Protein AF-R6KGR4-F1 (afdb_monomer_lite)

Radius of gyration: 28.45 Å; chains: 1; bounding box: 68×54×80 Å

Secondary structure (DSSP, 8-state):
--EEEEEEESS------SSSEEEEETTGGGS---SSEESSSSS--GGGHHHHTTHHHHHHHHHH---SEEEEEETTEEEEETTEEPPHHHHHHHHHH-SEEEEPPEE-SSSSHHHHHHTTS-HHHHHHHHHHHHHH-GGGHHHHHHHHH-SEE--SS-EEEEHHHHHHHHHHHHHHHHHHHHHS--TTS-TTGGGHHHHHHHHHHHHHHHHHT--EEEEEEEE-BTTHHHHHHHHHHHHHHHHHHHTHHHHHHHHTT-----PPPHHHHHHHHHHTT----S--PEEEEEE-TT-TTTS-HHHHHHHHHHHHHS-TTTEEEEEE-TTTGGGT----HHHHHHHHTT-S-HHHHHHHHHHHHHHHH-EEEE-TTEEE-STTHHHHHT-SSEE-B-S---TT-SSSTTS--SSEEEE-TT-HHHHHHHHHHHHHHHH----S-TTHHHHHHHHHHHH-HHHHHHHHHPPB--TTTTHHHHHTTSBP-HHHHHHHHTT--EEE---TT--SB-TTSPBBHHHHHHHH-

Structure (mmCIF, N/CA/C/O backbone):
data_AF-R6KGR4-F1
#
_entry.id   AF-R6KGR4-F1
#
loop_
_atom_site.group_PDB
_atom_site.id
_atom_site.type_symbol
_atom_site.label_atom_id
_atom_site.label_alt_id
_atom_site.label_comp_id
_atom_site.label_asym_id
_atom_site.label_entity_id
_atom_site.label_seq_id
_atom_site.pdbx_PDB_ins_code
_atom_site.Cartn_x
_atom_site.Cartn_y
_atom_site.Cartn_z
_atom_site.occupancy
_atom_site.B_iso_or_equiv
_atom_site.auth_seq_id
_atom_site.auth_comp_id
_atom_site.auth_asym_id
_atom_site.auth_atom_id
_atom_site.pdbx_PDB_model_num
ATOM 1 N N . MET A 1 1 ? -8.024 -9.578 -31.660 1.00 83.75 1 MET A N 1
ATOM 2 C CA . MET A 1 1 ? -6.587 -9.282 -31.823 1.00 83.75 1 MET A CA 1
ATOM 3 C C . MET A 1 1 ? -5.778 -10.332 -31.068 1.00 83.75 1 MET A C 1
ATOM 5 O O . MET A 1 1 ? -6.290 -10.922 -30.109 1.00 83.75 1 MET A O 1
ATOM 9 N N . LYS A 1 2 ? -4.563 -10.631 -31.532 1.00 95.81 2 LYS A N 1
ATOM 10 C CA . LYS A 1 2 ? -3.572 -11.445 -30.825 1.00 95.81 2 LYS A CA 1
ATOM 11 C C . LYS A 1 2 ? -2.793 -10.526 -29.881 1.00 95.81 2 LYS A C 1
ATOM 13 O O . LYS A 1 2 ? -1.879 -9.826 -30.313 1.00 95.81 2 LYS A O 1
ATOM 18 N N . THR A 1 3 ? -3.213 -10.529 -28.622 1.00 98.06 3 THR A N 1
ATOM 19 C CA . THR A 1 3 ? -2.689 -9.693 -27.536 1.00 98.06 3 THR A CA 1
ATOM 20 C C . THR A 1 3 ? -2.067 -10.608 -26.500 1.00 98.06 3 THR A C 1
ATOM 22 O O . THR A 1 3 ? -2.763 -11.473 -25.974 1.00 98.06 3 THR A O 1
ATOM 25 N N . GLU A 1 4 ? -0.770 -10.448 -26.254 1.00 97.88 4 GLU A N 1
ATOM 26 C CA . GLU A 1 4 ? 0.008 -11.332 -25.379 1.00 97.88 4 GLU A CA 1
ATOM 27 C C . GLU A 1 4 ? 1.039 -10.530 -24.583 1.00 97.88 4 GLU A C 1
ATOM 29 O O . GLU A 1 4 ? 1.658 -9.601 -25.108 1.00 97.88 4 GLU A O 1
ATOM 34 N N . ILE A 1 5 ? 1.256 -10.924 -23.332 1.00 98.00 5 ILE A N 1
ATOM 35 C CA . ILE A 1 5 ? 2.290 -10.400 -22.443 1.00 98.00 5 ILE A CA 1
ATOM 36 C C . ILE A 1 5 ? 3.352 -11.479 -22.257 1.00 98.00 5 ILE A C 1
ATOM 38 O O . ILE A 1 5 ? 3.073 -12.564 -21.760 1.00 98.00 5 ILE A O 1
ATOM 42 N N . TRP A 1 6 ? 4.591 -11.168 -22.613 1.00 97.94 6 TRP A N 1
ATOM 43 C CA . TRP A 1 6 ? 5.730 -12.053 -22.438 1.00 97.94 6 TRP A CA 1
ATOM 44 C C . TRP A 1 6 ? 6.419 -11.798 -21.101 1.00 97.94 6 TRP A C 1
ATOM 46 O O . TRP A 1 6 ? 6.984 -10.730 -20.861 1.00 97.94 6 TRP A O 1
ATOM 56 N N . VAL A 1 7 ? 6.370 -12.799 -20.228 1.00 96.81 7 VAL A N 1
ATOM 57 C CA . VAL A 1 7 ? 7.025 -12.824 -18.925 1.00 96.81 7 VAL A CA 1
ATOM 58 C C . VAL A 1 7 ? 8.444 -13.355 -19.094 1.00 96.81 7 VAL A C 1
ATOM 60 O O . VAL A 1 7 ? 8.669 -14.534 -19.374 1.00 96.81 7 VAL A O 1
ATOM 63 N N . VAL A 1 8 ? 9.410 -12.460 -18.925 1.00 96.62 8 VAL A N 1
ATOM 64 C CA . VAL A 1 8 ? 10.832 -12.730 -19.113 1.00 96.62 8 VAL A CA 1
ATOM 65 C C . VAL A 1 8 ? 11.437 -13.306 -17.833 1.00 96.62 8 VAL A C 1
ATOM 67 O O . VAL A 1 8 ? 11.353 -12.693 -16.760 1.00 96.62 8 VAL A O 1
ATOM 70 N N . THR A 1 9 ? 12.065 -14.482 -17.934 1.00 94.56 9 THR A N 1
ATOM 71 C CA . THR A 1 9 ? 12.642 -15.184 -16.779 1.00 94.56 9 THR A CA 1
ATOM 72 C C . THR A 1 9 ? 13.980 -15.864 -17.064 1.00 94.56 9 THR A C 1
ATOM 74 O O . THR A 1 9 ? 14.215 -16.367 -18.152 1.00 94.56 9 THR A O 1
ATOM 77 N N . HIS A 1 10 ? 14.849 -15.951 -16.056 1.00 91.50 10 HIS A N 1
ATOM 78 C CA . HIS A 1 10 ? 16.066 -16.782 -16.073 1.00 91.50 10 HIS A CA 1
ATOM 79 C C . HIS A 1 10 ? 15.971 -17.979 -15.110 1.00 91.50 10 HIS A C 1
ATOM 81 O O . HIS A 1 10 ? 16.950 -18.693 -14.902 1.00 91.50 10 HIS A O 1
ATOM 87 N N . LYS A 1 11 ? 14.813 -18.180 -14.467 1.00 90.62 11 LYS A N 1
ATOM 88 C CA . LYS A 1 11 ? 14.556 -19.283 -13.530 1.00 90.62 11 LYS A CA 1
ATOM 89 C C . LYS A 1 11 ? 13.078 -19.677 -13.509 1.00 90.62 11 LYS A C 1
ATOM 91 O O . LYS A 1 11 ? 12.222 -18.946 -14.003 1.00 90.62 11 LYS A O 1
ATOM 96 N N . LYS A 1 12 ? 12.753 -20.832 -12.928 1.00 88.56 12 LYS A N 1
ATOM 97 C CA . LYS A 1 12 ? 11.353 -21.179 -12.649 1.00 88.56 12 LYS A CA 1
ATOM 98 C C . LYS A 1 12 ? 10.726 -20.132 -11.723 1.00 88.56 12 LYS A C 1
ATOM 100 O O . LYS A 1 12 ? 11.386 -19.615 -10.820 1.00 88.56 12 LYS A O 1
ATOM 105 N N . TYR A 1 13 ? 9.464 -19.824 -11.976 1.00 85.81 13 TYR A N 1
ATOM 106 C CA . TYR A 1 13 ? 8.645 -18.931 -11.165 1.00 85.81 13 TYR A CA 1
ATOM 107 C C . TYR A 1 13 ? 7.215 -19.469 -11.147 1.00 85.81 13 TYR A C 1
ATOM 109 O O . TYR A 1 13 ? 6.884 -20.371 -11.920 1.00 85.81 13 TYR A O 1
ATOM 117 N N . LYS A 1 14 ? 6.378 -18.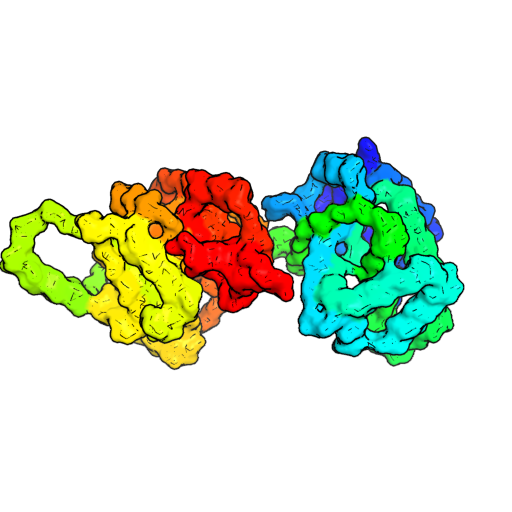941 -10.253 1.00 81.31 14 LYS A N 1
ATOM 118 C CA . LYS A 1 14 ? 4.954 -19.258 -10.271 1.00 81.31 14 LYS A CA 1
ATOM 119 C C . LYS A 1 14 ? 4.297 -18.549 -11.450 1.00 81.31 14 LYS A C 1
ATOM 121 O O . LYS A 1 14 ? 4.127 -17.333 -11.422 1.00 81.31 14 LYS A O 1
ATOM 126 N N . GLU A 1 15 ? 3.970 -19.328 -12.468 1.00 85.12 15 GLU A N 1
ATOM 127 C CA . GLU A 1 15 ? 3.349 -18.840 -13.694 1.00 85.12 15 GLU A CA 1
ATOM 128 C C . GLU A 1 15 ? 1.928 -18.344 -13.430 1.00 85.12 15 GLU A C 1
ATOM 130 O O . GLU A 1 15 ? 1.250 -18.804 -12.507 1.00 85.12 15 GLU A O 1
ATOM 135 N N . ILE A 1 16 ? 1.502 -17.378 -14.240 1.00 85.50 16 ILE A N 1
ATOM 136 C CA . ILE A 1 16 ? 0.113 -16.939 -14.278 1.00 85.50 16 ILE A CA 1
ATOM 137 C C . ILE A 1 16 ? -0.621 -17.913 -15.192 1.00 85.50 16 ILE A C 1
ATOM 139 O O . ILE A 1 16 ? -0.241 -18.081 -16.349 1.00 85.50 16 ILE A O 1
ATOM 143 N N . ASP A 1 17 ? -1.635 -18.576 -14.646 1.00 85.31 17 ASP A N 1
ATOM 144 C CA . ASP A 1 17 ? -2.446 -19.550 -15.373 1.00 85.31 17 ASP A CA 1
ATOM 145 C C . ASP A 1 17 ? -3.539 -18.825 -16.174 1.00 85.31 17 ASP A C 1
ATOM 147 O O . ASP A 1 17 ? -4.700 -18.770 -15.768 1.00 85.31 17 ASP A O 1
ATOM 151 N N . ASP A 1 18 ? -3.138 -18.173 -17.270 1.00 88.56 18 ASP A N 1
ATOM 152 C CA . ASP A 1 18 ? -4.051 -17.534 -18.219 1.00 88.56 18 ASP A CA 1
ATOM 153 C C . ASP A 1 18 ? -3.541 -17.588 -19.676 1.00 88.56 18 ASP A C 1
ATOM 155 O O . ASP A 1 18 ? -2.416 -17.990 -19.984 1.00 88.56 18 ASP A O 1
ATOM 159 N N . ASP A 1 19 ? -4.401 -17.182 -20.613 1.00 90.94 19 ASP A N 1
ATOM 160 C CA . ASP A 1 19 ? -4.059 -17.148 -22.038 1.00 90.94 19 ASP A CA 1
ATOM 161 C C . ASP A 1 19 ? -3.218 -15.929 -22.445 1.00 90.94 19 ASP A C 1
ATOM 163 O O . ASP A 1 19 ? -2.589 -15.951 -23.510 1.00 90.94 19 ASP A O 1
ATOM 167 N N . LEU A 1 20 ? -3.209 -14.874 -21.626 1.00 95.94 20 LEU A N 1
ATOM 168 C CA . LEU A 1 20 ? -2.578 -13.589 -21.921 1.00 95.94 20 LEU A CA 1
ATOM 169 C C . LEU A 1 20 ? -1.065 -13.634 -21.674 1.00 95.94 20 LEU A C 1
ATOM 171 O O . LEU A 1 20 ? -0.303 -13.091 -22.475 1.00 95.94 20 LEU A O 1
ATOM 175 N N . HIS A 1 21 ? -0.628 -14.276 -20.595 1.00 96.00 21 HIS A N 1
ATOM 176 C CA . HIS A 1 21 ? 0.753 -14.337 -20.143 1.00 96.00 21 HIS A CA 1
ATOM 177 C C . HIS A 1 21 ? 1.468 -15.556 -20.736 1.00 96.00 21 HIS A C 1
ATOM 179 O O . HIS A 1 21 ? 1.087 -16.707 -20.535 1.00 96.00 21 HIS A O 1
ATOM 185 N N . LYS A 1 22 ? 2.547 -15.310 -21.481 1.00 96.50 22 LYS A N 1
ATOM 186 C CA . LYS A 1 22 ? 3.429 -16.338 -22.052 1.00 96.50 22 LYS A CA 1
ATOM 187 C C . LYS A 1 22 ? 4.821 -16.209 -21.449 1.00 96.50 22 LYS A C 1
ATOM 189 O O . LYS A 1 22 ? 5.320 -15.103 -21.285 1.00 96.50 22 LYS A O 1
ATOM 194 N N . THR A 1 23 ? 5.475 -17.322 -21.141 1.00 96.88 23 THR A N 1
ATOM 195 C CA . THR A 1 23 ? 6.817 -17.309 -20.540 1.00 96.88 23 THR A CA 1
ATOM 196 C C . THR A 1 23 ? 7.909 -17.423 -21.606 1.00 96.88 23 THR A C 1
ATOM 198 O O . THR A 1 23 ? 7.853 -18.319 -22.452 1.00 96.88 23 THR A O 1
ATOM 201 N N . ILE A 1 24 ? 8.947 -16.584 -21.512 1.00 97.75 24 ILE A N 1
ATOM 202 C CA . ILE A 1 24 ? 10.211 -16.746 -22.249 1.00 97.75 24 ILE A CA 1
ATOM 203 C C . ILE A 1 24 ? 11.391 -16.886 -21.281 1.00 97.75 24 ILE A C 1
ATOM 205 O O . ILE A 1 24 ? 11.582 -16.070 -20.374 1.00 97.75 24 ILE A O 1
ATOM 209 N N . GLN A 1 25 ? 12.194 -17.929 -21.484 1.00 98.00 25 GLN A N 1
ATOM 210 C CA . GLN A 1 25 ? 13.464 -18.131 -20.804 1.00 98.00 25 GLN A CA 1
ATOM 211 C C . GLN A 1 25 ? 14.569 -17.342 -21.512 1.00 98.00 25 GLN A C 1
ATOM 213 O O . GLN A 1 25 ? 14.857 -17.603 -22.679 1.00 98.00 25 GLN A O 1
ATOM 218 N N . VAL A 1 26 ? 15.222 -16.438 -20.781 1.00 97.62 26 VAL A N 1
ATOM 219 C CA . VAL A 1 26 ? 16.390 -15.686 -21.255 1.00 97.62 26 VAL A CA 1
ATOM 220 C C . VAL A 1 26 ? 17.710 -16.323 -20.864 1.00 97.62 26 VAL A C 1
ATOM 222 O O . VAL A 1 26 ? 17.822 -16.967 -19.817 1.00 97.62 26 VAL A O 1
ATOM 225 N N . GLY A 1 27 ? 18.720 -16.128 -21.711 1.00 97.12 27 GLY A N 1
ATOM 226 C CA . GLY A 1 27 ? 20.040 -16.723 -21.536 1.00 97.12 27 GLY A CA 1
ATOM 227 C C . GLY A 1 27 ? 20.017 -18.244 -21.605 1.00 97.12 27 GLY A C 1
ATOM 228 O O . GLY A 1 27 ? 20.880 -18.888 -21.005 1.00 97.12 27 GLY A O 1
ATOM 229 N N . LYS A 1 28 ? 19.028 -18.826 -22.299 1.00 97.25 28 LYS A N 1
ATOM 230 C CA . LYS A 1 28 ? 18.881 -20.281 -22.405 1.00 97.25 28 LYS A CA 1
ATOM 231 C C . LYS A 1 28 ? 20.120 -20.931 -23.022 1.00 97.25 28 LYS A C 1
ATOM 233 O O . LYS A 1 28 ? 20.519 -21.993 -22.559 1.00 97.25 28 LYS A O 1
ATOM 238 N N . SER A 1 29 ? 20.820 -20.247 -23.932 1.00 96.94 29 SER A N 1
ATOM 239 C CA . SER A 1 29 ? 22.063 -20.758 -24.530 1.00 96.94 29 SER A CA 1
ATOM 240 C C . SER A 1 29 ? 23.209 -20.966 -23.527 1.00 96.94 29 SER A C 1
ATOM 242 O O . SER A 1 29 ? 24.210 -21.590 -23.869 1.00 96.94 29 SER A O 1
ATOM 244 N N . LEU A 1 30 ? 23.113 -20.390 -22.322 1.00 95.00 30 LEU A N 1
ATOM 245 C CA . LEU A 1 30 ? 24.113 -20.486 -21.252 1.00 95.00 30 LEU A CA 1
ATOM 246 C C . LEU A 1 30 ? 23.606 -21.260 -20.025 1.00 95.00 30 LEU A C 1
ATOM 248 O O . LEU A 1 30 ? 24.381 -21.512 -19.104 1.00 95.00 30 LEU A O 1
ATOM 252 N N . GLY A 1 31 ? 22.311 -21.580 -19.972 1.00 89.62 31 GLY A N 1
ATOM 253 C CA . GLY A 1 31 ? 21.640 -22.106 -18.787 1.00 89.62 31 GLY A CA 1
ATOM 254 C C . GLY A 1 31 ? 20.958 -23.450 -19.022 1.00 89.62 31 GLY A C 1
ATOM 255 O O . GLY A 1 31 ? 20.900 -23.972 -20.130 1.00 89.62 31 GLY A O 1
ATOM 256 N N . THR A 1 32 ? 20.412 -24.019 -17.949 1.00 91.38 32 THR A N 1
ATOM 257 C CA . THR A 1 32 ? 19.610 -25.246 -18.025 1.00 91.38 32 THR A CA 1
ATOM 258 C C . THR A 1 32 ? 18.249 -24.953 -18.650 1.00 91.38 32 THR A C 1
ATOM 260 O O . THR A 1 32 ? 17.630 -23.941 -18.323 1.00 91.38 32 THR A O 1
ATOM 263 N N . ASP A 1 33 ? 17.750 -25.846 -19.506 1.00 95.75 33 ASP A N 1
ATOM 264 C CA . ASP A 1 33 ? 16.394 -25.742 -20.049 1.00 95.75 33 ASP A CA 1
ATOM 265 C C . ASP A 1 33 ? 15.347 -25.807 -18.926 1.00 95.75 33 ASP A C 1
ATOM 267 O O . ASP A 1 33 ? 15.283 -26.776 -18.166 1.00 95.75 33 ASP A O 1
ATOM 271 N N . LEU A 1 34 ? 14.526 -24.763 -18.819 1.00 94.25 34 LEU A N 1
ATOM 272 C CA . LEU A 1 34 ? 13.447 -24.661 -17.841 1.00 94.25 34 LEU A CA 1
ATOM 273 C C . LEU A 1 34 ? 12.108 -25.167 -18.393 1.00 94.25 34 LEU A C 1
ATOM 275 O O . LEU A 1 34 ? 11.099 -25.059 -17.703 1.00 94.25 34 LEU A O 1
ATOM 279 N N . GLY A 1 35 ? 12.056 -25.695 -19.615 1.00 95.38 35 GLY A N 1
ATOM 280 C CA . GLY A 1 35 ? 10.824 -26.143 -20.270 1.00 95.38 35 GLY A CA 1
ATOM 281 C C . GLY A 1 35 ? 9.959 -25.001 -20.809 1.00 95.38 35 GLY A C 1
ATOM 282 O O . GLY A 1 35 ? 8.769 -25.195 -21.038 1.00 95.38 35 GLY A O 1
ATOM 283 N N . TYR A 1 36 ? 10.539 -23.813 -20.988 1.00 95.94 36 TYR A N 1
ATOM 284 C CA . TYR A 1 36 ? 9.881 -22.647 -21.579 1.00 95.94 36 TYR A CA 1
ATOM 285 C C . TYR A 1 36 ? 10.386 -22.383 -22.996 1.00 95.94 36 TYR A C 1
ATOM 287 O O . TYR A 1 36 ? 11.429 -22.904 -23.412 1.00 95.94 36 TYR A O 1
ATOM 295 N N . VAL A 1 37 ? 9.657 -21.533 -23.727 1.00 96.50 37 VAL A N 1
ATOM 296 C CA . VAL A 1 37 ? 10.161 -20.943 -24.973 1.00 96.50 37 VAL A CA 1
ATOM 297 C C . VAL A 1 37 ? 11.485 -20.251 -24.658 1.00 96.50 37 VAL A C 1
ATOM 299 O O . VAL A 1 37 ? 11.559 -19.464 -23.718 1.00 96.50 37 VAL A O 1
ATOM 302 N N . GLY A 1 38 ? 12.537 -20.594 -25.396 1.00 97.25 38 GLY A N 1
ATOM 303 C CA . GLY A 1 38 ? 13.875 -20.041 -25.208 1.00 97.25 38 GLY A CA 1
ATOM 304 C C . GLY A 1 38 ? 14.149 -18.861 -26.125 1.00 97.25 38 GLY A C 1
ATOM 305 O O . GLY A 1 38 ? 13.657 -18.817 -27.252 1.00 97.25 38 GLY A O 1
ATOM 306 N N . ASP A 1 39 ? 14.985 -17.941 -25.658 1.00 98.25 39 ASP A N 1
ATOM 307 C CA . ASP A 1 39 ? 15.517 -16.834 -26.449 1.00 98.25 39 ASP A CA 1
ATOM 308 C C . ASP A 1 39 ? 16.705 -17.228 -27.350 1.00 98.25 39 ASP A C 1
ATOM 310 O O . ASP A 1 39 ? 17.376 -16.350 -27.878 1.00 98.25 39 ASP A O 1
ATOM 314 N N . ASP A 1 40 ? 16.995 -18.520 -27.523 1.00 98.25 40 ASP A N 1
ATOM 315 C CA . ASP A 1 40 ? 18.202 -19.085 -28.148 1.00 98.25 40 ASP A CA 1
ATOM 316 C C . ASP A 1 40 ? 17.964 -19.716 -29.533 1.00 98.25 40 ASP A C 1
ATOM 318 O O . ASP A 1 40 ? 18.805 -20.451 -30.053 1.00 98.25 40 ASP A O 1
ATOM 322 N N . THR A 1 41 ? 16.825 -19.418 -30.161 1.00 97.75 41 THR A N 1
ATOM 323 C CA . THR A 1 41 ? 16.455 -19.927 -31.494 1.00 97.75 41 THR A CA 1
ATOM 324 C C . THR A 1 41 ? 16.307 -18.799 -32.517 1.00 97.75 41 THR A C 1
ATOM 326 O O . THR A 1 41 ? 16.114 -17.648 -32.143 1.00 97.75 41 THR A O 1
ATOM 329 N N . GLY A 1 42 ? 16.381 -19.100 -33.819 1.00 97.81 42 GLY A N 1
ATOM 330 C CA . GLY A 1 42 ? 16.257 -18.071 -34.862 1.00 97.81 42 GLY A CA 1
ATOM 331 C C . GLY A 1 42 ? 17.335 -16.983 -34.756 1.00 97.81 42 GLY A C 1
ATOM 332 O O . GLY A 1 42 ? 18.472 -17.275 -34.378 1.00 97.81 42 GLY A O 1
ATOM 333 N N . ASP A 1 43 ? 16.986 -15.738 -35.083 1.00 98.31 43 ASP A N 1
ATOM 334 C CA . ASP A 1 43 ? 17.885 -14.587 -34.906 1.00 98.31 43 ASP A CA 1
ATOM 335 C C . ASP A 1 43 ? 17.860 -14.135 -33.439 1.00 98.31 43 ASP A C 1
ATOM 337 O O . ASP A 1 43 ? 16.812 -13.741 -32.918 1.00 98.31 43 ASP A O 1
ATOM 341 N N . ASN A 1 44 ? 18.994 -14.257 -32.745 1.00 98.62 44 ASN A N 1
ATOM 342 C CA . ASN A 1 44 ? 19.040 -14.105 -31.299 1.00 98.62 44 ASN A CA 1
ATOM 343 C C . ASN A 1 44 ? 20.385 -13.630 -30.740 1.00 98.62 44 ASN A C 1
ATOM 345 O O . ASN A 1 44 ? 21.431 -13.717 -31.379 1.00 98.62 44 ASN A O 1
ATOM 349 N N . ILE A 1 45 ? 20.334 -13.177 -29.485 1.00 98.62 45 ILE A N 1
ATOM 350 C CA . ILE A 1 45 ? 21.494 -12.764 -28.688 1.00 98.62 45 ILE A CA 1
ATOM 351 C C . ILE A 1 45 ? 21.494 -13.425 -27.299 1.00 98.62 45 ILE A C 1
ATOM 353 O O . ILE A 1 45 ? 21.974 -12.827 -26.338 1.00 98.62 45 ILE A O 1
ATOM 357 N N . SER A 1 46 ? 20.961 -14.649 -27.168 1.00 98.38 46 SER A N 1
ATOM 358 C CA . SER A 1 46 ? 20.824 -15.352 -25.872 1.00 98.38 46 SER A CA 1
ATOM 359 C C . SER A 1 46 ? 22.143 -15.426 -25.088 1.00 98.38 46 SER A C 1
ATOM 361 O O . SER A 1 46 ? 22.199 -15.142 -23.889 1.00 98.38 46 SER A O 1
ATOM 363 N N . TYR A 1 47 ? 23.252 -15.667 -25.791 1.00 98.00 47 TYR A N 1
ATOM 364 C CA . TYR A 1 47 ? 24.600 -15.732 -25.218 1.00 98.00 47 TYR A CA 1
ATOM 365 C C . TYR A 1 47 ? 25.085 -14.403 -24.610 1.00 98.00 47 TYR A C 1
ATOM 367 O O . TYR A 1 47 ? 26.065 -14.389 -23.866 1.00 98.00 47 TYR A O 1
ATOM 375 N N . LYS A 1 48 ? 24.407 -13.283 -24.894 1.00 97.69 48 LYS A N 1
ATOM 376 C CA . LYS A 1 48 ? 24.692 -11.966 -24.312 1.00 97.69 48 LYS A CA 1
ATOM 377 C C . LYS A 1 48 ? 23.889 -11.668 -23.042 1.00 97.69 48 LYS A C 1
ATOM 379 O O . LYS A 1 48 ? 24.038 -10.580 -22.485 1.00 97.69 48 LYS A O 1
ATOM 384 N N . ASN A 1 49 ? 23.073 -12.601 -22.543 1.00 97.38 49 ASN A N 1
ATOM 385 C CA . ASN A 1 49 ? 22.241 -12.405 -21.348 1.00 97.38 49 ASN A CA 1
ATOM 386 C C . ASN A 1 49 ? 23.004 -11.904 -20.098 1.00 97.38 49 ASN A C 1
ATOM 388 O O . ASN A 1 49 ? 22.447 -11.062 -19.397 1.00 97.38 49 ASN A O 1
ATOM 392 N N . PRO A 1 50 ? 24.271 -12.288 -19.821 1.00 94.88 50 PRO A N 1
ATOM 393 C CA . PRO A 1 50 ? 25.028 -11.711 -18.702 1.00 94.88 50 PRO A CA 1
ATOM 394 C C . PRO A 1 50 ? 25.174 -10.181 -18.762 1.00 94.88 50 PRO A C 1
ATOM 396 O O . PRO A 1 50 ? 25.333 -9.540 -17.726 1.00 94.88 50 PRO A O 1
ATOM 399 N N . PHE A 1 51 ? 25.089 -9.597 -19.962 1.00 95.81 51 PHE A N 1
ATOM 400 C CA . PHE A 1 51 ? 25.239 -8.160 -20.194 1.00 95.81 51 PHE A CA 1
ATOM 401 C C . PHE A 1 51 ? 23.907 -7.467 -20.513 1.00 95.81 51 PHE A C 1
ATOM 403 O O . PHE A 1 51 ? 23.664 -6.343 -20.072 1.00 95.81 51 PHE A O 1
ATOM 410 N N . TYR A 1 52 ? 23.030 -8.155 -21.252 1.00 97.25 52 TYR A N 1
ATOM 411 C CA . TYR A 1 52 ? 21.750 -7.644 -21.758 1.00 97.25 52 TYR A CA 1
ATOM 412 C C . TYR A 1 52 ? 20.544 -8.000 -20.881 1.00 97.25 52 TYR A C 1
ATOM 414 O O . TYR A 1 52 ? 19.503 -7.359 -21.001 1.00 97.25 52 TYR A O 1
ATOM 422 N N . CYS A 1 53 ? 20.682 -8.953 -19.957 1.00 95.00 53 CYS A N 1
ATOM 423 C CA . CYS A 1 53 ? 19.608 -9.414 -19.075 1.00 95.00 53 CYS A CA 1
ATOM 424 C C . CYS A 1 53 ? 18.315 -9.718 -19.863 1.00 95.00 53 CYS A C 1
ATOM 426 O O . CYS A 1 53 ? 18.363 -10.322 -20.933 1.00 95.00 53 CYS A O 1
ATOM 428 N N . GLU A 1 54 ? 17.160 -9.245 -19.384 1.00 96.00 54 GLU A N 1
ATOM 429 C CA . GLU A 1 54 ? 15.849 -9.439 -20.011 1.00 96.00 54 GLU A CA 1
ATOM 430 C C . GLU A 1 54 ? 15.764 -8.956 -21.475 1.00 96.00 54 GLU A C 1
ATOM 432 O O . GLU A 1 54 ? 14.886 -9.402 -22.221 1.00 96.00 54 GLU A O 1
ATOM 437 N N . LEU A 1 55 ? 16.688 -8.096 -21.926 1.00 98.06 55 LEU A N 1
ATOM 438 C CA . LEU A 1 55 ? 16.706 -7.609 -23.304 1.00 98.06 55 LEU A CA 1
ATOM 439 C C . LEU A 1 55 ? 16.983 -8.712 -24.328 1.00 98.06 55 LEU A C 1
ATOM 441 O O . LEU A 1 55 ? 16.588 -8.552 -25.478 1.00 98.06 55 LEU A O 1
ATOM 445 N N . THR A 1 56 ? 17.625 -9.828 -23.973 1.00 98.44 56 THR A N 1
ATOM 446 C CA . THR A 1 56 ? 17.823 -10.916 -24.948 1.00 98.44 56 THR A CA 1
ATOM 447 C C . THR A 1 56 ? 16.493 -11.544 -25.361 1.00 98.44 56 THR A C 1
ATOM 449 O O . THR A 1 56 ? 16.277 -11.816 -26.542 1.00 98.44 56 THR A O 1
ATOM 452 N N . GLY A 1 57 ? 15.552 -11.649 -24.419 1.00 98.06 57 GLY A N 1
ATOM 453 C CA . GLY A 1 57 ? 14.177 -12.060 -24.689 1.00 98.06 57 GLY A CA 1
ATOM 454 C C . GLY A 1 57 ? 13.431 -11.026 -25.527 1.00 98.06 57 GLY A C 1
ATOM 455 O O . GLY A 1 57 ? 12.749 -11.387 -26.483 1.00 98.06 57 GLY A O 1
ATOM 456 N N . MET A 1 58 ? 13.621 -9.732 -25.240 1.00 98.44 58 MET A N 1
ATOM 457 C CA . MET A 1 58 ? 13.046 -8.666 -26.070 1.00 98.44 58 MET A CA 1
ATOM 458 C C . MET A 1 58 ? 13.573 -8.706 -27.512 1.00 98.44 58 MET A C 1
ATOM 460 O O . MET A 1 58 ? 12.802 -8.611 -28.464 1.00 98.44 58 MET A O 1
ATOM 464 N N . TYR A 1 59 ? 14.878 -8.910 -27.694 1.00 98.75 59 TYR A N 1
ATOM 465 C CA . TYR A 1 59 ? 15.481 -9.060 -29.016 1.00 98.75 59 TYR A CA 1
ATOM 466 C C . TYR A 1 59 ? 14.879 -10.246 -29.770 1.00 98.75 59 TYR A C 1
ATOM 468 O O . TYR A 1 59 ? 14.492 -10.124 -30.932 1.00 98.75 59 TYR A O 1
ATOM 476 N N . TRP A 1 60 ? 14.761 -11.391 -29.098 1.00 98.69 60 TRP A N 1
ATOM 477 C CA . TRP A 1 60 ? 14.196 -12.588 -29.700 1.00 98.69 60 TRP A CA 1
ATOM 478 C C . TRP A 1 60 ? 12.745 -12.369 -30.145 1.00 98.69 60 TRP A C 1
ATOM 480 O O . TRP A 1 60 ? 12.382 -12.734 -31.263 1.00 98.69 60 TRP A O 1
ATOM 490 N N . LEU A 1 61 ? 11.924 -11.716 -29.318 1.00 98.56 61 LEU A N 1
ATOM 491 C CA . LEU A 1 61 ? 10.533 -11.391 -29.649 1.00 98.56 61 LEU A CA 1
ATOM 492 C C . LEU A 1 61 ? 10.423 -10.397 -30.810 1.00 98.56 61 LEU A C 1
ATOM 494 O O . LEU A 1 61 ? 9.534 -10.531 -31.654 1.00 98.56 61 LEU A O 1
ATOM 498 N N . TRP A 1 62 ? 11.342 -9.434 -30.894 1.00 98.62 62 TRP A N 1
ATOM 499 C CA . TRP A 1 62 ? 11.434 -8.516 -32.029 1.00 98.62 62 TRP A CA 1
ATOM 500 C C . TRP A 1 62 ? 11.673 -9.271 -33.340 1.00 98.62 62 TRP A C 1
ATOM 502 O O . TRP A 1 62 ? 10.957 -9.050 -34.319 1.00 98.62 62 TRP A O 1
ATOM 512 N N . LYS A 1 63 ? 12.640 -10.192 -33.357 1.00 98.62 63 LYS A N 1
ATOM 513 C CA . LYS A 1 63 ? 13.068 -10.881 -34.581 1.00 98.62 63 LYS A CA 1
ATOM 514 C C . LYS A 1 63 ? 12.189 -12.055 -34.992 1.00 98.62 63 LYS A C 1
ATOM 516 O O . LYS A 1 63 ? 11.997 -12.283 -36.185 1.00 98.62 63 LYS A O 1
ATOM 521 N N . ASN A 1 64 ? 11.664 -12.800 -34.024 1.00 98.19 64 ASN A N 1
ATOM 522 C CA . ASN A 1 64 ? 11.108 -14.131 -34.273 1.00 98.19 64 ASN A CA 1
ATOM 523 C C . ASN A 1 64 ? 9.599 -14.219 -34.017 1.00 98.19 64 ASN A C 1
ATOM 525 O O . ASN A 1 64 ? 8.981 -15.215 -34.395 1.00 98.19 64 ASN A O 1
ATOM 529 N N . TYR A 1 65 ? 8.981 -13.200 -33.406 1.00 97.56 65 TYR A N 1
ATOM 530 C CA . TYR A 1 65 ? 7.604 -13.297 -32.927 1.00 97.56 65 TYR A CA 1
ATOM 531 C C . TYR A 1 65 ? 6.628 -12.316 -33.593 1.00 97.56 65 TYR A C 1
ATOM 533 O O . TYR A 1 65 ? 6.962 -11.170 -33.898 1.00 97.56 65 TYR A O 1
ATOM 541 N N . LYS A 1 66 ? 5.383 -12.768 -33.813 1.00 96.69 66 LYS A N 1
ATOM 542 C CA . LYS A 1 66 ? 4.298 -11.989 -34.437 1.00 96.69 66 LYS A CA 1
ATOM 543 C C . LYS A 1 66 ? 3.020 -12.016 -33.590 1.00 96.69 66 LYS A C 1
ATOM 545 O O . LYS A 1 66 ? 2.508 -13.089 -33.252 1.00 96.69 66 LYS A O 1
ATOM 550 N N . CYS A 1 67 ? 2.486 -10.828 -33.324 1.00 97.38 67 CYS A N 1
ATOM 551 C CA . CYS A 1 67 ? 1.209 -10.556 -32.660 1.00 97.38 67 CYS A CA 1
ATOM 552 C C . CYS A 1 67 ? 0.720 -9.140 -33.034 1.00 97.38 67 CYS A C 1
ATOM 554 O O . CYS A 1 67 ? 1.428 -8.418 -33.738 1.00 97.38 67 CYS A O 1
ATOM 556 N N . ASP A 1 68 ? -0.476 -8.754 -32.584 1.00 98.38 68 ASP A N 1
ATOM 557 C CA . ASP A 1 68 ? -1.028 -7.407 -32.799 1.00 98.38 68 ASP A CA 1
ATOM 558 C C . ASP A 1 68 ? -0.579 -6.444 -31.688 1.00 98.38 68 ASP A C 1
ATOM 560 O O . ASP A 1 68 ? -0.132 -5.325 -31.955 1.00 98.38 68 ASP A O 1
ATOM 564 N N . ILE A 1 69 ? -0.677 -6.902 -30.436 1.00 98.62 69 ILE A N 1
ATOM 565 C CA . ILE A 1 69 ? -0.236 -6.199 -29.228 1.00 98.62 69 ILE A CA 1
ATOM 566 C C . ILE A 1 69 ? 0.743 -7.104 -28.483 1.00 98.62 69 ILE A C 1
ATOM 568 O O . ILE A 1 69 ? 0.481 -8.295 -28.290 1.00 98.62 69 ILE A O 1
ATOM 572 N N . ILE A 1 70 ? 1.863 -6.524 -28.064 1.00 98.56 70 ILE A N 1
ATOM 573 C CA . ILE A 1 70 ? 2.909 -7.197 -27.302 1.00 98.56 70 ILE A CA 1
ATOM 574 C C . ILE A 1 70 ? 3.135 -6.479 -25.977 1.00 98.56 70 ILE A C 1
ATOM 576 O O . ILE A 1 70 ? 3.278 -5.256 -25.934 1.00 98.56 70 ILE A O 1
ATOM 580 N N . GLY A 1 71 ? 3.166 -7.254 -24.900 1.00 98.06 71 GLY A N 1
ATOM 581 C CA . GLY A 1 71 ? 3.586 -6.826 -23.575 1.00 98.06 71 GLY A CA 1
ATOM 582 C C . GLY A 1 71 ? 4.891 -7.484 -23.157 1.00 98.06 71 GLY A C 1
ATOM 583 O O . GLY A 1 71 ? 5.149 -8.623 -23.534 1.00 98.06 71 GLY A O 1
ATOM 584 N N . ILE A 1 72 ? 5.689 -6.785 -22.356 1.00 97.81 72 ILE A N 1
ATOM 585 C CA . ILE A 1 72 ? 6.892 -7.302 -21.701 1.00 97.81 72 ILE A CA 1
ATOM 586 C C . ILE A 1 72 ? 6.743 -7.105 -20.193 1.00 97.81 72 ILE A C 1
ATOM 588 O O . ILE A 1 72 ? 6.597 -5.976 -19.718 1.00 97.81 72 ILE A O 1
ATOM 592 N N . CYS A 1 73 ? 6.822 -8.207 -19.453 1.00 94.69 73 CYS A N 1
ATOM 593 C CA . CYS A 1 73 ? 6.861 -8.259 -17.994 1.00 94.69 73 CYS A CA 1
ATOM 594 C C . CYS A 1 73 ? 8.096 -9.034 -17.537 1.00 94.69 73 CYS A C 1
ATOM 596 O O . CYS A 1 73 ? 8.668 -9.821 -18.287 1.00 94.69 73 CYS A O 1
ATOM 598 N N . HIS A 1 74 ? 8.510 -8.844 -16.289 1.00 92.25 74 HIS A N 1
ATOM 599 C CA . HIS A 1 74 ? 9.580 -9.650 -15.697 1.00 92.25 74 HIS A CA 1
ATOM 600 C C . HIS A 1 74 ? 8.932 -10.681 -14.764 1.00 92.25 74 HIS A C 1
ATOM 602 O O . HIS A 1 74 ? 7.886 -10.410 -14.187 1.00 92.25 74 HIS A O 1
ATOM 608 N N . TYR A 1 75 ? 9.572 -11.826 -14.524 1.00 87.38 75 TYR A N 1
ATOM 609 C CA . TYR A 1 75 ? 9.018 -12.937 -13.717 1.00 87.38 75 TYR A CA 1
ATOM 610 C C . TYR A 1 75 ? 8.572 -12.607 -12.274 1.00 87.38 75 TYR A C 1
ATOM 612 O O . TYR A 1 75 ? 7.976 -13.441 -11.599 1.00 87.38 75 TYR A O 1
ATOM 620 N N . ARG A 1 76 ? 8.883 -11.406 -11.772 1.00 85.88 76 ARG A N 1
ATOM 621 C CA . ARG A 1 76 ? 8.459 -10.891 -10.459 1.00 85.88 76 ARG A CA 1
ATOM 622 C C . ARG A 1 76 ? 7.734 -9.553 -10.548 1.00 85.88 76 ARG A C 1
ATOM 624 O O . ARG A 1 76 ? 7.619 -8.879 -9.534 1.00 85.88 76 ARG A O 1
ATOM 631 N N . ARG A 1 77 ? 7.341 -9.098 -11.735 1.00 88.69 77 ARG A N 1
ATOM 632 C CA . ARG A 1 77 ? 6.806 -7.750 -11.943 1.00 88.69 77 ARG A CA 1
ATOM 633 C C . ARG A 1 77 ? 5.687 -7.768 -12.965 1.00 88.69 77 ARG A C 1
ATOM 635 O O . ARG A 1 77 ? 5.935 -8.065 -14.130 1.00 88.69 77 ARG A O 1
ATOM 642 N N . PHE A 1 78 ? 4.484 -7.423 -12.517 1.00 91.19 78 PHE A N 1
ATOM 643 C CA . PHE A 1 78 ? 3.263 -7.544 -13.311 1.00 91.19 78 PHE A CA 1
ATOM 644 C C . PHE A 1 78 ? 2.413 -6.287 -13.194 1.00 91.19 78 PHE A C 1
ATOM 646 O O . PHE A 1 78 ? 2.381 -5.658 -12.136 1.00 91.19 78 PHE A O 1
ATOM 653 N N . PHE A 1 79 ? 1.749 -5.925 -14.288 1.00 91.50 79 PHE A N 1
ATOM 654 C CA . PHE A 1 79 ? 0.857 -4.774 -14.358 1.00 91.50 79 PHE A CA 1
ATOM 655 C C . PHE A 1 79 ? -0.483 -5.063 -13.679 1.00 91.50 79 PHE A C 1
ATOM 657 O O . PHE A 1 79 ? -1.043 -6.143 -13.864 1.00 91.50 79 PHE A O 1
ATOM 664 N N . LEU A 1 80 ? -1.005 -4.076 -12.948 1.00 84.50 80 LEU A N 1
ATOM 665 C CA . LEU A 1 80 ? -2.262 -4.178 -12.210 1.00 84.50 80 LEU A CA 1
ATOM 666 C C . LEU A 1 80 ? -3.244 -3.065 -12.565 1.00 84.50 80 LEU A C 1
ATOM 668 O O . LEU A 1 80 ? -2.837 -1.905 -12.580 1.00 84.50 80 LEU A O 1
ATOM 672 N N . GLU A 1 81 ? -4.527 -3.383 -12.723 1.00 81.94 81 GLU A N 1
ATOM 673 C CA . GLU A 1 81 ? -5.659 -2.448 -12.708 1.00 81.94 81 GLU A CA 1
ATOM 674 C C . GLU A 1 81 ? -6.417 -2.599 -11.384 1.00 81.94 81 GLU A C 1
ATOM 676 O O . GLU A 1 81 ? -6.887 -3.683 -11.074 1.00 81.94 81 GLU A O 1
ATOM 681 N N . ASN A 1 82 ? -6.546 -1.518 -10.603 1.00 60.59 82 ASN A N 1
ATOM 682 C CA . ASN A 1 82 ? -7.305 -1.512 -9.341 1.00 60.59 82 ASN A CA 1
ATOM 683 C C . ASN A 1 82 ? -7.014 -2.715 -8.428 1.00 60.59 82 ASN A C 1
ATOM 685 O O . ASN A 1 82 ? -7.937 -3.218 -7.812 1.00 60.59 82 ASN A O 1
ATOM 689 N N . THR A 1 83 ? -5.737 -3.117 -8.359 1.00 61.88 83 THR A N 1
ATOM 690 C CA . THR A 1 83 ? -5.171 -4.265 -7.616 1.00 61.88 83 THR A CA 1
ATOM 691 C C . THR A 1 83 ? -5.228 -5.637 -8.289 1.00 61.88 83 THR A C 1
ATOM 693 O O . THR A 1 83 ? -4.443 -6.501 -7.911 1.00 61.88 83 THR A O 1
ATOM 696 N N . GLU A 1 84 ? -5.992 -5.817 -9.360 1.00 72.44 84 GLU A N 1
ATOM 697 C CA . GLU A 1 84 ? -6.051 -7.070 -10.122 1.00 72.44 84 GLU A CA 1
ATOM 698 C C . GLU A 1 84 ? -5.072 -7.086 -11.299 1.00 72.44 84 GLU A C 1
ATOM 700 O O . GLU A 1 84 ? -4.692 -6.035 -11.819 1.00 72.44 84 GLU A O 1
ATOM 705 N N . LEU A 1 85 ? -4.659 -8.278 -11.750 1.00 85.62 85 LEU A N 1
ATOM 706 C CA . LEU A 1 85 ? -3.879 -8.409 -12.987 1.00 85.62 85 LEU A CA 1
ATOM 707 C C . LEU A 1 85 ? -4.662 -7.809 -14.157 1.00 85.62 85 LEU A C 1
ATOM 709 O O . LEU A 1 85 ? -5.854 -8.066 -14.324 1.00 85.62 85 LEU A O 1
ATOM 713 N N . ILE A 1 86 ? -3.981 -7.020 -14.988 1.00 90.00 86 ILE A N 1
ATOM 714 C CA . ILE A 1 86 ? -4.628 -6.433 -16.162 1.00 90.00 86 ILE A CA 1
ATOM 715 C C . ILE A 1 86 ? -5.156 -7.523 -17.099 1.00 90.00 86 ILE A C 1
ATOM 717 O O . ILE A 1 86 ? -4.493 -8.524 -17.373 1.00 90.00 86 ILE A O 1
ATOM 721 N N . THR A 1 87 ? -6.348 -7.295 -17.636 1.00 94.06 87 THR A N 1
ATOM 722 C CA . THR A 1 87 ? -6.980 -8.222 -18.574 1.00 94.06 87 THR A CA 1
ATOM 723 C C . THR A 1 87 ? -6.671 -7.845 -20.020 1.00 94.06 87 THR A C 1
ATOM 725 O O . THR A 1 87 ? -6.278 -6.718 -20.339 1.00 94.06 87 THR A O 1
ATOM 728 N N . LYS A 1 88 ? -6.903 -8.790 -20.934 1.00 96.38 88 LYS A N 1
ATOM 729 C CA . LYS A 1 88 ? -6.821 -8.535 -22.375 1.00 96.38 88 LYS A CA 1
ATOM 730 C C . LYS A 1 88 ? -7.746 -7.391 -22.803 1.00 96.38 88 LYS A C 1
ATOM 732 O O . LYS A 1 88 ? -7.312 -6.501 -23.532 1.00 96.38 88 LYS A O 1
ATOM 737 N N . ASP A 1 89 ? -8.987 -7.396 -22.320 1.00 95.94 89 ASP A N 1
ATOM 738 C CA . ASP A 1 89 ? -9.987 -6.383 -22.665 1.00 95.94 89 ASP A CA 1
ATOM 739 C C . ASP A 1 89 ? -9.583 -4.996 -22.158 1.00 95.94 89 ASP A C 1
ATOM 741 O O . ASP A 1 89 ? -9.745 -4.008 -22.877 1.00 95.94 89 ASP A O 1
ATOM 745 N N . TYR A 1 90 ? -8.992 -4.914 -20.961 1.00 95.19 90 TYR A N 1
ATOM 746 C CA . TYR A 1 90 ? -8.428 -3.669 -20.441 1.00 95.19 90 TYR A CA 1
ATOM 747 C C . TYR A 1 90 ? -7.360 -3.103 -21.384 1.00 95.19 90 TYR A C 1
ATOM 749 O O . TYR A 1 90 ? -7.453 -1.953 -21.814 1.00 95.19 90 TYR A O 1
ATOM 757 N N . ILE A 1 91 ? -6.376 -3.924 -21.764 1.00 97.81 91 ILE A N 1
ATOM 758 C CA . ILE A 1 91 ? -5.276 -3.519 -22.653 1.00 97.81 91 ILE A CA 1
ATOM 759 C C . ILE A 1 91 ? -5.815 -3.033 -23.999 1.00 97.81 91 ILE A C 1
ATOM 761 O O . ILE A 1 91 ? -5.442 -1.956 -24.468 1.00 97.81 91 ILE A O 1
ATOM 765 N N . GLU A 1 92 ? -6.693 -3.818 -24.626 1.00 97.75 92 GLU A N 1
ATOM 766 C CA . GLU A 1 92 ? -7.246 -3.500 -25.944 1.00 97.75 92 GLU A CA 1
ATOM 767 C C . GLU A 1 92 ? -8.118 -2.240 -25.916 1.00 97.75 92 GLU A C 1
ATOM 769 O O . GLU A 1 92 ? -8.118 -1.483 -26.888 1.00 97.75 92 GLU A O 1
ATOM 774 N N . ASN A 1 93 ? -8.823 -1.975 -24.812 1.00 97.06 93 ASN A N 1
ATOM 775 C CA . ASN A 1 93 ? -9.591 -0.745 -24.635 1.00 97.06 93 ASN A CA 1
ATOM 776 C C . ASN A 1 93 ? -8.689 0.470 -24.408 1.00 97.06 93 ASN A C 1
ATOM 778 O O . ASN A 1 93 ? -8.859 1.473 -25.095 1.00 97.06 93 ASN A O 1
ATOM 782 N N . ILE A 1 94 ? -7.704 0.376 -23.513 1.00 95.88 94 ILE A N 1
ATOM 783 C CA . ILE A 1 94 ? -6.761 1.468 -23.237 1.00 95.88 94 ILE A CA 1
ATOM 784 C C . ILE A 1 94 ? -5.987 1.860 -24.499 1.00 95.88 94 ILE A C 1
ATOM 786 O O . ILE A 1 94 ? -5.852 3.044 -24.804 1.00 95.88 94 ILE A O 1
ATOM 790 N N . LEU A 1 95 ? -5.521 0.887 -25.283 1.00 97.31 95 LEU A N 1
ATOM 791 C CA . LEU A 1 95 ? -4.741 1.159 -26.493 1.00 97.31 95 LEU A CA 1
ATOM 792 C C . LEU A 1 95 ? -5.565 1.746 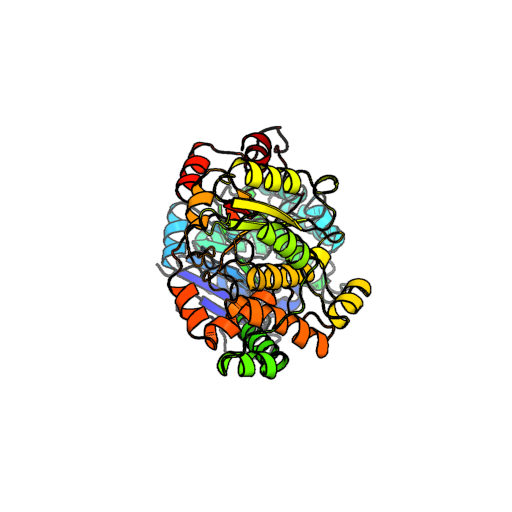-27.657 1.00 97.31 95 LEU A C 1
ATOM 794 O O . LEU A 1 95 ? -5.009 2.007 -28.727 1.00 97.31 95 LEU A O 1
ATOM 798 N N . LYS A 1 96 ? -6.876 1.974 -27.495 1.00 96.69 96 LYS A N 1
ATOM 799 C CA . LYS A 1 96 ? -7.666 2.791 -28.437 1.00 96.69 96 LYS A CA 1
ATOM 800 C C . LYS A 1 96 ? -7.300 4.271 -28.333 1.00 96.69 96 LYS A C 1
ATOM 802 O O . LYS A 1 96 ? -7.212 4.938 -29.361 1.00 96.69 96 LYS A O 1
ATOM 807 N N . ASP A 1 97 ? -7.050 4.746 -27.115 1.00 96.88 97 ASP A N 1
ATOM 808 C CA . ASP A 1 97 ? -6.787 6.159 -26.820 1.00 96.88 97 ASP A CA 1
ATOM 809 C C . ASP A 1 97 ? -5.304 6.455 -26.550 1.00 96.88 97 ASP A C 1
ATOM 811 O O . ASP A 1 97 ? -4.867 7.607 -26.660 1.00 96.88 97 ASP A O 1
ATOM 815 N N . TYR A 1 98 ? -4.533 5.414 -26.226 1.00 97.94 98 TYR A N 1
ATOM 816 C CA . TYR A 1 98 ? -3.112 5.469 -25.894 1.00 97.94 98 TYR A CA 1
ATOM 817 C C . TYR A 1 98 ? -2.270 4.601 -26.838 1.00 97.94 98 TYR A C 1
ATOM 819 O O . TYR A 1 98 ? -2.746 3.622 -27.407 1.00 97.94 98 TYR A O 1
ATOM 827 N N . ASP A 1 99 ? -0.990 4.937 -26.969 1.00 97.75 99 ASP A N 1
ATOM 828 C CA . ASP A 1 99 ? -0.040 4.220 -27.824 1.00 97.75 99 ASP A CA 1
ATOM 829 C C . ASP A 1 99 ? 0.746 3.152 -27.048 1.00 97.75 99 ASP A C 1
ATOM 831 O O . ASP A 1 99 ? 1.065 2.085 -27.582 1.00 97.75 99 ASP A O 1
ATOM 835 N N . ILE A 1 100 ? 1.088 3.441 -25.786 1.00 97.94 100 ILE A N 1
ATOM 836 C CA . ILE A 1 100 ? 1.960 2.605 -24.949 1.00 97.94 100 ILE A CA 1
ATOM 837 C C . ILE A 1 100 ? 1.464 2.625 -23.499 1.00 97.94 100 ILE A C 1
ATOM 839 O O . ILE A 1 100 ? 1.163 3.687 -22.951 1.00 97.94 100 ILE A O 1
ATOM 843 N N . ILE A 1 101 ? 1.431 1.455 -22.863 1.00 98.00 101 ILE A N 1
ATOM 844 C CA . ILE A 1 101 ? 1.253 1.288 -21.417 1.00 98.00 101 ILE A CA 1
ATOM 845 C C . ILE A 1 101 ? 2.624 0.984 -20.798 1.00 98.00 101 ILE A C 1
ATOM 847 O O . ILE A 1 101 ? 3.316 0.086 -21.276 1.00 98.00 101 ILE A O 1
ATOM 851 N N . ILE A 1 102 ? 3.022 1.704 -19.749 1.00 95.94 102 ILE A N 1
ATOM 852 C CA . ILE A 1 102 ? 4.298 1.504 -19.031 1.00 95.94 102 ILE A CA 1
ATOM 853 C C . ILE A 1 102 ? 4.092 1.571 -17.510 1.00 95.94 102 ILE A C 1
ATOM 855 O O . ILE A 1 102 ? 3.050 2.059 -17.066 1.00 95.94 102 ILE A O 1
ATOM 859 N N . PRO A 1 103 ? 5.059 1.124 -16.685 1.00 92.62 103 PRO A N 1
ATOM 860 C CA . PRO A 1 103 ? 4.961 1.255 -15.234 1.00 92.62 103 PRO A CA 1
ATOM 861 C C . PRO A 1 103 ? 4.850 2.716 -14.789 1.00 92.62 103 PRO A C 1
ATOM 863 O O . PRO A 1 103 ? 5.413 3.602 -15.432 1.00 92.62 103 PRO A O 1
ATOM 866 N N . ASN A 1 104 ? 4.178 2.965 -13.663 1.00 84.94 104 ASN A N 1
ATOM 867 C CA . ASN A 1 104 ? 4.091 4.298 -13.055 1.00 84.94 104 ASN A CA 1
ATOM 868 C C . ASN A 1 104 ? 5.468 4.957 -12.879 1.00 84.94 104 ASN A C 1
ATOM 870 O O . ASN A 1 104 ? 6.452 4.297 -12.522 1.00 84.94 104 ASN A O 1
ATOM 874 N N . ASN A 1 105 ? 5.523 6.275 -13.075 1.00 84.62 105 ASN A N 1
ATOM 875 C CA . ASN A 1 105 ? 6.724 7.046 -12.774 1.00 84.62 105 ASN A CA 1
ATOM 876 C C . ASN A 1 105 ? 7.024 7.013 -11.269 1.00 84.62 105 ASN A C 1
ATOM 878 O O . ASN A 1 105 ? 6.133 7.103 -10.423 1.00 84.62 105 ASN A O 1
ATOM 882 N N . GLN A 1 106 ? 8.308 6.947 -10.938 1.00 78.75 106 GLN A N 1
ATOM 883 C CA . GLN A 1 106 ? 8.817 7.024 -9.573 1.00 78.75 106 GLN A CA 1
ATOM 884 C C . GLN A 1 106 ? 9.767 8.205 -9.433 1.00 78.75 106 GLN A C 1
ATOM 886 O O . GLN A 1 106 ? 10.502 8.527 -10.366 1.00 78.75 106 GLN A O 1
ATOM 891 N N . LEU A 1 107 ? 9.769 8.841 -8.261 1.00 80.50 107 LEU A N 1
ATOM 892 C CA . LEU A 1 107 ? 10.755 9.863 -7.924 1.00 80.50 107 LEU A CA 1
ATOM 893 C C . LEU A 1 107 ? 12.076 9.204 -7.533 1.00 80.50 107 LEU A C 1
ATOM 895 O O . LEU A 1 107 ? 12.107 8.317 -6.679 1.00 80.50 107 LEU A O 1
ATOM 899 N N . VAL A 1 108 ? 13.172 9.671 -8.125 1.00 80.38 108 VAL A N 1
ATOM 900 C CA . VAL A 1 108 ? 14.507 9.299 -7.657 1.00 80.38 108 VAL A CA 1
ATOM 901 C C . VAL A 1 108 ? 14.846 10.086 -6.380 1.00 80.38 108 VAL A C 1
ATOM 903 O O . VAL A 1 108 ? 14.475 11.259 -6.275 1.00 80.38 108 VAL A O 1
ATOM 906 N N . PRO A 1 109 ? 15.556 9.486 -5.405 1.00 75.00 109 PRO A N 1
ATOM 907 C CA . PRO A 1 109 ? 15.978 10.198 -4.193 1.00 75.00 109 PRO A CA 1
ATOM 908 C C . PRO A 1 109 ? 16.952 11.354 -4.466 1.00 75.00 109 PRO A C 1
ATOM 910 O O . PRO A 1 109 ? 17.029 12.293 -3.680 1.00 75.00 109 PRO A O 1
ATOM 913 N N . GLN A 1 110 ? 17.702 11.270 -5.566 1.00 89.31 110 GLN A N 1
ATOM 914 C CA . GLN A 1 110 ? 18.677 12.267 -6.009 1.00 89.31 110 GLN A CA 1
ATOM 915 C C . GLN A 1 110 ? 18.009 13.479 -6.697 1.00 89.31 110 GLN A C 1
ATOM 917 O O . GLN A 1 110 ? 16.782 13.542 -6.854 1.00 89.31 110 GLN A O 1
ATOM 922 N N . ASN A 1 111 ? 18.813 14.459 -7.125 1.00 89.06 111 ASN A N 1
ATOM 923 C CA . ASN A 1 111 ? 18.299 15.641 -7.822 1.00 89.06 111 ASN A CA 1
ATOM 924 C C . ASN A 1 111 ? 18.044 15.394 -9.312 1.00 89.06 111 ASN A C 1
ATOM 926 O O . ASN A 1 111 ? 17.368 16.204 -9.940 1.00 89.06 111 ASN A O 1
ATOM 930 N N . SER A 1 112 ? 18.540 14.285 -9.870 1.00 94.62 112 SER A N 1
ATOM 931 C CA . SER A 1 112 ? 18.299 13.894 -11.261 1.00 94.62 112 SER A CA 1
ATOM 932 C C . SER A 1 112 ? 18.452 12.383 -11.492 1.00 94.62 112 SER A C 1
ATOM 934 O O . SER A 1 112 ? 19.067 11.674 -10.686 1.00 94.62 112 SER A O 1
ATOM 936 N N . VAL A 1 113 ? 17.918 11.873 -12.608 1.00 94.19 113 VAL A N 1
ATOM 937 C CA . VAL A 1 113 ? 18.136 10.490 -13.070 1.00 94.19 113 VAL A CA 1
ATOM 938 C C . VAL A 1 113 ? 19.621 10.245 -13.334 1.00 94.19 113 VAL A C 1
ATOM 940 O O . VAL A 1 113 ? 20.114 9.164 -13.008 1.00 94.19 113 VAL A O 1
ATOM 943 N N . LYS A 1 114 ? 20.349 11.248 -13.842 1.00 97.44 114 LYS A N 1
ATOM 944 C CA . LYS A 1 114 ? 21.809 11.194 -14.003 1.00 97.44 114 LYS A CA 1
ATOM 945 C C . LYS A 1 114 ? 22.519 10.891 -12.689 1.00 97.44 114 LYS A C 1
ATOM 947 O O . LYS A 1 114 ? 23.272 9.926 -12.594 1.00 97.44 114 LYS A O 1
ATOM 952 N N . GLU A 1 115 ? 22.242 11.692 -11.661 1.00 95.88 115 GLU A N 1
ATOM 953 C CA . GLU A 1 115 ? 22.825 11.504 -10.331 1.00 95.88 115 GLU A CA 1
ATOM 954 C C . GLU A 1 115 ? 22.450 10.137 -9.759 1.00 95.88 115 GLU A C 1
ATOM 956 O O . GLU A 1 115 ? 23.305 9.427 -9.233 1.00 95.88 115 GLU A O 1
ATOM 961 N N . GLN A 1 116 ? 21.188 9.722 -9.919 1.00 94.75 116 GLN A N 1
ATOM 962 C CA . GLN A 1 116 ? 20.741 8.399 -9.494 1.00 94.75 116 GLN A CA 1
ATOM 963 C C . GLN A 1 116 ? 21.544 7.284 -10.178 1.00 94.75 116 GLN A C 1
ATOM 965 O O . GLN A 1 116 ? 21.904 6.311 -9.504 1.00 94.75 116 GLN A O 1
ATOM 970 N N . TYR A 1 117 ? 21.813 7.405 -11.483 1.00 95.19 117 TYR A N 1
ATOM 971 C CA . TYR A 1 117 ? 22.630 6.447 -12.224 1.00 95.19 117 TYR A CA 1
ATOM 972 C C . TYR A 1 117 ? 24.063 6.434 -11.684 1.00 95.19 117 TYR A C 1
ATOM 974 O O . TYR A 1 117 ? 24.557 5.365 -11.346 1.00 95.19 117 TYR A O 1
ATOM 982 N N . TYR A 1 118 ? 24.690 7.598 -11.487 1.00 95.75 118 TYR A N 1
ATOM 983 C CA . TYR A 1 118 ? 26.086 7.711 -11.024 1.00 95.75 118 TYR A CA 1
ATOM 984 C C . TYR A 1 118 ? 26.291 7.169 -9.612 1.00 95.75 118 TYR A C 1
ATOM 986 O O . TYR A 1 118 ? 27.342 6.612 -9.307 1.00 95.75 118 TYR A O 1
ATOM 994 N N . CYS A 1 119 ? 25.274 7.261 -8.753 1.00 91.81 119 CYS A N 1
ATOM 995 C CA . CYS A 1 119 ? 25.321 6.655 -7.425 1.00 91.81 119 CYS A CA 1
ATOM 996 C C . CYS A 1 119 ? 25.325 5.117 -7.446 1.00 91.81 119 CYS A C 1
ATOM 998 O O . CYS A 1 119 ? 25.647 4.512 -6.425 1.00 91.81 119 CYS A O 1
ATOM 1000 N N . LYS A 1 120 ? 24.908 4.472 -8.544 1.00 89.62 120 LYS A N 1
ATOM 1001 C CA . LYS A 1 120 ? 24.707 3.010 -8.602 1.00 89.62 120 LYS A CA 1
ATOM 1002 C C . LYS A 1 120 ? 25.464 2.307 -9.731 1.00 89.62 120 LYS A C 1
ATOM 1004 O O . LYS A 1 120 ? 25.615 1.086 -9.681 1.00 89.62 120 LYS A O 1
ATOM 1009 N N . HIS A 1 121 ? 25.907 3.042 -10.744 1.00 94.38 121 HIS A N 1
ATOM 1010 C CA . HIS A 1 121 ? 26.430 2.526 -12.005 1.00 94.38 121 HIS A CA 1
ATOM 1011 C C . HIS A 1 121 ? 27.576 3.407 -12.520 1.00 94.38 121 HIS A C 1
ATOM 1013 O O . HIS A 1 121 ? 27.722 4.556 -12.102 1.00 94.38 121 HIS A O 1
ATOM 1019 N N . SER A 1 122 ? 28.391 2.878 -13.435 1.00 95.19 122 SER A N 1
ATOM 1020 C CA . SER A 1 122 ? 29.536 3.621 -13.976 1.00 95.19 122 SER A CA 1
ATOM 1021 C C . SER A 1 122 ? 29.105 4.841 -14.796 1.00 95.19 122 SER A C 1
ATOM 1023 O O . SER A 1 122 ? 28.402 4.714 -15.798 1.00 95.19 122 SER A O 1
ATOM 1025 N N . ALA A 1 123 ? 29.585 6.022 -14.401 1.00 96.44 123 ALA A N 1
ATOM 1026 C CA . ALA A 1 123 ? 29.340 7.274 -15.115 1.00 96.44 123 ALA A CA 1
ATOM 1027 C C . ALA A 1 123 ? 29.911 7.271 -16.543 1.00 96.44 123 ALA A C 1
ATOM 1029 O O . ALA A 1 123 ? 29.331 7.876 -17.438 1.00 96.44 123 ALA A O 1
ATOM 1030 N N . GLU A 1 124 ? 31.010 6.552 -16.779 1.00 96.44 124 GLU A N 1
ATOM 1031 C CA . GLU A 1 124 ? 31.610 6.428 -18.111 1.00 96.44 124 GLU A CA 1
ATOM 1032 C C . GLU A 1 124 ? 30.640 5.773 -19.104 1.00 96.44 124 GLU A C 1
ATOM 1034 O O . GLU A 1 124 ? 30.445 6.281 -20.206 1.00 96.44 124 GLU A O 1
ATOM 1039 N N . ASP A 1 125 ? 29.956 4.702 -18.687 1.00 97.25 125 ASP A N 1
ATOM 1040 C CA . ASP A 1 125 ? 28.997 3.993 -19.543 1.00 97.25 125 ASP A CA 1
ATOM 1041 C C . ASP A 1 125 ? 27.817 4.895 -19.938 1.00 97.25 125 ASP A C 1
ATOM 1043 O O . ASP A 1 125 ? 27.295 4.805 -21.051 1.00 97.25 125 ASP A O 1
ATOM 1047 N N . TRP A 1 126 ? 27.400 5.778 -19.026 1.00 98.06 126 TRP A N 1
ATOM 1048 C CA . TRP A 1 126 ? 26.355 6.766 -19.286 1.00 98.06 126 TRP A CA 1
ATOM 1049 C C . TRP A 1 126 ? 26.786 7.785 -20.336 1.00 98.06 126 TRP A C 1
ATOM 1051 O O . TRP A 1 126 ? 26.050 8.020 -21.292 1.00 98.06 126 TRP A O 1
ATOM 1061 N N . GLU A 1 127 ? 27.968 8.381 -20.170 1.00 98.25 127 GLU A N 1
ATOM 1062 C CA . GLU A 1 127 ? 28.466 9.405 -21.092 1.00 98.25 127 GLU A CA 1
ATOM 1063 C C . GLU A 1 127 ? 28.728 8.806 -22.485 1.00 98.25 127 GLU A C 1
ATOM 1065 O O . GLU A 1 127 ? 28.391 9.427 -23.493 1.00 98.25 127 GLU A O 1
ATOM 1070 N N . VAL A 1 128 ? 29.206 7.557 -22.569 1.00 98.69 128 VAL A N 1
ATOM 1071 C CA . VAL A 1 128 ? 29.307 6.834 -23.849 1.00 98.69 128 VAL A CA 1
ATOM 1072 C C . VAL A 1 128 ? 27.927 6.603 -24.467 1.00 98.69 128 VAL A C 1
ATOM 1074 O O . VAL A 1 128 ? 27.749 6.844 -25.661 1.00 98.69 128 VAL A O 1
ATOM 1077 N N . CYS A 1 129 ? 26.934 6.178 -23.681 1.00 98.62 129 CYS A N 1
ATOM 1078 C CA . CYS A 1 129 ? 25.562 6.004 -24.163 1.00 98.62 129 CYS A CA 1
ATOM 1079 C C . CYS A 1 129 ? 24.978 7.312 -24.711 1.00 98.62 129 CYS A C 1
ATOM 1081 O O . CYS A 1 129 ? 24.460 7.339 -25.829 1.00 98.62 129 CYS A O 1
ATOM 1083 N N . LYS A 1 130 ? 25.133 8.411 -23.968 1.00 98.56 130 LYS A N 1
ATOM 1084 C CA . LYS A 1 130 ? 24.724 9.753 -24.393 1.00 98.56 130 LYS A CA 1
ATOM 1085 C C . LYS A 1 130 ? 25.382 10.147 -25.712 1.00 98.56 130 LYS A C 1
ATOM 1087 O O . LYS A 1 130 ? 24.692 10.576 -26.634 1.00 98.56 130 LYS A O 1
ATOM 1092 N N . GLN A 1 131 ? 26.694 9.955 -25.822 1.00 98.62 131 GLN A N 1
ATOM 1093 C CA . GLN A 1 131 ? 27.446 10.271 -27.033 1.00 98.62 131 GLN A CA 1
ATOM 1094 C C . GLN A 1 131 ? 26.943 9.467 -28.241 1.00 98.62 13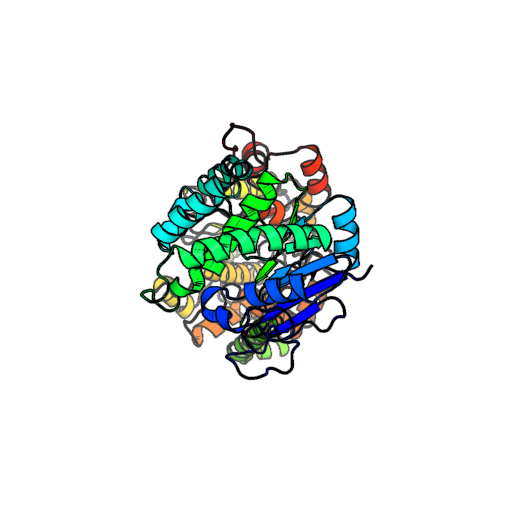1 GLN A C 1
ATOM 1096 O O . GLN A 1 131 ? 26.737 10.033 -29.312 1.00 98.62 131 GLN A O 1
ATOM 1101 N N . VAL A 1 132 ? 26.681 8.167 -28.069 1.00 98.81 132 VAL A N 1
ATOM 1102 C CA . VAL A 1 132 ? 26.122 7.310 -29.128 1.00 98.81 132 VAL A CA 1
ATOM 1103 C C . VAL A 1 132 ? 24.741 7.797 -29.575 1.0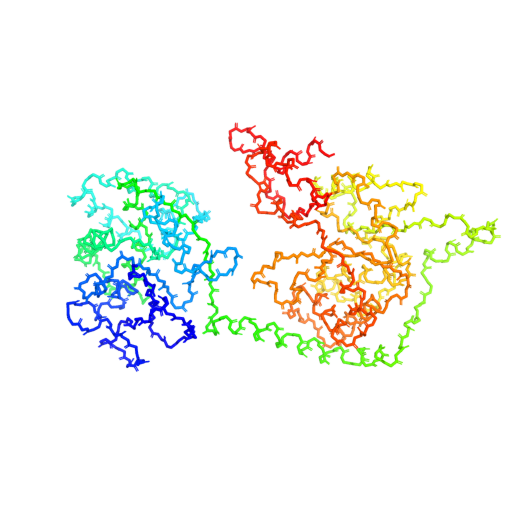0 98.81 132 VAL A C 1
ATOM 1105 O O . VAL A 1 132 ? 24.476 7.828 -30.778 1.00 98.81 132 VAL A O 1
ATOM 1108 N N . VAL A 1 133 ? 23.872 8.197 -28.640 1.00 98.69 133 VAL A N 1
ATOM 1109 C CA . VAL A 1 133 ? 22.549 8.754 -28.970 1.00 98.69 133 VAL A CA 1
ATOM 1110 C C . VAL A 1 133 ? 22.694 10.036 -29.787 1.00 98.69 133 VAL A C 1
ATOM 1112 O O . VAL A 1 133 ? 22.077 10.140 -30.840 1.00 98.69 133 VAL A O 1
ATOM 1115 N N . ILE A 1 134 ? 23.544 10.972 -29.356 1.00 98.25 134 ILE A N 1
ATOM 1116 C CA . ILE A 1 134 ? 23.761 12.253 -30.050 1.00 98.25 134 ILE A CA 1
ATOM 1117 C C . ILE A 1 134 ? 24.310 12.040 -31.469 1.00 98.25 134 ILE A C 1
ATOM 1119 O O . ILE A 1 134 ? 23.888 12.717 -32.403 1.00 98.25 134 ILE A O 1
ATOM 1123 N N . GLU A 1 135 ? 25.243 11.104 -31.647 1.00 98.50 135 GLU A N 1
ATOM 1124 C CA . GLU A 1 135 ? 25.866 10.839 -32.948 1.00 98.50 135 GLU A CA 1
ATOM 1125 C C . GLU A 1 135 ? 24.926 10.149 -33.938 1.00 98.50 135 GLU A C 1
ATOM 1127 O O . GLU A 1 135 ? 24.900 10.508 -35.115 1.00 98.50 135 GLU A O 1
ATOM 1132 N N . LYS A 1 136 ? 24.192 9.125 -33.486 1.00 98.44 136 LYS A N 1
ATOM 1133 C CA . LYS A 1 136 ? 23.379 8.278 -34.374 1.00 98.44 136 LYS A CA 1
ATOM 1134 C C . LYS A 1 136 ? 21.955 8.793 -34.551 1.00 98.44 136 LYS A C 1
ATOM 1136 O O . LYS A 1 136 ? 21.358 8.552 -35.595 1.00 98.44 136 LYS A O 1
ATOM 1141 N N . TYR A 1 137 ? 21.440 9.483 -33.539 1.00 98.31 137 TYR A N 1
ATOM 1142 C CA . TYR A 1 137 ? 20.058 9.940 -33.437 1.00 98.31 137 TYR A CA 1
ATOM 1143 C C . TYR A 1 137 ? 20.014 11.365 -32.860 1.00 98.31 137 TYR A C 1
ATOM 1145 O O . TYR A 1 137 ? 19.463 11.576 -31.775 1.00 98.31 137 TYR A O 1
ATOM 1153 N N . PRO A 1 138 ? 20.612 12.364 -33.540 1.00 98.19 138 PRO A N 1
ATOM 1154 C CA . PRO A 1 138 ? 20.712 13.733 -33.028 1.00 98.19 138 PRO A CA 1
ATOM 1155 C C . PRO A 1 138 ? 19.351 14.346 -32.663 1.00 98.19 138 PRO A C 1
ATOM 1157 O O . PRO A 1 138 ? 19.269 15.155 -31.738 1.00 98.19 138 PRO A O 1
ATOM 1160 N N . GLU A 1 139 ? 18.268 13.924 -33.314 1.00 97.81 139 GLU A N 1
ATOM 1161 C CA . GLU A 1 139 ? 16.892 14.323 -33.011 1.00 97.81 139 GLU A CA 1
ATOM 1162 C C . GLU A 1 139 ? 16.370 13.828 -31.645 1.00 97.81 139 GLU A C 1
ATOM 1164 O O . GLU A 1 139 ? 15.365 14.338 -31.155 1.00 97.81 139 GLU A O 1
ATOM 1169 N N . TYR A 1 140 ? 17.068 12.893 -30.988 1.00 98.38 140 TYR A N 1
ATOM 1170 C CA . TYR A 1 140 ? 16.762 12.395 -29.638 1.00 98.38 140 TYR A CA 1
ATOM 1171 C C . TYR A 1 140 ? 17.537 13.138 -28.540 1.00 98.38 140 TYR A C 1
ATOM 1173 O O . TYR A 1 140 ? 17.305 12.882 -27.358 1.00 98.38 140 TYR A O 1
ATOM 1181 N N . THR A 1 141 ? 18.433 14.064 -28.900 1.00 97.94 141 THR A N 1
ATOM 1182 C CA . THR A 1 141 ? 19.301 14.776 -27.944 1.00 97.94 141 THR A CA 1
ATOM 1183 C C . THR A 1 141 ? 18.494 15.497 -26.865 1.00 97.94 141 THR A C 1
ATOM 1185 O O . THR A 1 141 ? 18.729 15.279 -25.680 1.00 97.94 141 THR A O 1
ATOM 1188 N N . GLU A 1 142 ? 17.483 16.279 -27.256 1.00 97.75 142 GLU A N 1
ATOM 1189 C CA . GLU A 1 142 ? 16.640 17.026 -26.309 1.00 97.75 142 GLU A CA 1
ATOM 1190 C C . GLU A 1 142 ? 15.879 16.085 -25.359 1.00 97.75 142 GLU A C 1
ATOM 1192 O O . GLU A 1 142 ? 15.805 16.321 -24.153 1.00 97.75 142 GLU A O 1
ATOM 1197 N N . ALA A 1 143 ? 15.363 14.967 -25.878 1.00 97.75 143 ALA A N 1
ATOM 1198 C CA . ALA A 1 143 ? 14.680 13.958 -25.073 1.00 97.75 143 ALA A CA 1
ATOM 1199 C C . ALA A 1 143 ? 15.628 13.272 -24.077 1.00 97.75 143 ALA A C 1
ATOM 1201 O O . ALA A 1 143 ? 15.237 12.996 -22.937 1.00 97.75 143 ALA A O 1
ATOM 1202 N N . PHE A 1 144 ? 16.874 13.011 -24.485 1.00 98.31 144 PHE A N 1
ATOM 1203 C CA . PHE A 1 144 ? 17.899 12.451 -23.610 1.00 98.31 144 PHE A CA 1
ATOM 1204 C C . PHE A 1 144 ? 18.262 13.431 -22.497 1.00 98.31 144 PHE A C 1
ATOM 1206 O O . PHE A 1 144 ? 18.265 13.047 -21.331 1.00 98.31 144 PHE A O 1
ATOM 1213 N N . GLU A 1 145 ? 18.509 14.698 -22.829 1.00 97.81 145 GLU A N 1
ATOM 1214 C CA . GLU A 1 145 ? 18.824 15.747 -21.854 1.00 97.81 145 GLU A CA 1
ATOM 1215 C C . GLU A 1 145 ? 17.675 15.985 -20.874 1.00 97.81 145 GLU A C 1
ATOM 1217 O O . GLU A 1 145 ? 17.906 16.141 -19.672 1.00 97.81 145 GLU A O 1
ATOM 1222 N N . TRP A 1 146 ? 16.430 15.956 -21.352 1.00 96.69 146 TRP A N 1
ATOM 1223 C CA . TRP A 1 146 ? 15.263 16.051 -20.482 1.00 96.69 146 TRP A CA 1
ATOM 1224 C C . TRP A 1 146 ? 15.206 14.877 -19.503 1.00 96.69 146 TRP A C 1
ATOM 1226 O O . TRP A 1 146 ? 15.023 15.077 -18.302 1.00 96.69 146 TRP A O 1
ATOM 1236 N N . MET A 1 147 ? 15.383 13.647 -19.997 1.00 95.94 147 MET A N 1
ATOM 1237 C CA . MET A 1 147 ? 15.385 12.440 -19.166 1.00 95.94 147 MET A CA 1
ATOM 1238 C C . MET A 1 147 ? 16.528 12.475 -18.146 1.00 95.94 147 MET A C 1
ATOM 1240 O O . MET A 1 147 ? 16.285 12.228 -16.966 1.00 95.94 147 MET A O 1
ATOM 1244 N N . GLU A 1 148 ? 17.733 12.850 -18.580 1.00 97.00 148 GLU A N 1
ATOM 1245 C CA . GLU A 1 148 ? 18.943 12.955 -17.759 1.00 97.00 148 GLU A CA 1
ATOM 1246 C C . GLU A 1 148 ? 18.729 13.881 -16.553 1.00 97.00 148 GLU A C 1
ATOM 1248 O O . GLU A 1 148 ? 19.069 13.513 -15.426 1.00 97.00 148 GLU A O 1
ATOM 1253 N N . ASN A 1 149 ? 18.118 15.047 -16.783 1.00 96.81 149 ASN A N 1
ATOM 1254 C CA . ASN A 1 149 ? 17.882 16.074 -15.765 1.00 96.81 149 ASN A CA 1
ATOM 1255 C C . ASN A 1 149 ? 16.564 15.895 -14.990 1.00 96.81 149 ASN A C 1
ATOM 1257 O O . ASN A 1 149 ? 16.293 16.635 -14.043 1.00 96.81 149 ASN A O 1
ATOM 1261 N N . SER A 1 150 ? 15.727 14.926 -15.367 1.00 92.38 150 SER A N 1
ATOM 1262 C CA . SER A 1 150 ? 14.456 14.665 -14.694 1.00 92.38 150 SER A CA 1
ATOM 1263 C C . SER A 1 150 ? 14.668 14.083 -13.298 1.00 92.38 150 SER A C 1
ATOM 1265 O O . SER A 1 150 ? 15.647 13.391 -13.044 1.00 92.38 150 SER A O 1
ATOM 1267 N N . ARG A 1 151 ? 13.706 14.287 -12.392 1.00 90.56 151 ARG A N 1
ATOM 1268 C CA . ARG A 1 151 ? 13.639 13.577 -11.099 1.00 90.56 151 ARG A CA 1
ATOM 1269 C C . ARG A 1 151 ? 12.733 12.353 -11.132 1.00 90.56 151 ARG A C 1
ATOM 1271 O O . ARG A 1 151 ? 12.577 11.695 -10.106 1.00 90.56 151 ARG A O 1
ATOM 1278 N N . THR A 1 152 ? 12.115 12.054 -12.272 1.00 86.75 152 THR A N 1
ATOM 1279 C CA . THR A 1 152 ? 11.214 10.909 -12.411 1.00 86.75 152 THR A CA 1
ATOM 1280 C C . THR A 1 152 ? 11.779 9.866 -13.361 1.00 86.75 152 THR A C 1
ATOM 1282 O O . THR A 1 152 ? 12.403 10.197 -14.370 1.00 86.75 152 THR A O 1
ATOM 1285 N N . ILE A 1 153 ? 11.512 8.596 -13.081 1.00 86.25 153 ILE A N 1
ATOM 1286 C CA . ILE A 1 153 ? 11.896 7.464 -13.925 1.00 86.25 153 ILE A CA 1
ATOM 1287 C C . ILE A 1 153 ? 10.796 6.399 -13.923 1.00 86.25 153 ILE A C 1
ATOM 1289 O O . ILE A 1 153 ? 10.196 6.113 -12.888 1.00 86.25 153 ILE A O 1
ATOM 1293 N N . ASN A 1 154 ? 10.556 5.791 -15.082 1.00 87.69 154 ASN A N 1
ATOM 1294 C CA . ASN A 1 154 ? 9.750 4.584 -15.207 1.00 87.69 154 ASN A CA 1
ATOM 1295 C C . ASN A 1 154 ? 10.726 3.403 -15.132 1.00 87.69 154 ASN A C 1
ATOM 1297 O O . ASN A 1 154 ? 11.468 3.150 -16.076 1.00 87.69 154 ASN A O 1
ATOM 1301 N N . ILE A 1 155 ? 10.816 2.761 -13.965 1.00 73.62 155 ILE A N 1
ATOM 1302 C CA . ILE A 1 155 ? 11.765 1.659 -13.741 1.00 73.62 155 ILE A CA 1
ATOM 1303 C C . ILE A 1 155 ? 11.223 0.385 -14.393 1.00 73.62 155 ILE A C 1
ATOM 1305 O O . ILE A 1 155 ? 10.012 0.165 -14.409 1.00 73.62 155 ILE A O 1
ATOM 1309 N N . CYS A 1 156 ? 12.142 -0.495 -14.796 1.00 79.19 156 CYS A N 1
ATOM 1310 C CA . CYS A 1 156 ? 11.917 -1.742 -15.525 1.00 79.19 156 CYS A CA 1
ATOM 1311 C C . CYS A 1 156 ? 11.663 -1.492 -17.016 1.00 79.19 156 CYS A C 1
ATOM 1313 O O . CYS A 1 156 ? 10.870 -0.636 -17.393 1.00 79.19 156 CYS A O 1
ATOM 1315 N N . ASN A 1 157 ? 12.299 -2.298 -17.869 1.00 86.12 157 ASN A N 1
ATOM 1316 C CA . ASN A 1 157 ? 12.112 -2.297 -19.327 1.00 86.12 157 ASN A CA 1
ATOM 1317 C C . ASN A 1 157 ? 10.775 -2.937 -19.742 1.00 86.12 157 ASN A C 1
ATOM 1319 O O . ASN A 1 157 ? 10.705 -3.721 -20.686 1.00 86.12 157 ASN A O 1
ATOM 1323 N N . MET A 1 158 ? 9.717 -2.645 -18.989 1.00 95.44 158 MET A N 1
ATOM 1324 C CA . MET A 1 158 ? 8.385 -3.207 -19.155 1.00 95.44 158 MET A CA 1
ATOM 1325 C C . MET A 1 158 ? 7.509 -2.238 -19.930 1.00 95.44 158 MET A C 1
ATOM 1327 O O . MET A 1 158 ? 7.501 -1.038 -19.657 1.00 95.44 158 MET A O 1
ATOM 1331 N N . LEU A 1 159 ? 6.742 -2.767 -20.875 1.00 97.44 159 LEU A N 1
ATOM 1332 C CA . LEU A 1 159 ? 5.820 -1.982 -21.686 1.00 97.44 159 LEU A CA 1
ATOM 1333 C C . LEU A 1 159 ? 4.770 -2.884 -22.339 1.00 97.44 159 LEU A C 1
ATOM 1335 O O . LEU A 1 159 ? 5.019 -4.072 -22.529 1.00 97.44 159 LEU A O 1
ATOM 1339 N N . ILE A 1 160 ? 3.626 -2.321 -22.721 1.00 98.56 160 ILE A N 1
ATOM 1340 C CA . ILE A 1 160 ? 2.612 -2.976 -23.556 1.00 98.56 160 ILE A CA 1
ATOM 1341 C C . ILE A 1 160 ? 2.224 -2.020 -24.676 1.00 98.56 160 ILE A C 1
ATOM 1343 O O . ILE A 1 160 ? 1.852 -0.875 -24.421 1.00 98.56 160 ILE A O 1
ATOM 1347 N N . THR A 1 161 ? 2.336 -2.463 -25.924 1.00 98.69 161 THR A N 1
ATOM 1348 C CA . THR A 1 161 ? 2.074 -1.614 -27.092 1.00 98.69 161 THR A CA 1
ATOM 1349 C C . THR A 1 161 ? 1.733 -2.438 -28.333 1.00 98.69 161 THR A C 1
ATOM 1351 O O . THR A 1 161 ? 1.815 -3.668 -28.336 1.00 98.69 161 THR A O 1
ATOM 1354 N N . ARG A 1 162 ? 1.356 -1.762 -29.419 1.00 98.56 162 ARG A N 1
ATOM 1355 C CA . ARG A 1 162 ? 1.181 -2.378 -30.737 1.00 98.56 162 ARG A CA 1
ATOM 1356 C C . ARG A 1 162 ? 2.522 -2.887 -31.262 1.00 98.56 162 ARG A C 1
ATOM 1358 O O . ARG A 1 162 ? 3.549 -2.224 -31.115 1.00 98.56 162 ARG A O 1
ATOM 1365 N N . LYS A 1 163 ? 2.520 -4.040 -31.932 1.00 98.19 163 LYS A N 1
ATOM 1366 C CA . LYS A 1 163 ? 3.758 -4.702 -32.381 1.00 98.19 163 LYS A CA 1
ATOM 1367 C C . LYS A 1 163 ? 4.644 -3.819 -33.269 1.00 98.19 163 LYS A C 1
ATOM 1369 O O . LYS A 1 163 ? 5.859 -3.878 -33.152 1.00 98.19 163 LYS A O 1
ATOM 1374 N N . ASN A 1 164 ? 4.064 -2.951 -34.096 1.00 98.19 164 ASN A N 1
ATOM 1375 C CA . ASN A 1 164 ? 4.832 -2.010 -34.917 1.00 98.19 164 ASN A CA 1
ATOM 1376 C C . ASN A 1 164 ? 5.608 -0.967 -34.089 1.00 98.19 164 ASN A C 1
ATOM 1378 O O . ASN A 1 164 ? 6.724 -0.617 -34.457 1.00 98.19 164 ASN A O 1
ATOM 1382 N N . ILE A 1 165 ? 5.045 -0.481 -32.978 1.00 98.50 165 ILE A N 1
ATOM 1383 C CA . ILE A 1 165 ? 5.732 0.448 -32.067 1.00 98.50 165 ILE A CA 1
ATOM 1384 C C . ILE A 1 165 ? 6.859 -0.285 -31.339 1.00 98.50 165 ILE A C 1
ATOM 1386 O O . ILE A 1 165 ? 7.966 0.241 -31.237 1.00 98.50 165 ILE A O 1
ATOM 1390 N N . TYR A 1 166 ? 6.598 -1.515 -30.889 1.00 98.62 166 TYR A N 1
ATOM 1391 C CA . TYR A 1 166 ? 7.616 -2.376 -30.288 1.00 98.62 166 TYR A CA 1
ATOM 1392 C C . TYR A 1 166 ? 8.796 -2.626 -31.235 1.00 98.62 166 TYR A C 1
ATOM 1394 O O . TYR A 1 166 ? 9.945 -2.480 -30.833 1.00 98.62 166 TYR A O 1
ATOM 1402 N N . ASP A 1 167 ? 8.522 -2.939 -32.502 1.00 98.75 167 ASP A N 1
ATOM 1403 C CA . ASP A 1 167 ? 9.561 -3.232 -33.493 1.00 98.75 167 ASP A CA 1
ATOM 1404 C C . ASP A 1 167 ? 10.425 -2.011 -33.808 1.00 98.75 167 ASP A C 1
ATOM 1406 O O . ASP A 1 167 ? 11.649 -2.133 -33.873 1.00 98.75 167 ASP A O 1
ATOM 1410 N N . SER A 1 168 ? 9.811 -0.829 -33.925 1.00 98.69 168 SER A N 1
ATOM 1411 C CA . SER A 1 168 ? 10.538 0.438 -34.064 1.00 98.69 168 SER A CA 1
ATOM 1412 C C . SER A 1 168 ? 11.395 0.742 -32.834 1.00 98.69 168 SER A C 1
ATOM 1414 O O . SER A 1 168 ? 12.558 1.122 -32.976 1.00 98.69 168 SER A O 1
ATOM 1416 N N . TYR A 1 169 ? 10.853 0.523 -31.630 1.00 98.62 169 TYR A N 1
ATOM 1417 C CA . TYR A 1 169 ? 11.596 0.705 -30.385 1.00 98.62 169 TYR A CA 1
ATOM 1418 C C . TYR A 1 169 ? 12.796 -0.239 -30.301 1.00 98.62 169 TYR A C 1
ATOM 1420 O O . TYR A 1 169 ? 13.903 0.213 -30.020 1.00 98.62 169 TYR A O 1
ATOM 1428 N N . CYS A 1 170 ? 12.617 -1.534 -30.577 1.00 98.75 170 CYS A N 1
ATOM 1429 C CA . CYS A 1 170 ? 13.712 -2.500 -30.555 1.00 98.75 170 CYS A CA 1
ATOM 1430 C C . CYS A 1 170 ? 14.773 -2.179 -31.609 1.00 98.75 170 CYS A C 1
ATOM 1432 O O . CYS A 1 170 ? 15.963 -2.253 -31.306 1.00 98.75 170 CYS A O 1
ATOM 1434 N N . GLN A 1 171 ? 14.372 -1.769 -32.814 1.00 98.81 171 GLN A N 1
ATOM 1435 C CA . GLN A 1 171 ? 15.325 -1.367 -33.843 1.00 98.81 171 GLN A CA 1
ATOM 1436 C C . GLN A 1 171 ? 16.214 -0.207 -33.383 1.00 98.81 171 GLN A C 1
ATOM 1438 O O . GLN A 1 171 ? 17.434 -0.302 -33.507 1.00 98.81 171 GLN A O 1
ATOM 1443 N N . TRP A 1 172 ? 15.622 0.838 -32.805 1.00 98.81 172 TRP A N 1
ATOM 1444 C CA . TRP A 1 172 ? 16.357 1.978 -32.253 1.00 98.81 172 TRP A CA 1
ATOM 1445 C C . TRP A 1 172 ? 17.218 1.587 -31.041 1.00 98.81 172 TRP A C 1
ATOM 1447 O O . TRP A 1 172 ? 18.417 1.867 -31.001 1.00 98.81 172 TRP A O 1
ATOM 1457 N N . LEU A 1 173 ? 16.628 0.877 -30.074 1.00 98.75 173 LEU A N 1
ATOM 1458 C CA . LEU A 1 173 ? 17.284 0.493 -28.825 1.00 98.75 173 LEU A CA 1
ATOM 1459 C C . LEU A 1 173 ? 18.523 -0.366 -29.086 1.00 98.75 173 LEU A C 1
ATOM 1461 O O . LEU A 1 173 ? 19.598 -0.070 -28.567 1.00 98.75 173 LEU A O 1
ATOM 1465 N N . PHE A 1 174 ? 18.395 -1.434 -29.876 1.00 98.81 174 PHE A N 1
ATOM 1466 C CA . PHE A 1 174 ? 19.511 -2.350 -30.110 1.00 98.81 174 PHE A CA 1
ATOM 1467 C C . PHE A 1 174 ? 20.592 -1.740 -31.001 1.00 98.81 174 PHE A C 1
ATOM 1469 O O . PHE A 1 174 ? 21.766 -2.041 -30.799 1.00 98.81 174 PHE A O 1
ATOM 1476 N N . ASP A 1 175 ? 20.241 -0.843 -31.923 1.00 98.81 175 ASP A N 1
ATOM 1477 C CA . ASP A 1 175 ? 21.235 -0.118 -32.717 1.00 98.81 175 ASP A CA 1
ATOM 1478 C C . ASP A 1 175 ? 22.111 0.823 -31.863 1.00 98.81 175 ASP A C 1
ATOM 1480 O O . ASP A 1 175 ? 23.307 0.979 -32.137 1.00 98.81 175 ASP A O 1
ATOM 1484 N N . ILE A 1 176 ? 21.552 1.401 -30.793 1.00 98.88 176 ILE A N 1
ATOM 1485 C CA . ILE A 1 176 ? 22.311 2.150 -29.778 1.00 98.88 176 ILE A CA 1
ATOM 1486 C C . ILE A 1 176 ? 23.123 1.197 -28.905 1.00 98.88 176 ILE A C 1
ATOM 1488 O O . ILE A 1 176 ? 24.339 1.347 -28.803 1.00 98.88 176 ILE A O 1
ATOM 1492 N N . LEU A 1 177 ? 22.483 0.204 -28.283 1.00 98.62 177 LEU A N 1
ATOM 1493 C CA . LEU A 1 177 ? 23.152 -0.653 -27.300 1.00 98.62 177 LEU A CA 1
ATOM 1494 C C . LEU A 1 177 ? 24.300 -1.463 -27.913 1.00 98.62 177 LEU A C 1
ATOM 1496 O O . LEU A 1 177 ? 25.324 -1.631 -27.259 1.00 98.62 177 LEU A O 1
ATOM 1500 N N . PHE A 1 178 ? 24.175 -1.939 -29.156 1.00 98.69 178 PHE A N 1
ATOM 1501 C CA . PHE A 1 178 ? 25.283 -2.612 -29.847 1.00 98.69 178 PHE A CA 1
ATOM 1502 C C . PHE A 1 178 ? 26.436 -1.671 -30.180 1.00 98.69 178 PHE A C 1
ATOM 1504 O O . PHE A 1 178 ? 27.571 -2.124 -30.303 1.00 98.69 178 PHE A O 1
ATOM 1511 N N . GLU A 1 179 ? 26.178 -0.377 -30.351 1.00 98.75 179 GLU A N 1
ATOM 1512 C CA . GLU A 1 179 ? 27.250 0.596 -30.531 1.00 98.75 179 GLU A CA 1
ATOM 1513 C C . GLU A 1 179 ? 27.919 0.942 -29.197 1.00 98.75 179 GLU A C 1
ATOM 1515 O O . GLU A 1 179 ? 29.146 0.979 -29.129 1.00 98.75 179 GLU A O 1
ATOM 1520 N N . VAL A 1 180 ? 27.142 1.098 -28.120 1.00 98.56 180 VAL A N 1
ATOM 1521 C CA . VAL A 1 180 ? 27.678 1.272 -26.761 1.00 98.56 180 VAL A CA 1
ATOM 1522 C C . VAL A 1 180 ? 28.557 0.084 -26.370 1.00 98.56 180 VAL A C 1
ATOM 1524 O O . VAL A 1 180 ? 29.663 0.292 -25.884 1.00 98.56 180 VAL A O 1
ATOM 1527 N N . GLU A 1 181 ? 28.122 -1.149 -26.650 1.00 97.94 181 GLU A N 1
ATOM 1528 C CA . GLU A 1 181 ? 28.869 -2.385 -26.355 1.00 97.94 181 GLU A CA 1
ATOM 1529 C C . GLU A 1 181 ? 30.288 -2.378 -26.932 1.00 97.94 181 GLU A C 1
ATOM 1531 O O . GLU A 1 181 ? 31.208 -2.886 -26.300 1.00 97.94 181 GLU A O 1
ATOM 1536 N N . LYS A 1 182 ? 30.484 -1.776 -28.112 1.00 98.06 182 LYS A N 1
ATOM 1537 C CA . LYS A 1 182 ? 31.803 -1.674 -28.756 1.00 98.06 182 LYS A CA 1
ATOM 1538 C C . LYS A 1 182 ? 32.707 -0.624 -28.111 1.00 98.06 182 LYS A C 1
ATOM 1540 O O . LYS A 1 182 ? 33.918 -0.676 -28.309 1.00 98.06 182 LYS A O 1
ATOM 1545 N N . ARG A 1 183 ? 32.123 0.365 -27.429 1.00 98.31 183 ARG A N 1
ATOM 1546 C CA . ARG A 1 183 ? 32.815 1.564 -26.932 1.00 98.31 183 ARG A CA 1
ATOM 1547 C C . ARG A 1 183 ? 33.122 1.516 -25.437 1.00 98.31 183 ARG A C 1
ATOM 1549 O O . ARG A 1 183 ? 33.930 2.316 -24.982 1.00 98.31 183 ARG A O 1
ATOM 1556 N N . ILE A 1 184 ? 32.507 0.600 -24.690 1.00 96.44 184 ILE A N 1
ATOM 1557 C CA . ILE A 1 184 ? 32.748 0.428 -23.251 1.00 96.44 184 ILE A CA 1
ATOM 1558 C C . ILE A 1 184 ? 33.528 -0.856 -22.958 1.00 96.44 184 ILE A C 1
ATOM 1560 O O . ILE A 1 184 ? 33.410 -1.857 -23.665 1.00 96.44 184 ILE A O 1
ATOM 1564 N N . ASN A 1 185 ? 34.283 -0.862 -21.860 1.00 93.25 185 ASN A N 1
ATOM 1565 C CA . ASN A 1 185 ? 34.971 -2.059 -21.386 1.00 93.25 185 ASN A CA 1
ATOM 1566 C C . ASN A 1 185 ? 34.124 -2.812 -20.347 1.00 93.25 185 ASN A C 1
ATOM 1568 O O . ASN A 1 185 ? 34.108 -2.462 -19.170 1.00 93.25 185 ASN A O 1
ATOM 1572 N N . ILE A 1 186 ? 33.417 -3.857 -20.783 1.00 92.75 186 ILE A N 1
ATOM 1573 C CA . ILE A 1 186 ? 32.551 -4.673 -19.912 1.00 92.75 186 ILE A CA 1
ATOM 1574 C C . ILE A 1 186 ? 33.343 -5.734 -19.128 1.00 92.75 186 ILE A C 1
ATOM 1576 O O . ILE A 1 186 ? 32.922 -6.132 -18.044 1.00 92.75 186 ILE A O 1
ATOM 1580 N N . GLN A 1 187 ? 34.475 -6.209 -19.657 1.00 88.38 187 GLN A N 1
ATOM 1581 C CA . GLN A 1 187 ? 35.174 -7.384 -19.114 1.00 88.38 187 GLN A CA 1
ATOM 1582 C C . GLN A 1 187 ? 35.786 -7.126 -17.735 1.00 88.38 187 GLN A C 1
ATOM 1584 O O . GLN A 1 187 ? 35.766 -8.015 -16.886 1.00 88.38 187 GLN A O 1
ATOM 1589 N N . ASP A 1 188 ? 36.236 -5.895 -17.495 1.00 90.56 188 ASP A N 1
ATOM 1590 C CA . ASP A 1 188 ? 36.883 -5.499 -16.239 1.00 90.56 188 ASP A CA 1
ATOM 1591 C C . ASP A 1 188 ? 35.880 -5.120 -15.133 1.00 90.56 188 ASP A C 1
ATOM 1593 O O . ASP A 1 188 ? 36.272 -4.767 -14.020 1.00 90.56 188 ASP A O 1
ATOM 1597 N N . LYS A 1 189 ? 34.573 -5.178 -15.421 1.00 92.12 189 LYS A N 1
ATOM 1598 C CA . LYS A 1 189 ? 33.507 -4.853 -14.467 1.00 92.12 189 LYS A CA 1
ATOM 1599 C C . LYS A 1 189 ? 33.156 -6.058 -13.589 1.00 92.12 189 LYS A C 1
ATOM 1601 O O . LYS A 1 189 ? 33.270 -7.210 -14.006 1.00 92.12 189 LYS A O 1
ATOM 1606 N N . ASP A 1 190 ? 32.659 -5.794 -12.382 1.00 92.25 190 ASP A N 1
ATOM 1607 C CA . ASP A 1 190 ? 32.049 -6.835 -11.550 1.00 92.25 190 ASP A CA 1
ATOM 1608 C C . ASP A 1 190 ? 30.743 -7.376 -12.172 1.00 92.25 190 ASP A C 1
ATOM 1610 O O . ASP A 1 190 ? 30.163 -6.779 -13.084 1.00 92.25 190 ASP A O 1
ATOM 1614 N N . ASP A 1 191 ? 30.259 -8.517 -11.676 1.00 88.62 191 ASP A N 1
ATOM 1615 C CA . ASP A 1 191 ? 29.080 -9.193 -12.235 1.00 88.62 191 ASP A CA 1
ATOM 1616 C C . ASP A 1 191 ? 27.792 -8.363 -12.161 1.00 88.62 191 ASP A C 1
ATOM 1618 O O . ASP A 1 191 ? 26.883 -8.552 -12.973 1.00 88.62 191 ASP A O 1
ATOM 1622 N N . TYR A 1 192 ? 27.704 -7.415 -11.228 1.00 90.00 192 TYR A N 1
ATOM 1623 C CA . TYR A 1 192 ? 26.577 -6.497 -11.164 1.00 90.00 192 TYR A CA 1
ATOM 1624 C C . TYR A 1 192 ? 26.684 -5.427 -12.257 1.00 90.00 192 TYR A C 1
ATOM 1626 O O . TYR A 1 192 ? 25.722 -5.219 -12.997 1.00 90.00 192 TYR A O 1
ATOM 1634 N N . GLN A 1 193 ? 27.846 -4.793 -12.413 1.00 94.38 193 GLN A N 1
ATOM 1635 C CA . GLN A 1 193 ? 28.098 -3.742 -13.406 1.00 94.38 193 GLN A CA 1
ATOM 1636 C C . GLN A 1 193 ? 28.171 -4.273 -14.847 1.00 94.38 193 GLN A C 1
ATOM 1638 O O . GLN A 1 193 ? 27.885 -3.527 -15.783 1.00 94.38 193 GLN A O 1
ATOM 1643 N N . LYS A 1 194 ? 28.456 -5.565 -15.056 1.00 94.75 194 LYS A N 1
ATOM 1644 C CA . LYS A 1 194 ? 28.367 -6.219 -16.378 1.00 94.75 194 LYS A CA 1
ATOM 1645 C C . LYS A 1 194 ? 26.985 -6.096 -17.023 1.00 94.75 194 LYS A C 1
ATOM 1647 O O . LYS A 1 194 ? 26.890 -6.084 -18.245 1.00 94.75 194 LYS A O 1
ATOM 1652 N N . ARG A 1 195 ? 25.929 -5.914 -16.225 1.00 94.81 195 ARG A N 1
ATOM 1653 C CA . ARG A 1 195 ? 24.523 -5.773 -16.654 1.00 94.81 195 ARG A CA 1
ATOM 1654 C C . ARG A 1 195 ? 24.177 -4.388 -17.224 1.00 94.81 195 ARG A C 1
ATOM 1656 O O . ARG A 1 195 ? 23.003 -4.023 -17.310 1.00 94.81 195 ARG A O 1
ATOM 1663 N N . VAL A 1 196 ? 25.193 -3.613 -17.599 1.00 96.50 196 VAL A N 1
ATOM 1664 C CA . VAL A 1 196 ? 25.119 -2.223 -18.069 1.00 96.50 196 VAL A CA 1
ATOM 1665 C C . VAL A 1 196 ? 24.038 -1.977 -19.122 1.00 96.50 196 VAL A C 1
ATOM 1667 O O . VAL A 1 196 ? 23.315 -0.988 -19.026 1.00 96.50 196 VAL A O 1
ATOM 1670 N N . MET A 1 197 ? 23.838 -2.889 -20.077 1.00 97.69 197 MET A N 1
ATOM 1671 C CA . MET A 1 197 ? 22.831 -2.704 -21.131 1.00 97.69 197 MET A CA 1
ATOM 1672 C C . MET A 1 197 ? 21.406 -2.746 -20.575 1.00 97.69 197 MET A C 1
ATOM 1674 O O . MET A 1 197 ? 20.546 -1.971 -20.999 1.00 97.69 197 MET A O 1
ATOM 1678 N N . GLY A 1 198 ? 21.165 -3.596 -19.573 1.00 94.69 198 GLY A N 1
ATOM 1679 C CA . GLY A 1 198 ? 19.912 -3.617 -18.822 1.00 94.69 198 GLY A CA 1
ATOM 1680 C C . GLY A 1 198 ? 19.668 -2.304 -18.073 1.00 94.69 198 GLY A C 1
ATOM 1681 O O . GLY A 1 198 ? 18.560 -1.779 -18.097 1.00 94.69 198 GLY A O 1
ATOM 1682 N N . PHE A 1 199 ? 20.704 -1.714 -17.470 1.00 95.12 199 PHE A N 1
ATOM 1683 C CA . PHE A 1 199 ? 20.564 -0.440 -16.756 1.00 95.12 199 PHE A CA 1
ATOM 1684 C C . PHE A 1 199 ? 20.334 0.745 -17.701 1.00 95.12 199 PHE A C 1
ATOM 1686 O O . PHE A 1 199 ? 19.493 1.601 -17.417 1.00 95.12 199 PHE A O 1
ATOM 1693 N N . LEU A 1 200 ? 21.053 0.799 -18.825 1.00 97.25 200 LEU A N 1
ATOM 1694 C CA . LEU A 1 200 ? 20.913 1.861 -19.824 1.00 97.25 200 LEU A CA 1
ATOM 1695 C C . LEU A 1 200 ? 19.541 1.827 -20.507 1.00 97.25 200 LEU A C 1
ATOM 1697 O O . LEU A 1 200 ? 18.902 2.869 -20.653 1.00 97.25 200 LEU A O 1
ATOM 1701 N N . SER A 1 201 ? 19.058 0.639 -20.877 1.00 96.44 201 SER A N 1
ATOM 1702 C CA . SER A 1 201 ? 17.755 0.474 -21.542 1.00 96.44 201 SER A CA 1
ATOM 1703 C C . SER A 1 201 ? 16.579 1.028 -20.736 1.00 96.44 201 SER A C 1
ATOM 1705 O O . SER A 1 201 ? 15.701 1.648 -21.337 1.00 96.44 201 SER A O 1
ATOM 1707 N N . GLU A 1 202 ? 16.609 0.928 -19.400 1.00 92.94 202 GLU A N 1
ATOM 1708 C CA . GLU A 1 202 ? 15.539 1.469 -18.537 1.00 92.94 202 GLU A CA 1
ATOM 1709 C C . GLU A 1 202 ? 15.376 2.978 -18.725 1.00 92.94 202 GLU A C 1
ATOM 1711 O O . GLU A 1 202 ? 14.270 3.514 -18.683 1.00 92.94 202 GLU A O 1
ATOM 1716 N N . ARG A 1 203 ? 16.486 3.678 -18.978 1.00 95.56 203 ARG A N 1
ATOM 1717 C CA . ARG A 1 203 ? 16.488 5.122 -19.217 1.00 95.56 203 ARG A CA 1
ATOM 1718 C C . ARG A 1 203 ? 16.169 5.430 -20.675 1.00 95.56 203 ARG A C 1
ATOM 1720 O O . ARG A 1 203 ? 15.382 6.334 -20.951 1.00 95.56 203 ARG A O 1
ATOM 1727 N N . LEU A 1 204 ? 16.710 4.641 -21.603 1.00 97.44 204 LEU A N 1
ATOM 1728 C CA . LEU A 1 204 ? 16.468 4.798 -23.038 1.00 97.44 204 LEU A CA 1
ATOM 1729 C C . LEU A 1 204 ? 14.997 4.587 -23.426 1.00 97.44 204 LEU A C 1
ATOM 1731 O O . LEU A 1 204 ? 14.535 5.246 -24.354 1.00 97.44 204 LEU A O 1
ATOM 1735 N N . LEU A 1 205 ? 14.228 3.755 -22.710 1.00 96.12 205 LEU A N 1
ATOM 1736 C CA . LEU A 1 205 ? 12.776 3.651 -22.920 1.00 96.12 205 LEU A CA 1
ATOM 1737 C C . LEU A 1 205 ? 12.084 5.014 -22.764 1.00 96.12 205 LEU A C 1
ATOM 1739 O O . LEU A 1 205 ? 11.254 5.397 -23.588 1.00 96.12 205 LEU A O 1
ATOM 1743 N N . LYS A 1 206 ? 12.462 5.786 -21.741 1.00 94.12 206 LYS A N 1
ATOM 1744 C CA . LYS A 1 206 ? 11.899 7.119 -21.504 1.00 94.12 206 LYS A CA 1
ATOM 1745 C C . LYS A 1 206 ? 12.324 8.118 -22.579 1.00 94.12 206 LYS A C 1
ATOM 1747 O O . LYS A 1 206 ? 11.495 8.898 -23.038 1.00 94.12 206 LYS A O 1
ATOM 1752 N N . VAL A 1 207 ? 13.581 8.055 -23.022 1.00 97.06 207 VAL A N 1
ATOM 1753 C CA . VAL A 1 207 ? 14.089 8.875 -24.138 1.00 97.06 207 VAL A CA 1
ATOM 1754 C C . VAL A 1 207 ? 13.293 8.607 -25.416 1.00 97.06 207 VAL A C 1
ATOM 1756 O O . VAL A 1 207 ? 12.816 9.548 -26.047 1.00 97.06 207 VAL A O 1
ATOM 1759 N N . TRP A 1 208 ? 13.077 7.332 -25.753 1.00 97.31 208 TRP A N 1
ATOM 1760 C CA . TRP A 1 208 ? 12.285 6.921 -26.912 1.00 97.31 208 TRP A CA 1
ATOM 1761 C C . TRP A 1 208 ? 10.868 7.501 -26.886 1.00 97.31 208 TRP A C 1
ATOM 1763 O O . TRP A 1 208 ? 10.401 8.071 -27.874 1.00 97.31 208 TRP A O 1
ATOM 1773 N N . ILE A 1 209 ? 10.197 7.391 -25.739 1.00 94.94 209 ILE A N 1
ATOM 1774 C CA . ILE A 1 209 ? 8.832 7.885 -25.543 1.00 94.94 209 ILE A CA 1
ATOM 1775 C C . ILE A 1 209 ? 8.752 9.406 -25.713 1.00 94.94 209 ILE A C 1
ATOM 1777 O O . ILE A 1 209 ? 7.859 9.898 -26.405 1.00 94.94 209 ILE A O 1
ATOM 1781 N N . LEU A 1 210 ? 9.685 10.145 -25.104 1.00 93.62 210 LEU A N 1
ATOM 1782 C CA . LEU A 1 210 ? 9.719 11.608 -25.159 1.00 93.62 210 LEU A CA 1
ATOM 1783 C C . LEU A 1 210 ? 9.971 12.119 -26.581 1.00 93.62 210 LEU A C 1
ATOM 1785 O O . LEU A 1 210 ? 9.267 13.020 -27.037 1.00 93.62 210 LEU A O 1
ATOM 1789 N N . ALA A 1 211 ? 10.927 11.520 -27.295 1.00 97.00 211 ALA A N 1
ATOM 1790 C CA . ALA A 1 211 ? 11.277 11.928 -28.654 1.00 97.00 211 ALA A CA 1
ATOM 1791 C C . ALA A 1 211 ? 10.137 11.677 -29.657 1.00 97.00 211 ALA A C 1
ATOM 1793 O O . ALA A 1 211 ? 9.863 12.517 -30.514 1.00 97.00 211 ALA A O 1
ATOM 1794 N N . ASN A 1 212 ? 9.427 10.551 -29.521 1.00 96.12 212 ASN A N 1
ATOM 1795 C CA . ASN A 1 212 ? 8.363 10.154 -30.451 1.00 96.12 212 ASN A CA 1
ATOM 1796 C C . ASN A 1 212 ? 6.967 10.681 -30.075 1.00 96.12 212 ASN A C 1
ATOM 1798 O O . ASN A 1 212 ? 6.026 10.512 -30.849 1.00 96.12 212 ASN A O 1
ATOM 1802 N N . LYS A 1 213 ? 6.822 11.348 -28.920 1.00 91.38 213 LYS A N 1
ATOM 1803 C CA . LYS A 1 213 ? 5.579 12.008 -28.471 1.00 91.38 213 LYS A CA 1
ATOM 1804 C C . LYS A 1 213 ? 4.363 11.072 -28.392 1.00 91.38 213 LYS A C 1
ATOM 1806 O O . LYS A 1 213 ? 3.238 11.485 -28.675 1.00 91.38 213 LYS A O 1
ATOM 1811 N N . TYR A 1 214 ? 4.585 9.821 -27.995 1.00 93.25 214 TYR A N 1
ATOM 1812 C CA . TYR A 1 214 ? 3.515 8.842 -27.802 1.00 93.25 214 TYR A CA 1
ATOM 1813 C C . TYR A 1 214 ? 2.563 9.241 -26.666 1.00 93.25 214 TYR A C 1
ATOM 1815 O O . TYR A 1 214 ? 2.984 9.786 -25.642 1.00 93.25 214 TYR A O 1
ATOM 1823 N N . LYS A 1 215 ? 1.275 8.913 -26.805 1.00 93.94 215 LYS A N 1
ATOM 1824 C CA . LYS A 1 215 ? 0.305 8.977 -25.707 1.00 93.94 215 LYS A CA 1
ATOM 1825 C C . LYS A 1 215 ? 0.532 7.799 -24.769 1.00 93.94 215 LYS A C 1
ATOM 1827 O O . LYS A 1 215 ? 0.289 6.648 -25.129 1.00 93.94 215 LYS A O 1
ATOM 1832 N N . VAL A 1 216 ? 0.973 8.091 -23.552 1.00 95.19 216 VAL A N 1
ATOM 1833 C CA . VAL A 1 216 ? 1.354 7.069 -22.572 1.00 95.19 216 VAL A CA 1
ATOM 1834 C C . VAL A 1 216 ? 0.290 6.897 -21.498 1.00 95.19 216 VAL A C 1
ATOM 1836 O O . VAL A 1 216 ? -0.170 7.874 -20.905 1.00 95.19 216 VAL A O 1
ATOM 1839 N N . LYS A 1 217 ? -0.050 5.640 -21.211 1.00 94.81 217 LYS A N 1
ATOM 1840 C CA . LYS A 1 217 ? -0.773 5.240 -20.007 1.00 94.81 217 LYS A CA 1
ATOM 1841 C C . LYS A 1 217 ? 0.227 4.711 -18.982 1.00 94.81 217 LYS A C 1
ATOM 1843 O O . LYS A 1 217 ? 0.841 3.667 -19.182 1.00 94.81 217 LYS A O 1
ATOM 1848 N N . GLU A 1 218 ? 0.369 5.418 -17.869 1.00 92.69 218 GLU A N 1
ATOM 1849 C CA . GLU A 1 218 ? 1.054 4.872 -16.698 1.00 92.69 218 GLU A CA 1
ATOM 1850 C C . GLU A 1 218 ? 0.144 3.872 -15.976 1.00 92.69 218 GLU A C 1
ATOM 1852 O O . GLU A 1 218 ? -1.051 4.131 -15.778 1.00 92.69 218 GLU A O 1
ATOM 1857 N N . GLN A 1 219 ? 0.712 2.719 -15.627 1.00 91.75 219 GLN A N 1
ATOM 1858 C CA . GLN A 1 219 ? 0.021 1.614 -14.983 1.00 91.75 219 GLN A CA 1
ATOM 1859 C C . GLN A 1 219 ? 0.760 1.145 -13.732 1.00 91.75 219 GLN A C 1
ATOM 1861 O O . GLN A 1 219 ? 1.985 0.990 -13.716 1.00 91.75 219 GLN A O 1
ATOM 1866 N N . SER A 1 220 ? -0.009 0.865 -12.682 1.00 85.06 220 SER A N 1
ATOM 1867 C CA . SER A 1 220 ? 0.510 0.264 -11.458 1.00 85.06 220 SER A CA 1
ATOM 1868 C C . SER A 1 220 ? 1.120 -1.108 -11.720 1.00 85.06 220 SER A C 1
ATOM 1870 O O . SER A 1 220 ? 0.711 -1.834 -12.623 1.00 85.06 220 SER A O 1
ATOM 1872 N N . MET A 1 221 ? 2.113 -1.459 -10.907 1.00 85.81 221 MET A N 1
ATOM 1873 C CA . MET A 1 221 ? 2.837 -2.718 -10.996 1.00 85.81 221 MET A CA 1
ATOM 1874 C C . MET A 1 221 ? 3.062 -3.274 -9.592 1.00 85.81 221 MET A C 1
ATOM 1876 O O . MET A 1 221 ? 3.369 -2.515 -8.673 1.00 85.81 221 MET A O 1
ATOM 1880 N N . VAL A 1 222 ? 2.974 -4.592 -9.444 1.00 79.38 222 VAL A N 1
ATOM 1881 C CA . VAL A 1 222 ? 3.357 -5.305 -8.218 1.00 79.38 222 VAL A CA 1
ATOM 1882 C C . VAL A 1 222 ? 4.722 -5.958 -8.378 1.00 79.38 222 VAL A C 1
ATOM 1884 O O . VAL A 1 222 ? 5.035 -6.486 -9.445 1.00 79.38 222 VAL A O 1
ATOM 1887 N N . ILE A 1 223 ? 5.536 -5.939 -7.318 1.00 76.44 223 ILE A N 1
ATOM 1888 C CA . ILE A 1 223 ? 6.742 -6.766 -7.218 1.00 76.44 223 ILE A CA 1
ATOM 1889 C C . ILE A 1 223 ? 6.386 -8.010 -6.409 1.00 76.44 223 ILE A C 1
ATOM 1891 O O . ILE A 1 223 ? 6.109 -7.920 -5.218 1.00 76.44 223 ILE A O 1
ATOM 1895 N N . MET A 1 224 ? 6.417 -9.173 -7.045 1.00 65.81 224 MET A N 1
ATOM 1896 C CA . MET A 1 224 ? 6.176 -10.448 -6.381 1.00 65.81 224 MET A CA 1
ATOM 1897 C C . MET A 1 224 ? 7.464 -10.968 -5.725 1.00 65.81 224 MET A C 1
ATOM 1899 O O . MET A 1 224 ? 8.564 -10.806 -6.266 1.00 65.81 224 MET A O 1
ATOM 1903 N N . GLY A 1 225 ? 7.344 -11.605 -4.556 1.00 55.16 225 GLY A N 1
ATOM 1904 C CA . GLY A 1 225 ? 8.443 -12.338 -3.916 1.00 55.16 225 GLY A CA 1
ATOM 1905 C C . GLY A 1 225 ? 8.942 -13.507 -4.780 1.00 55.16 225 GLY A C 1
ATOM 1906 O O . GLY A 1 225 ? 8.414 -13.767 -5.860 1.00 55.16 225 GLY A O 1
ATOM 1907 N N . ALA A 1 226 ? 9.968 -14.237 -4.324 1.00 47.31 226 ALA A N 1
ATOM 1908 C CA . ALA A 1 226 ? 10.449 -15.437 -5.030 1.00 47.31 226 ALA A CA 1
ATOM 1909 C C . ALA A 1 226 ? 9.337 -16.486 -5.266 1.00 47.31 226 ALA A C 1
ATOM 1911 O O . ALA A 1 226 ? 9.409 -17.231 -6.240 1.00 47.31 226 ALA A O 1
ATOM 1912 N N . ASP A 1 227 ? 8.295 -16.441 -4.435 1.00 43.25 227 ASP A N 1
ATOM 1913 C CA . ASP A 1 227 ? 7.190 -17.395 -4.353 1.00 43.25 227 ASP A CA 1
ATOM 1914 C C . ASP A 1 227 ? 5.876 -16.866 -4.985 1.00 43.25 227 ASP A C 1
ATOM 1916 O O . ASP A 1 227 ? 4.805 -17.459 -4.831 1.00 43.25 227 ASP A O 1
ATOM 1920 N N . GLY A 1 228 ? 5.930 -15.744 -5.718 1.00 52.53 228 GLY A N 1
ATOM 1921 C CA . GLY A 1 228 ? 4.774 -15.200 -6.443 1.00 52.53 228 GLY A CA 1
ATOM 1922 C C . GLY A 1 228 ? 3.656 -14.648 -5.541 1.00 52.53 228 GLY A C 1
ATOM 1923 O O . GLY A 1 228 ? 3.888 -14.277 -4.391 1.00 52.53 228 GLY A O 1
ATOM 1924 N N . ILE A 1 229 ? 2.428 -14.624 -6.080 1.00 46.38 229 ILE A N 1
ATOM 1925 C CA . ILE A 1 229 ? 1.185 -14.295 -5.353 1.00 46.38 229 ILE A CA 1
ATOM 1926 C C . ILE A 1 229 ? 0.931 -15.275 -4.203 1.00 46.38 229 ILE A C 1
ATOM 1928 O O . ILE A 1 229 ? 0.537 -14.853 -3.120 1.00 46.38 229 ILE A O 1
ATOM 1932 N N . SER A 1 230 ? 1.200 -16.577 -4.396 1.00 47.81 230 SER A N 1
ATOM 1933 C CA . SER A 1 230 ? 0.990 -17.538 -3.305 1.00 47.81 230 SER A CA 1
ATOM 1934 C C . SER A 1 230 ? 1.933 -17.321 -2.153 1.00 47.81 230 SER A C 1
ATOM 1936 O O . SER A 1 230 ? 1.455 -17.419 -1.049 1.00 47.81 230 SER A O 1
ATOM 1938 N N . GLY A 1 231 ? 3.211 -16.995 -2.342 1.00 50.47 231 GLY A N 1
ATOM 1939 C CA . GLY A 1 231 ? 4.089 -16.791 -1.185 1.00 50.47 231 GLY A CA 1
ATOM 1940 C C . GLY A 1 231 ? 3.691 -15.608 -0.310 1.00 50.47 231 GLY A C 1
ATOM 1941 O O . GLY A 1 231 ? 3.887 -15.632 0.901 1.00 50.47 231 GLY A O 1
ATOM 1942 N N . TYR A 1 232 ? 3.099 -14.577 -0.913 1.00 54.41 232 TYR A N 1
ATOM 1943 C CA . TYR A 1 232 ? 2.550 -13.451 -0.165 1.00 54.41 232 TYR A CA 1
ATOM 1944 C C . TYR A 1 232 ? 1.292 -13.867 0.624 1.00 54.41 232 TYR A C 1
ATOM 1946 O O . TYR A 1 232 ? 1.215 -13.619 1.828 1.00 54.41 232 TYR A O 1
ATOM 1954 N N . VAL A 1 233 ? 0.374 -14.604 -0.015 1.00 58.94 233 VAL A N 1
ATOM 1955 C CA . VAL A 1 233 ? -0.833 -15.180 0.616 1.00 58.94 233 VAL A CA 1
ATOM 1956 C C . VAL A 1 233 ? -0.492 -16.222 1.695 1.00 58.94 233 VAL A C 1
ATOM 1958 O O . VAL A 1 233 ? -0.984 -16.141 2.817 1.00 58.94 233 VAL A O 1
ATOM 1961 N N . GLU A 1 234 ? 0.402 -17.160 1.393 1.00 66.69 234 GLU A N 1
ATOM 1962 C CA . GLU A 1 234 ? 0.954 -18.170 2.300 1.00 66.69 234 GLU A CA 1
ATOM 1963 C C . GLU A 1 234 ? 1.683 -17.504 3.465 1.00 66.69 234 GLU A C 1
ATOM 1965 O O . GLU A 1 234 ? 1.553 -17.951 4.599 1.00 66.69 234 GLU A O 1
ATOM 1970 N N . GLY A 1 235 ? 2.402 -16.406 3.224 1.00 78.19 235 GLY A N 1
ATOM 1971 C CA . GLY A 1 235 ? 3.043 -15.617 4.270 1.00 78.19 235 GLY A CA 1
ATOM 1972 C C . GLY A 1 235 ? 2.036 -15.069 5.282 1.00 78.19 235 GLY A C 1
ATOM 1973 O O . GLY A 1 235 ? 2.229 -15.243 6.487 1.00 78.19 235 GLY A O 1
ATOM 1974 N N . ALA A 1 236 ? 0.944 -14.458 4.813 1.00 82.44 236 ALA A N 1
ATOM 1975 C CA . ALA A 1 236 ? -0.133 -13.994 5.688 1.00 82.44 236 ALA A CA 1
ATOM 1976 C C . ALA A 1 236 ? -0.808 -15.164 6.426 1.00 82.44 236 ALA A C 1
ATOM 1978 O O . ALA A 1 236 ? -1.023 -15.098 7.636 1.00 82.44 236 ALA A O 1
ATOM 1979 N N . GLU A 1 237 ? -1.074 -16.282 5.747 1.00 85.06 237 GLU A N 1
ATOM 1980 C CA . GLU A 1 237 ? -1.681 -17.457 6.382 1.00 85.06 237 GLU A CA 1
ATOM 1981 C C . GLU A 1 237 ? -0.762 -18.097 7.441 1.00 85.06 237 GLU A C 1
ATOM 1983 O O . GLU A 1 237 ? -1.223 -18.488 8.516 1.00 85.06 237 GLU A O 1
ATOM 1988 N N . LEU A 1 238 ? 0.545 -18.176 7.184 1.00 87.31 238 LEU A N 1
ATOM 1989 C CA . LEU A 1 238 ? 1.540 -18.672 8.137 1.00 87.31 238 LEU A CA 1
ATOM 1990 C C . LEU A 1 238 ? 1.644 -17.760 9.359 1.00 87.31 238 LEU A C 1
ATOM 1992 O O . LEU A 1 238 ? 1.659 -18.262 10.486 1.00 87.31 238 LEU A O 1
ATOM 1996 N N . LYS A 1 239 ? 1.658 -16.436 9.159 1.00 92.00 239 LYS A N 1
ATOM 1997 C CA . LYS A 1 239 ? 1.600 -15.459 10.256 1.00 92.00 239 LYS A CA 1
ATOM 1998 C C . LYS A 1 239 ? 0.330 -15.646 11.078 1.00 92.00 239 LYS A C 1
ATOM 2000 O O . LYS A 1 239 ? 0.421 -15.766 12.296 1.00 92.00 239 LYS A O 1
ATOM 2005 N N . ARG A 1 240 ? -0.833 -15.780 10.435 1.00 93.38 240 ARG A N 1
ATOM 2006 C CA . ARG A 1 240 ? -2.117 -16.038 11.106 1.00 93.38 240 ARG A CA 1
ATOM 2007 C C . ARG A 1 240 ? -2.086 -17.319 11.939 1.00 93.38 240 ARG A C 1
ATOM 2009 O O . ARG A 1 240 ? -2.459 -17.292 13.109 1.00 93.38 240 ARG A O 1
ATOM 2016 N N . LYS A 1 241 ? -1.587 -18.428 11.379 1.00 93.50 241 LYS A N 1
ATOM 2017 C CA . LYS A 1 241 ? -1.398 -19.699 12.107 1.00 93.50 241 LYS A CA 1
ATOM 2018 C C . LYS A 1 241 ? -0.464 -19.536 13.304 1.00 93.50 241 LYS A C 1
ATOM 2020 O O . LYS A 1 241 ? -0.716 -20.118 14.357 1.00 93.50 241 LYS A O 1
ATOM 2025 N N . LEU A 1 242 ? 0.601 -18.749 13.157 1.00 94.31 242 LEU A N 1
ATOM 2026 C CA . LEU A 1 242 ? 1.547 -18.474 14.231 1.00 94.31 242 LEU A CA 1
ATOM 2027 C C . LEU A 1 242 ? 0.917 -17.626 15.343 1.00 94.31 242 LEU A C 1
ATOM 2029 O O . LEU A 1 242 ? 1.002 -18.029 16.500 1.00 94.31 242 LEU A O 1
ATOM 2033 N N . PHE A 1 243 ? 0.230 -16.528 15.012 1.00 96.25 243 PHE A N 1
ATOM 2034 C CA . PHE A 1 243 ? -0.524 -15.726 15.982 1.00 96.25 243 PHE A CA 1
ATOM 2035 C C . PHE A 1 243 ? -1.546 -16.587 16.729 1.00 96.25 243 PHE A C 1
ATOM 2037 O O . PHE A 1 243 ? -1.510 -16.620 17.955 1.00 96.25 243 PHE A O 1
ATOM 2044 N N . LYS A 1 244 ? -2.355 -17.380 16.010 1.00 95.69 244 LYS A N 1
ATOM 2045 C CA . LYS A 1 244 ? -3.342 -18.296 16.608 1.00 95.69 244 LYS A CA 1
ATOM 2046 C C . LYS A 1 244 ? -2.699 -19.306 17.554 1.00 95.69 244 LYS A C 1
ATOM 2048 O O . LYS A 1 244 ? -3.250 -19.604 18.604 1.00 95.69 244 LYS A O 1
ATOM 2053 N N . LYS A 1 245 ? -1.516 -19.823 17.214 1.00 95.94 245 LYS A N 1
ATOM 2054 C CA . LYS A 1 245 ? -0.778 -20.746 18.084 1.00 95.94 245 LYS A CA 1
ATOM 2055 C C . LYS A 1 245 ? -0.253 -20.061 19.348 1.00 95.94 245 LYS A C 1
ATOM 2057 O O . LYS A 1 245 ? -0.313 -20.660 20.417 1.00 95.94 245 LYS A O 1
ATOM 2062 N N . LEU A 1 246 ? 0.265 -18.838 19.229 1.00 95.00 246 LEU A N 1
ATOM 2063 C CA . LEU A 1 246 ? 0.779 -18.060 20.363 1.00 95.00 246 LEU A CA 1
ATOM 2064 C C . LEU A 1 246 ? -0.336 -17.618 21.319 1.00 95.00 246 LEU A C 1
ATOM 2066 O O . LEU A 1 246 ? -0.081 -17.449 22.507 1.00 95.00 246 LEU A O 1
ATOM 2070 N N . THR A 1 247 ? -1.563 -17.462 20.821 1.00 96.06 247 THR A N 1
ATOM 2071 C CA . THR A 1 247 ? -2.718 -17.009 21.608 1.00 96.06 247 THR A CA 1
ATOM 2072 C C . THR A 1 247 ? -3.764 -18.099 21.839 1.00 96.06 247 THR A C 1
ATOM 2074 O O . THR A 1 247 ? -4.851 -17.805 22.326 1.00 96.06 247 THR A O 1
ATOM 2077 N N . ALA A 1 248 ? -3.444 -19.367 21.553 1.00 96.50 248 ALA A N 1
ATOM 2078 C CA . ALA A 1 248 ? -4.401 -20.477 21.585 1.00 96.50 248 ALA A CA 1
ATOM 2079 C C . ALA A 1 248 ? -5.140 -20.598 22.928 1.00 96.50 248 ALA A C 1
ATOM 2081 O O . ALA A 1 248 ? -6.358 -20.725 22.948 1.00 96.50 248 ALA A O 1
ATOM 2082 N N . SER A 1 249 ? -4.426 -20.467 24.052 1.00 96.50 249 SER A N 1
ATOM 2083 C CA . SER A 1 249 ? -5.032 -20.522 25.390 1.00 96.50 249 SER A CA 1
ATOM 2084 C C . SER A 1 249 ? -6.031 -19.390 25.645 1.00 96.50 249 SER A C 1
ATOM 2086 O O . SER A 1 249 ? -7.036 -19.598 26.325 1.00 96.50 249 SER A O 1
ATOM 2088 N N . VAL A 1 250 ? -5.773 -18.201 25.092 1.00 97.38 250 VAL A N 1
ATOM 2089 C CA . VAL A 1 250 ? -6.703 -17.071 25.139 1.00 97.38 250 VAL A CA 1
ATOM 2090 C C . VAL A 1 250 ? -7.921 -17.415 24.295 1.00 97.38 250 VAL A C 1
ATOM 2092 O O . VAL A 1 250 ? -9.019 -17.463 24.838 1.00 97.38 250 VAL A O 1
ATOM 2095 N N . VAL A 1 251 ? -7.736 -17.744 23.016 1.00 96.88 251 VAL A N 1
ATOM 2096 C CA . VAL A 1 251 ? -8.827 -18.050 22.074 1.00 96.88 251 VAL A CA 1
ATOM 2097 C C . VAL A 1 251 ? -9.745 -19.152 22.615 1.00 96.88 251 VAL A C 1
ATOM 2099 O O . VAL A 1 251 ? -10.953 -18.938 22.727 1.00 96.88 251 VAL A O 1
ATOM 2102 N N . ASP A 1 252 ? -9.180 -20.278 23.059 1.00 97.50 252 ASP A N 1
ATOM 2103 C CA . ASP A 1 252 ? -9.934 -21.401 23.628 1.00 97.50 252 ASP A CA 1
ATOM 2104 C C . ASP A 1 252 ? -10.777 -20.969 24.833 1.00 97.50 252 ASP A C 1
ATOM 2106 O O . ASP A 1 252 ? -11.903 -21.430 25.016 1.00 97.50 252 ASP A O 1
ATOM 2110 N N . SER A 1 253 ? -10.269 -20.058 25.664 1.00 97.75 253 SER A N 1
ATOM 2111 C CA . SER A 1 253 ? -11.025 -19.572 26.816 1.00 97.75 253 SER A CA 1
ATOM 2112 C C . SER A 1 253 ? -12.256 -18.748 26.412 1.00 97.75 253 SER A C 1
ATOM 2114 O O . SER A 1 253 ? -13.308 -18.918 27.026 1.00 97.75 253 SER A O 1
ATOM 2116 N N . TYR A 1 254 ? -12.186 -17.932 25.352 1.00 97.50 254 TYR A N 1
ATOM 2117 C CA . TYR A 1 254 ? -13.349 -17.178 24.846 1.00 97.50 254 TYR A CA 1
ATOM 2118 C C . TYR A 1 254 ? -14.348 -18.064 24.113 1.00 97.50 254 TYR A C 1
ATOM 2120 O O . TYR A 1 254 ? -15.548 -17.879 24.299 1.00 97.50 254 TYR A O 1
ATOM 2128 N N . ILE A 1 255 ? -13.880 -19.070 23.365 1.00 96.44 255 ILE A N 1
ATOM 2129 C CA . ILE A 1 255 ? -14.760 -20.102 22.788 1.00 96.44 255 ILE A CA 1
ATOM 2130 C C . ILE A 1 255 ? -15.578 -20.777 23.902 1.00 96.44 255 ILE A C 1
ATOM 2132 O O . ILE A 1 255 ? -16.760 -21.065 23.729 1.00 96.44 255 ILE A O 1
ATOM 2136 N N . ASN A 1 256 ? -14.972 -20.969 25.076 1.00 95.94 256 ASN A N 1
ATOM 2137 C CA . ASN A 1 256 ? -15.625 -21.523 26.263 1.00 95.94 256 ASN A CA 1
ATOM 2138 C C . ASN A 1 256 ? -16.355 -20.473 27.130 1.00 95.94 256 ASN A C 1
ATOM 2140 O O . ASN A 1 256 ? -16.684 -20.749 28.285 1.00 95.94 256 ASN A O 1
ATOM 2144 N N . GLY A 1 257 ? -16.626 -19.278 26.595 1.00 92.69 257 GLY A N 1
ATOM 2145 C CA . GLY A 1 257 ? -17.450 -18.259 27.248 1.00 92.69 257 GLY A CA 1
ATOM 2146 C C . GLY A 1 257 ? -16.739 -17.441 28.327 1.00 92.69 257 GLY A C 1
ATOM 2147 O O . GLY A 1 257 ? -17.400 -16.923 29.229 1.00 92.69 257 GLY A O 1
ATOM 2148 N N . LYS A 1 258 ? -15.405 -17.317 28.280 1.00 94.56 258 LYS A N 1
ATOM 2149 C CA . LYS A 1 258 ? -14.668 -16.437 29.199 1.00 94.56 258 LYS A CA 1
ATOM 2150 C C . LYS A 1 258 ? -15.139 -14.987 29.070 1.00 94.56 258 LYS A C 1
ATOM 2152 O O . LYS A 1 258 ? -15.268 -14.441 27.980 1.00 94.56 258 LYS A O 1
ATOM 2157 N N . THR A 1 259 ? -15.274 -14.337 30.220 1.00 90.50 259 THR A N 1
ATOM 2158 C CA . THR A 1 259 ? -15.425 -12.885 30.338 1.00 90.50 259 THR A CA 1
ATOM 2159 C C . THR A 1 259 ? -14.332 -12.365 31.273 1.00 90.50 259 THR A C 1
ATOM 2161 O O . THR A 1 259 ? -14.397 -12.650 32.475 1.00 90.50 259 THR A O 1
ATOM 2164 N N . PRO A 1 260 ? -13.304 -11.658 30.764 1.00 88.94 260 PRO A N 1
ATOM 2165 C CA . PRO A 1 260 ? -12.254 -11.081 31.597 1.00 88.94 260 PRO A CA 1
ATOM 2166 C C . PRO A 1 260 ? -12.809 -10.269 32.758 1.00 88.94 260 PRO A C 1
ATOM 2168 O O . PRO A 1 260 ? -13.620 -9.360 32.567 1.00 88.94 260 PRO A O 1
ATOM 2171 N N . GLN A 1 261 ? -12.329 -10.589 33.955 1.00 88.94 261 GLN A N 1
ATOM 2172 C CA . GLN A 1 261 ? -12.523 -9.771 35.142 1.00 88.94 261 GLN A CA 1
ATOM 2173 C C . GLN A 1 261 ? -11.283 -8.906 35.301 1.00 88.94 261 GLN A C 1
ATOM 2175 O O . GLN A 1 261 ? -10.181 -9.430 35.457 1.00 88.94 261 GLN A O 1
ATOM 2180 N N . LEU A 1 262 ? -11.467 -7.595 35.214 1.00 91.50 262 LEU A N 1
ATOM 2181 C CA . LEU A 1 262 ? -10.383 -6.632 35.307 1.00 91.50 262 LEU A CA 1
ATOM 2182 C C . LEU A 1 262 ? -10.507 -5.835 36.604 1.00 91.50 262 LEU A C 1
ATOM 2184 O O . LEU A 1 262 ? -11.614 -5.482 37.014 1.00 91.50 262 LEU A O 1
ATOM 2188 N N . ASP A 1 263 ? -9.373 -5.519 37.228 1.00 92.69 263 ASP A N 1
ATOM 2189 C CA . ASP A 1 263 ? -9.362 -4.637 38.396 1.00 92.69 263 ASP A CA 1
ATOM 2190 C C . ASP A 1 263 ? -9.921 -3.254 38.038 1.00 92.69 263 ASP A C 1
ATOM 2192 O O . ASP A 1 263 ? -9.778 -2.779 36.904 1.00 92.69 263 ASP A O 1
ATOM 2196 N N . LYS A 1 264 ? -10.552 -2.596 39.016 1.00 92.50 264 LYS A N 1
ATOM 2197 C CA . LYS A 1 264 ? -11.129 -1.260 38.822 1.00 92.50 264 LYS A CA 1
ATOM 2198 C C . LYS A 1 264 ? -10.041 -0.231 38.538 1.00 92.50 264 LYS A C 1
ATOM 2200 O O . LYS A 1 264 ? -9.052 -0.163 39.267 1.00 92.50 264 LYS A O 1
ATOM 2205 N N . THR A 1 265 ? -10.268 0.607 37.538 1.00 94.50 265 THR A N 1
ATOM 2206 C CA . THR A 1 265 ? -9.377 1.726 37.207 1.00 94.50 265 THR A CA 1
ATOM 2207 C C . THR A 1 265 ? -9.668 2.958 38.064 1.00 94.50 265 THR A C 1
ATOM 2209 O O . THR A 1 265 ? -10.697 3.051 38.742 1.00 94.50 265 THR A O 1
ATOM 2212 N N . ILE A 1 266 ? -8.774 3.949 38.021 1.00 93.56 266 ILE A N 1
ATOM 2213 C CA . ILE A 1 266 ? -8.982 5.237 38.698 1.00 93.56 266 ILE A CA 1
ATOM 2214 C C . ILE A 1 266 ? -10.249 5.921 38.166 1.00 93.56 266 ILE A C 1
ATOM 2216 O O . ILE A 1 266 ? -11.029 6.459 38.954 1.00 93.56 266 ILE A O 1
ATOM 2220 N N . TYR A 1 267 ? -10.479 5.875 36.853 1.00 92.25 267 TYR A N 1
ATOM 2221 C CA . TYR A 1 267 ? -11.675 6.427 36.222 1.00 92.25 267 TYR A CA 1
ATOM 2222 C C . TYR A 1 267 ? -12.958 5.760 36.745 1.00 92.25 267 TYR A C 1
ATOM 2224 O O . TYR A 1 267 ? -13.879 6.451 37.181 1.00 92.25 267 TYR A O 1
ATOM 2232 N N . GLU A 1 268 ? -12.998 4.426 36.819 1.00 90.38 268 GLU A N 1
ATOM 2233 C CA . GLU A 1 268 ? -14.157 3.699 37.361 1.00 90.38 268 GLU A CA 1
ATOM 2234 C C . GLU A 1 268 ? -14.417 4.020 38.833 1.00 90.38 268 GLU A C 1
ATOM 2236 O O . GLU A 1 268 ? -15.570 4.109 39.267 1.00 90.38 268 GLU A O 1
ATOM 2241 N N . LEU A 1 269 ? -13.357 4.181 39.625 1.00 89.75 269 LEU A N 1
ATOM 2242 C CA . LEU A 1 269 ? -13.477 4.559 41.030 1.00 89.75 269 LEU A CA 1
ATOM 2243 C C . LEU A 1 269 ? -14.066 5.969 41.172 1.00 89.75 269 LEU A C 1
ATOM 2245 O O . LEU A 1 269 ? -14.990 6.136 41.967 1.00 89.75 269 LEU A O 1
ATOM 2249 N N . LYS A 1 270 ? -13.611 6.934 40.359 1.00 86.56 270 LYS A N 1
ATOM 2250 C CA . LYS A 1 270 ? -14.137 8.311 40.318 1.00 86.56 270 LYS A CA 1
ATOM 2251 C C . LYS A 1 270 ? -15.622 8.340 39.919 1.00 86.56 270 LYS A C 1
ATOM 2253 O O . LYS A 1 270 ? -16.438 8.899 40.652 1.00 86.56 270 LYS A O 1
ATOM 2258 N N . CYS A 1 271 ? -16.005 7.659 38.838 1.00 78.50 271 CYS A N 1
ATOM 2259 C CA . CYS A 1 271 ? -17.400 7.633 38.380 1.00 78.50 271 CYS A CA 1
ATOM 2260 C C . CYS A 1 271 ? -18.356 6.964 39.385 1.00 78.50 271 CYS A C 1
ATOM 2262 O O . CYS A 1 271 ? -19.503 7.387 39.529 1.00 78.50 271 CYS A O 1
ATOM 2264 N N . ASN A 1 272 ? -17.905 5.931 40.107 1.00 65.44 272 ASN A N 1
ATOM 2265 C CA . ASN A 1 272 ? -18.724 5.265 41.126 1.00 65.44 272 ASN A CA 1
ATOM 2266 C C . ASN A 1 272 ? -18.987 6.152 42.356 1.00 65.44 272 ASN A C 1
ATOM 2268 O O . ASN A 1 272 ? -20.052 6.042 42.966 1.00 65.44 272 ASN A O 1
ATOM 2272 N N . THR A 1 273 ? -18.057 7.040 42.721 1.00 58.88 273 THR A N 1
ATOM 2273 C CA . THR A 1 273 ? -18.301 8.057 43.760 1.00 58.88 273 THR A CA 1
ATOM 2274 C C . THR A 1 273 ? -19.353 9.083 43.339 1.00 58.88 273 THR A C 1
ATOM 2276 O O . THR A 1 273 ? -20.187 9.448 44.167 1.00 58.88 273 THR A O 1
ATOM 2279 N N . ASP A 1 274 ? -19.386 9.474 42.063 1.00 52.94 274 ASP A N 1
ATOM 2280 C CA . ASP A 1 274 ? -20.354 10.450 41.539 1.00 52.94 274 ASP A CA 1
ATOM 2281 C C . ASP A 1 274 ? -21.766 9.853 41.357 1.00 52.94 274 ASP A C 1
ATOM 2283 O O . ASP A 1 274 ? -22.775 10.533 41.566 1.00 52.94 274 ASP A O 1
ATOM 2287 N N . LEU A 1 275 ? -21.869 8.554 41.051 1.00 47.41 275 LEU A N 1
ATOM 2288 C CA . LEU A 1 275 ? -23.148 7.834 40.929 1.00 47.41 275 LEU A CA 1
ATOM 2289 C C . LEU A 1 275 ? -23.900 7.679 42.261 1.00 47.41 275 LEU A C 1
ATOM 2291 O O . LEU A 1 275 ? -25.127 7.602 42.256 1.00 47.41 275 LEU A O 1
ATOM 2295 N N . ASN A 1 276 ? -23.209 7.717 43.406 1.00 43.81 276 ASN A N 1
ATOM 2296 C CA . ASN A 1 276 ? -23.871 7.776 44.717 1.00 43.81 276 ASN A CA 1
ATOM 2297 C C . ASN A 1 276 ? -24.599 9.116 44.968 1.00 43.81 276 ASN A C 1
ATOM 2299 O O . ASN A 1 276 ? -25.313 9.233 45.964 1.00 43.81 276 ASN A O 1
ATOM 2303 N N . ILE A 1 277 ? -24.455 10.108 44.077 1.00 47.62 277 ILE A N 1
ATOM 2304 C CA . ILE A 1 277 ? -25.110 11.421 44.169 1.00 47.62 277 ILE A CA 1
ATOM 2305 C C . ILE A 1 277 ? -26.240 11.585 43.130 1.00 47.62 277 ILE A C 1
ATOM 2307 O O . ILE A 1 277 ? -27.182 12.324 43.403 1.00 47.62 277 ILE A O 1
ATOM 2311 N N . ASN A 1 278 ? -26.242 10.862 41.998 1.00 41.41 278 ASN A N 1
ATOM 2312 C CA . ASN A 1 278 ? -27.238 11.044 40.926 1.00 41.41 278 ASN A CA 1
ATOM 2313 C C . ASN A 1 278 ? -27.759 9.714 40.337 1.00 41.41 278 ASN A C 1
ATOM 2315 O O . ASN A 1 278 ? -27.206 9.160 39.388 1.00 41.41 278 ASN A O 1
ATOM 2319 N N . ASN A 1 279 ? -28.884 9.227 40.875 1.00 38.66 279 ASN A N 1
ATOM 2320 C CA . ASN A 1 279 ? -29.643 8.082 40.356 1.00 38.66 279 ASN A CA 1
ATOM 2321 C C . ASN A 1 279 ? -30.578 8.483 39.199 1.00 38.66 279 ASN A C 1
ATOM 2323 O O . ASN A 1 279 ? -31.788 8.624 39.386 1.00 38.66 279 ASN A O 1
ATOM 2327 N N . SER A 1 280 ? -30.055 8.589 37.980 1.00 42.62 280 SER A N 1
ATOM 2328 C CA . SER A 1 280 ? -30.897 8.546 36.776 1.00 42.62 280 SER A CA 1
ATOM 2329 C C . SER A 1 280 ? -30.187 7.798 35.652 1.00 42.62 280 SER A C 1
ATOM 2331 O O . SER A 1 280 ? -29.104 8.183 35.225 1.00 42.62 280 SER A O 1
ATOM 2333 N N . LYS A 1 281 ? -30.814 6.713 35.179 1.00 44.19 281 LYS A N 1
ATOM 2334 C CA . LYS A 1 281 ? -30.373 5.863 34.055 1.00 44.19 281 LYS A CA 1
ATOM 2335 C C . LYS A 1 281 ? -30.611 6.502 32.676 1.00 44.19 281 LYS A C 1
ATOM 2337 O O . LYS A 1 281 ? -30.317 5.879 31.662 1.00 44.19 281 LYS A O 1
ATOM 2342 N N . GLU A 1 282 ? -31.152 7.713 32.630 1.00 45.94 282 GLU A N 1
ATOM 2343 C CA . GLU A 1 282 ? -31.499 8.425 31.403 1.00 45.94 282 GLU A CA 1
ATOM 2344 C C . GLU A 1 282 ? -30.392 9.450 31.109 1.00 45.94 282 GLU A C 1
ATOM 2346 O O . GLU A 1 282 ? -30.144 10.330 31.928 1.00 45.94 282 GLU A O 1
ATOM 2351 N N . ASN A 1 283 ? -29.723 9.307 29.955 1.00 57.06 283 ASN A N 1
ATOM 2352 C CA . ASN A 1 283 ? -28.609 10.126 29.427 1.00 57.06 283 ASN A CA 1
ATOM 2353 C C . ASN A 1 283 ? -27.170 9.717 29.803 1.00 57.06 283 ASN A C 1
ATOM 2355 O O . ASN A 1 283 ? -26.347 10.573 30.131 1.00 57.06 283 ASN A O 1
ATOM 2359 N N . LYS A 1 284 ? -26.802 8.431 29.683 1.00 80.25 284 LYS A N 1
ATOM 2360 C CA . LYS A 1 284 ? -25.371 8.073 29.638 1.00 80.25 284 LYS A CA 1
ATOM 2361 C C . LYS A 1 284 ? -24.812 8.394 28.247 1.00 80.25 284 LYS A C 1
ATOM 2363 O O . LYS A 1 284 ? -25.216 7.769 27.271 1.00 80.25 284 LYS A O 1
ATOM 2368 N N . LYS A 1 285 ? -23.900 9.366 28.168 1.00 91.56 285 LYS A N 1
ATOM 2369 C CA . LYS A 1 285 ? -23.215 9.727 26.920 1.00 91.56 285 LYS A CA 1
ATOM 2370 C C . LYS A 1 285 ? -22.361 8.568 26.401 1.00 91.56 285 LYS A C 1
ATOM 2372 O O . LYS A 1 285 ? -21.768 7.826 27.187 1.00 91.56 285 LYS A O 1
ATOM 2377 N N . VAL A 1 286 ? -22.275 8.442 25.080 1.00 95.56 286 VAL A N 1
ATOM 2378 C CA . VAL A 1 286 ? -21.337 7.544 24.402 1.00 95.56 286 VAL A CA 1
ATOM 2379 C C . VAL A 1 286 ? -19.927 8.094 24.579 1.00 95.56 286 VAL A C 1
ATOM 2381 O O . VAL A 1 286 ? -19.651 9.244 24.248 1.00 95.56 286 VAL A O 1
ATOM 2384 N N . LEU A 1 287 ? -19.024 7.271 25.099 1.00 97.56 287 LEU A N 1
ATOM 2385 C CA . LEU A 1 287 ? -17.629 7.663 25.249 1.00 97.56 287 LEU A CA 1
ATOM 2386 C C . LEU A 1 287 ? -16.930 7.552 23.896 1.00 97.56 287 LEU A C 1
ATOM 2388 O O . LEU A 1 287 ? -17.067 6.546 23.197 1.00 97.56 287 LEU A O 1
ATOM 2392 N N . VAL A 1 288 ? -16.214 8.601 23.517 1.00 98.38 288 VAL A N 1
ATOM 2393 C CA . VAL A 1 288 ? -15.417 8.656 22.297 1.00 98.38 288 VAL A CA 1
ATOM 2394 C C . VAL A 1 288 ? -13.957 8.755 22.698 1.00 98.38 288 VAL A C 1
ATOM 2396 O O . VAL A 1 288 ? -13.587 9.608 23.497 1.00 98.38 288 VAL A O 1
ATOM 2399 N N . TRP A 1 289 ? -13.127 7.879 22.155 1.00 98.56 289 TRP A N 1
ATOM 2400 C CA . TRP A 1 289 ? -11.735 7.708 22.547 1.00 98.56 289 TRP A CA 1
ATOM 2401 C C . TRP A 1 289 ? -10.819 8.074 21.386 1.00 98.56 289 TRP A C 1
ATOM 2403 O O . TRP A 1 289 ? -11.032 7.617 20.265 1.00 98.56 289 TRP A O 1
ATOM 2413 N N . THR A 1 290 ? -9.775 8.853 21.660 1.00 97.81 290 THR A N 1
ATOM 2414 C CA . THR A 1 290 ? -8.681 9.104 20.712 1.00 97.81 290 THR A CA 1
ATOM 2415 C C . THR A 1 290 ? -7.340 9.015 21.430 1.00 97.81 290 THR A C 1
ATOM 2417 O O . THR A 1 290 ? -7.212 9.472 22.566 1.00 97.81 290 THR A O 1
ATOM 2420 N N . TRP A 1 291 ? -6.323 8.464 20.766 1.00 96.75 291 TRP A N 1
ATOM 2421 C CA . TRP A 1 291 ? -4.964 8.352 21.308 1.00 96.75 291 TRP A CA 1
ATOM 2422 C C . TRP A 1 291 ? -4.028 9.420 20.753 1.00 96.75 291 TRP A C 1
ATOM 2424 O O . TRP A 1 291 ? -3.840 9.530 19.543 1.00 96.75 291 TRP A O 1
ATOM 2434 N N . CYS A 1 292 ? -3.401 10.179 21.644 1.00 96.12 292 CYS A N 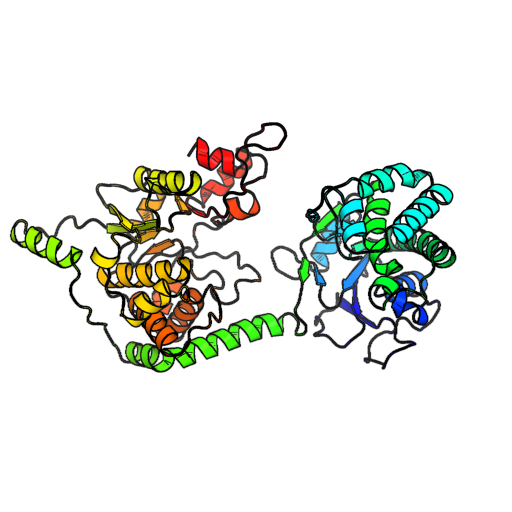1
ATOM 2435 C CA . CYS A 1 292 ? -2.401 11.187 21.327 1.00 96.12 292 CYS A CA 1
ATOM 2436 C C . CYS A 1 292 ? -1.256 11.069 22.340 1.00 96.12 292 CYS A C 1
ATOM 2438 O O . CYS A 1 292 ? -1.273 11.748 23.365 1.00 96.12 292 CYS A O 1
ATOM 2440 N N . CYS A 1 293 ? -0.283 10.192 22.071 1.00 93.19 293 CYS A N 1
ATOM 2441 C CA . CYS A 1 293 ? 0.783 9.805 23.009 1.00 93.19 293 CYS A CA 1
ATOM 2442 C C . CYS A 1 293 ? 1.443 10.995 23.721 1.00 93.19 293 CYS A C 1
ATOM 2444 O O . CYS A 1 293 ? 1.449 11.053 24.949 1.00 93.19 293 CYS A O 1
ATOM 2446 N N . GLU A 1 294 ? 1.902 11.977 22.943 1.00 90.88 294 GLU A N 1
ATOM 2447 C CA . GLU A 1 294 ? 2.596 13.193 23.399 1.00 90.88 294 GLU A CA 1
ATOM 2448 C C . GLU A 1 294 ? 1.669 14.312 23.915 1.00 90.88 294 GLU A C 1
ATOM 2450 O O . GLU A 1 294 ? 2.135 15.368 24.355 1.00 90.88 294 GLU A O 1
ATOM 2455 N N . GLY A 1 295 ? 0.353 14.092 23.859 1.00 93.19 295 GLY A N 1
ATOM 2456 C CA . GLY A 1 295 ? -0.678 15.075 24.180 1.00 93.19 295 GLY A CA 1
ATOM 2457 C C . GLY A 1 295 ? -0.953 16.088 23.062 1.00 93.19 295 GLY A C 1
ATOM 2458 O O . GLY A 1 295 ? -0.103 16.405 22.230 1.00 93.19 295 GLY A O 1
ATOM 2459 N N . GLU A 1 296 ? -2.170 16.641 23.061 1.00 92.12 296 GLU A N 1
ATOM 2460 C CA . GLU A 1 296 ? -2.672 17.511 21.984 1.00 92.12 296 GLU A CA 1
ATOM 2461 C C . GLU A 1 296 ? -1.785 18.742 21.746 1.00 92.12 296 GLU A C 1
ATOM 2463 O O . GLU A 1 296 ? -1.594 19.149 20.606 1.00 92.12 296 GLU A O 1
ATOM 2468 N N . ASN A 1 297 ? -1.185 19.317 22.793 1.00 91.69 297 ASN A N 1
ATOM 2469 C CA . ASN A 1 297 ? -0.338 20.509 22.668 1.00 91.69 297 ASN A CA 1
ATOM 2470 C C . ASN A 1 297 ? 0.973 20.246 21.914 1.00 91.69 297 ASN A C 1
ATOM 2472 O O . ASN A 1 297 ? 1.454 21.137 21.206 1.00 91.69 297 ASN A O 1
ATOM 2476 N N . ASN A 1 298 ? 1.526 19.038 22.023 1.00 92.81 298 ASN A N 1
ATOM 2477 C CA . ASN A 1 298 ? 2.788 18.664 21.382 1.00 92.81 298 ASN A CA 1
ATOM 2478 C C . ASN A 1 298 ? 2.578 18.007 20.014 1.00 92.81 298 ASN A C 1
ATOM 2480 O O . ASN A 1 298 ? 3.506 17.973 19.214 1.00 92.81 298 ASN A O 1
ATOM 2484 N N . ALA A 1 299 ? 1.347 17.586 19.718 1.00 90.56 299 ALA A N 1
ATOM 2485 C CA . ALA A 1 299 ? 1.007 16.910 18.479 1.00 90.56 299 ALA A CA 1
ATOM 2486 C C . ALA A 1 299 ? 1.272 17.740 17.212 1.00 90.56 299 ALA A C 1
ATOM 2488 O O . ALA A 1 299 ? 1.281 18.984 17.224 1.00 90.56 299 ALA A O 1
ATOM 2489 N N . SER A 1 300 ? 1.440 17.041 16.087 1.00 89.31 300 SER A N 1
ATOM 2490 C CA . SER A 1 300 ? 1.605 17.673 14.777 1.00 89.31 300 SER A CA 1
ATOM 2491 C C . SER A 1 300 ? 0.387 18.529 14.397 1.00 89.31 300 SER A C 1
ATOM 2493 O O . SER A 1 300 ? -0.720 18.358 14.919 1.00 89.31 300 SER A O 1
ATOM 2495 N N . LYS A 1 301 ? 0.570 19.470 13.456 1.00 88.06 301 LYS A N 1
ATOM 2496 C CA . LYS A 1 301 ? -0.527 20.328 12.963 1.00 88.06 301 LYS A CA 1
ATOM 2497 C C . LYS A 1 301 ? -1.713 19.488 12.468 1.00 88.06 301 LYS A C 1
ATOM 2499 O O . LYS A 1 301 ? -2.858 19.845 12.732 1.00 88.06 301 LYS A O 1
ATOM 2504 N N . ALA A 1 302 ? -1.430 18.379 11.784 1.00 89.25 302 ALA A N 1
ATOM 2505 C CA . ALA A 1 302 ? -2.443 17.472 11.262 1.00 89.25 302 ALA A CA 1
ATOM 2506 C C . ALA A 1 302 ? -3.253 16.817 12.388 1.00 89.25 302 ALA A C 1
ATOM 2508 O O . ALA A 1 302 ? -4.477 16.893 12.380 1.00 89.25 302 ALA A O 1
ATOM 2509 N N . VAL A 1 303 ? -2.576 16.249 13.391 1.00 92.19 303 VAL A N 1
ATOM 2510 C CA . VAL A 1 303 ? -3.225 15.576 14.528 1.00 92.19 303 VAL A CA 1
ATOM 2511 C C . VAL A 1 303 ? -4.078 16.550 15.342 1.00 92.19 303 VAL A C 1
ATOM 2513 O O . VAL A 1 303 ? -5.238 16.264 15.631 1.00 92.19 303 VAL A O 1
ATOM 2516 N N . LYS A 1 304 ? -3.555 17.747 15.640 1.00 92.88 304 LYS A N 1
ATOM 2517 C CA . LYS A 1 304 ? -4.321 18.816 16.309 1.00 92.88 304 LYS A CA 1
ATOM 2518 C C . LYS A 1 304 ? -5.607 19.145 15.559 1.00 92.88 304 LYS A C 1
ATOM 2520 O O . LYS A 1 304 ? -6.664 19.287 16.169 1.00 92.88 304 LYS A O 1
ATOM 2525 N N . LYS A 1 305 ? -5.517 19.259 14.232 1.00 91.88 305 LYS A N 1
ATOM 2526 C CA . LYS A 1 305 ? -6.668 19.567 13.385 1.00 91.88 305 LYS A CA 1
ATOM 2527 C C . LYS A 1 305 ? -7.682 18.421 13.372 1.00 91.88 305 LYS A C 1
ATOM 2529 O O . LYS A 1 305 ? -8.866 18.690 13.530 1.00 91.88 305 LYS A O 1
ATOM 2534 N N . CYS A 1 306 ? -7.235 17.170 13.278 1.00 94.38 306 CYS A N 1
ATOM 2535 C CA . CYS A 1 306 ? -8.108 15.999 13.379 1.00 94.38 306 CYS A CA 1
ATOM 2536 C C . CYS A 1 306 ? -8.858 15.953 14.715 1.00 94.38 306 CYS A C 1
ATOM 2538 O O . CYS A 1 306 ? -10.082 15.857 14.718 1.00 94.38 306 CYS A O 1
ATOM 2540 N N . ILE A 1 307 ? -8.160 16.118 15.842 1.00 95.06 307 ILE A N 1
ATOM 2541 C CA . ILE A 1 307 ? -8.780 16.140 17.177 1.00 95.06 307 ILE A CA 1
ATOM 2542 C C . ILE A 1 307 ? -9.781 17.298 17.304 1.00 95.06 307 ILE A C 1
ATOM 2544 O O . ILE A 1 307 ? -10.887 17.103 17.809 1.00 95.06 307 ILE A O 1
ATOM 2548 N N . ALA A 1 308 ? -9.436 18.495 16.821 1.00 95.00 308 ALA A N 1
ATOM 2549 C CA . ALA A 1 308 ? -10.360 19.629 16.805 1.00 95.00 308 ALA A CA 1
ATOM 2550 C C . ALA A 1 308 ? -11.610 19.338 15.959 1.00 95.00 308 ALA A C 1
ATOM 2552 O O . ALA A 1 308 ? -12.725 19.652 16.365 1.00 95.00 308 ALA A O 1
ATOM 2553 N N . ASN A 1 309 ? -11.440 18.686 14.812 1.00 95.12 309 ASN A N 1
ATOM 2554 C CA . ASN A 1 309 ? -12.536 18.327 13.923 1.00 95.12 309 ASN A CA 1
ATOM 2555 C C . ASN A 1 309 ? -13.438 17.233 14.523 1.00 95.12 309 ASN A C 1
ATOM 2557 O O . ASN A 1 309 ? -14.656 17.304 14.373 1.00 95.12 309 ASN A O 1
ATOM 2561 N N . ILE A 1 310 ? -12.881 16.285 15.283 1.00 95.75 310 ILE A N 1
ATOM 2562 C CA . ILE A 1 310 ? -13.658 15.339 16.098 1.00 95.75 310 ILE A CA 1
ATOM 2563 C C . ILE A 1 310 ? -14.504 16.108 17.131 1.00 95.75 310 ILE A C 1
ATOM 2565 O O . ILE A 1 310 ? -15.717 15.913 17.197 1.00 95.75 310 ILE A O 1
ATOM 2569 N N . LYS A 1 311 ? -13.893 17.033 17.890 1.00 95.12 311 LYS A N 1
ATOM 2570 C CA . LYS A 1 311 ? -14.590 17.863 18.897 1.00 95.12 311 LYS A CA 1
ATOM 2571 C C . LYS A 1 311 ? -15.734 18.688 18.302 1.00 95.12 311 LYS A C 1
ATOM 2573 O O . LYS A 1 311 ? -16.762 18.842 18.950 1.00 95.12 311 LYS A O 1
ATOM 2578 N N . ASN A 1 312 ? -15.543 19.230 17.101 1.00 95.12 312 ASN A N 1
ATOM 2579 C CA . ASN A 1 312 ? -16.502 20.137 16.469 1.00 95.12 312 ASN A CA 1
ATOM 2580 C C . ASN A 1 312 ? -17.710 19.420 15.852 1.00 95.12 312 ASN A C 1
ATOM 2582 O O . ASN A 1 312 ? -18.771 20.028 15.749 1.00 95.12 312 ASN A O 1
ATOM 2586 N N . ASN A 1 313 ? -17.548 18.166 15.422 1.00 96.00 313 ASN A N 1
ATOM 2587 C CA . ASN A 1 313 ? -18.580 17.440 14.676 1.00 96.00 313 ASN A CA 1
ATOM 2588 C C . ASN A 1 313 ? -19.361 16.426 15.519 1.00 96.00 313 ASN A C 1
ATOM 2590 O O . ASN A 1 313 ? -20.444 16.002 15.117 1.00 96.00 313 ASN A O 1
ATOM 2594 N N . ILE A 1 314 ? -18.842 16.031 16.684 1.00 95.38 314 ILE A N 1
ATOM 2595 C CA . ILE A 1 314 ? -19.561 15.152 17.607 1.00 95.38 314 ILE A CA 1
ATOM 2596 C C . ILE A 1 314 ? -20.604 15.945 18.401 1.00 95.38 314 ILE A C 1
ATOM 2598 O O . ILE A 1 314 ? -20.321 16.999 18.971 1.00 95.38 314 ILE A O 1
ATOM 2602 N N . ASP A 1 315 ? -21.809 15.391 18.501 1.00 94.69 315 ASP A N 1
ATOM 2603 C CA . ASP A 1 315 ? -22.887 15.912 19.331 1.00 94.69 315 ASP A CA 1
ATOM 2604 C C . ASP A 1 315 ? -22.555 15.726 20.819 1.00 94.69 315 ASP A C 1
ATOM 2606 O O . ASP A 1 315 ? -22.704 14.646 21.400 1.00 94.69 315 ASP A O 1
ATOM 2610 N N . ILE A 1 316 ? -22.139 16.820 21.458 1.00 92.94 316 ILE A N 1
ATOM 2611 C CA . ILE A 1 316 ? -21.773 16.863 22.879 1.00 92.94 316 ILE A CA 1
ATOM 2612 C C . ILE A 1 316 ? -22.927 16.516 23.829 1.00 92.94 316 ILE A C 1
ATOM 2614 O O . ILE A 1 316 ? -22.683 16.272 25.014 1.00 92.94 316 ILE A O 1
ATOM 2618 N N . SER A 1 317 ? -24.182 16.526 23.365 1.00 92.44 317 SER A N 1
ATOM 2619 C CA . SER A 1 317 ? -25.324 16.071 24.165 1.00 92.44 317 SER A CA 1
ATOM 2620 C C . SER A 1 317 ? -25.394 14.544 24.233 1.00 92.44 317 SER A C 1
ATOM 2622 O O . SER A 1 317 ? -25.836 14.000 25.246 1.00 92.44 317 SER A O 1
ATOM 2624 N N . LYS A 1 318 ? -24.876 13.860 23.205 1.00 92.88 318 LYS A N 1
ATOM 2625 C CA . LYS A 1 318 ? -24.889 12.400 23.059 1.00 92.88 318 LYS A CA 1
ATOM 2626 C C . LYS A 1 318 ? -23.570 11.736 23.415 1.00 92.88 318 LYS A C 1
ATOM 2628 O O . LYS A 1 318 ? -23.578 10.572 23.805 1.00 92.88 318 LYS A O 1
ATOM 2633 N N . ALA A 1 319 ? -22.452 12.442 23.280 1.00 95.44 319 ALA A N 1
ATOM 2634 C CA . ALA A 1 319 ? -21.125 11.862 23.417 1.00 95.44 319 ALA A CA 1
ATOM 2635 C C . ALA A 1 319 ? -20.143 12.738 24.204 1.00 95.44 319 ALA A C 1
ATOM 2637 O O . ALA A 1 319 ? -20.313 13.951 24.340 1.00 95.44 319 ALA A O 1
ATOM 2638 N N . GLU A 1 320 ? -19.111 12.093 24.740 1.00 95.31 320 GLU A N 1
ATOM 2639 C CA . GLU A 1 320 ? -18.009 12.717 25.473 1.00 95.31 320 GLU A CA 1
ATOM 2640 C C . GLU A 1 320 ? -16.672 12.244 24.895 1.00 95.31 320 GLU A C 1
ATOM 2642 O O . GLU A 1 320 ? -16.419 11.043 24.829 1.00 95.31 320 GLU A O 1
ATOM 2647 N N . LEU A 1 321 ? -15.823 13.183 24.464 1.00 96.69 321 LEU A N 1
ATOM 2648 C CA . LEU A 1 321 ? -14.507 12.878 23.905 1.00 96.69 321 LEU A CA 1
ATOM 2649 C C . LEU A 1 321 ? -13.434 12.830 25.000 1.00 96.69 321 LEU A C 1
ATOM 2651 O O . LEU A 1 321 ? -13.164 13.835 25.657 1.00 96.69 321 LEU A O 1
ATOM 2655 N N . HIS A 1 322 ? -12.744 11.700 25.094 1.00 97.25 322 HIS A N 1
ATOM 2656 C CA . HIS A 1 322 ? -11.569 11.480 25.925 1.00 97.25 322 HIS A CA 1
ATOM 2657 C C . HIS A 1 322 ? -10.310 11.374 25.060 1.00 97.25 322 HIS A C 1
ATOM 2659 O O . HIS A 1 322 ? -10.187 10.496 24.201 1.00 97.25 322 HIS A O 1
ATOM 2665 N N . ILE A 1 323 ? -9.348 12.259 25.324 1.00 97.81 323 ILE A N 1
ATOM 2666 C CA . ILE A 1 323 ? -8.016 12.216 24.716 1.00 97.81 323 ILE A CA 1
ATOM 2667 C C . ILE A 1 323 ? -7.092 11.453 25.660 1.00 97.81 323 ILE A C 1
ATOM 2669 O O . ILE A 1 323 ? -6.744 11.934 26.743 1.00 97.81 323 ILE A O 1
ATOM 2673 N N . ILE A 1 324 ? -6.708 10.256 25.238 1.00 98.25 324 ILE A N 1
ATOM 2674 C CA . ILE A 1 324 ? -5.815 9.375 25.978 1.00 98.25 324 ILE A CA 1
ATOM 2675 C C . ILE A 1 324 ? -4.378 9.662 25.550 1.00 98.25 324 ILE A C 1
ATOM 2677 O O . ILE A 1 324 ? -4.068 9.719 24.359 1.00 98.25 324 ILE A O 1
ATOM 2681 N N . THR A 1 325 ? -3.509 9.863 26.529 1.00 97.88 325 THR A N 1
ATOM 2682 C CA . THR A 1 325 ? -2.084 10.161 26.370 1.00 97.88 325 THR A CA 1
ATOM 2683 C C . THR A 1 325 ? -1.267 9.134 27.142 1.00 97.88 325 THR A C 1
ATOM 2685 O O . THR A 1 325 ? -1.814 8.371 27.942 1.00 97.88 325 THR A O 1
ATOM 2688 N N . LEU A 1 326 ? 0.052 9.119 26.951 1.00 95.94 326 LEU A N 1
ATOM 2689 C CA . LEU A 1 326 ? 0.915 8.253 27.756 1.00 95.94 326 LEU A CA 1
ATOM 2690 C C . LEU A 1 326 ? 0.853 8.609 29.255 1.00 95.94 326 LEU A C 1
ATOM 2692 O O . LEU A 1 326 ? 0.893 7.720 30.099 1.00 95.94 326 LEU A O 1
ATOM 2696 N N . ASP A 1 327 ? 0.685 9.895 29.574 1.00 95.31 327 ASP A N 1
ATOM 2697 C CA . ASP A 1 327 ? 0.644 10.394 30.954 1.00 95.31 327 ASP A CA 1
ATOM 2698 C C . ASP A 1 327 ? -0.631 9.998 31.712 1.00 95.31 327 ASP A C 1
ATOM 2700 O O . ASP A 1 327 ? -0.607 9.893 32.937 1.00 95.31 327 ASP A O 1
ATOM 2704 N N . ASN A 1 328 ? -1.753 9.805 31.006 1.00 96.75 328 ASN A N 1
ATOM 2705 C CA . ASN A 1 328 ? -3.057 9.568 31.633 1.00 96.75 328 ASN A CA 1
ATOM 2706 C C . ASN A 1 328 ? -3.639 8.172 31.374 1.00 96.75 328 ASN A C 1
ATOM 2708 O O . ASN A 1 328 ? -4.638 7.820 32.000 1.00 96.75 328 ASN A O 1
ATOM 2712 N N . CYS A 1 329 ? -3.061 7.364 30.476 1.00 96.94 329 CYS A N 1
ATOM 2713 C CA . CYS A 1 329 ? -3.696 6.120 30.034 1.00 96.94 329 CYS A CA 1
ATOM 2714 C C . CYS A 1 329 ? -3.959 5.141 31.182 1.00 96.94 329 CYS A C 1
ATOM 2716 O O . CYS A 1 329 ? -5.030 4.538 31.238 1.00 96.94 329 CYS A O 1
ATOM 2718 N N . MET A 1 330 ? -3.046 5.059 32.150 1.00 95.62 330 MET A N 1
ATOM 2719 C CA . MET A 1 330 ? -3.174 4.198 33.331 1.00 95.62 330 MET A CA 1
ATOM 2720 C C . MET A 1 330 ? -4.295 4.631 34.293 1.00 95.62 330 MET A C 1
ATOM 2722 O O . MET A 1 330 ? -4.633 3.894 35.215 1.00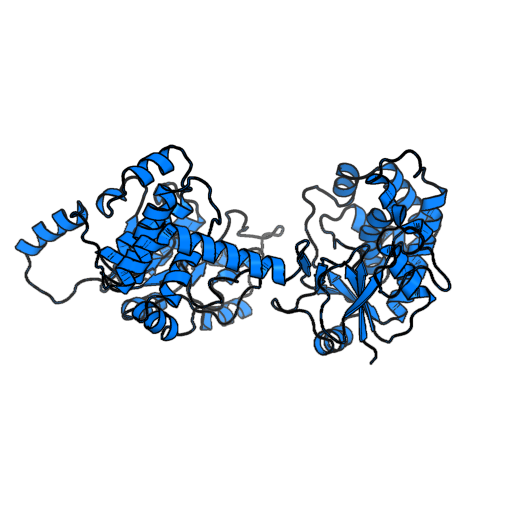 95.62 330 MET A O 1
ATOM 2726 N N . GLU A 1 331 ? -4.917 5.800 34.095 1.00 97.25 331 GLU A N 1
ATOM 2727 C CA . GLU A 1 331 ? -6.161 6.139 34.795 1.00 97.25 331 GLU A CA 1
ATOM 2728 C C . GLU A 1 331 ? -7.368 5.359 34.256 1.00 97.25 331 GLU A C 1
ATOM 2730 O O . GLU A 1 331 ? -8.348 5.177 34.983 1.00 97.25 331 GLU A O 1
ATOM 2735 N N . TYR A 1 332 ? -7.296 4.904 33.001 1.00 97.44 332 TYR A N 1
ATOM 2736 C CA . TYR A 1 332 ? -8.399 4.296 32.254 1.00 97.44 332 TYR A CA 1
ATOM 2737 C C . TYR A 1 332 ? -8.189 2.814 31.939 1.00 97.44 332 TYR A C 1
ATOM 2739 O O . TYR A 1 332 ? -9.180 2.120 31.698 1.00 97.44 332 TYR A O 1
ATOM 2747 N N . VAL A 1 333 ? -6.944 2.329 31.934 1.00 97.00 333 VAL A N 1
ATOM 2748 C CA . VAL A 1 333 ? -6.580 0.940 31.610 1.00 97.00 333 VAL A CA 1
ATOM 2749 C C . VAL A 1 333 ? -5.586 0.353 32.617 1.00 97.00 333 VAL A C 1
ATOM 2751 O O . VAL A 1 333 ? -4.839 1.086 33.260 1.00 97.00 333 VAL A O 1
ATOM 2754 N N . ASN A 1 334 ? -5.537 -0.976 32.705 1.00 94.44 334 ASN A N 1
ATOM 2755 C CA . ASN A 1 334 ? -4.576 -1.733 33.499 1.00 94.44 334 ASN A CA 1
ATOM 2756 C C . ASN A 1 334 ? -3.647 -2.509 32.564 1.00 94.44 334 ASN A C 1
ATOM 2758 O O . ASN A 1 334 ? -3.980 -3.590 32.073 1.00 94.44 334 ASN A O 1
ATOM 2762 N N . LEU A 1 335 ? -2.453 -1.970 32.342 1.00 94.56 335 LEU A N 1
ATOM 2763 C CA . LEU A 1 335 ? -1.413 -2.677 31.605 1.00 94.56 335 LEU A CA 1
ATOM 2764 C C . LEU A 1 335 ? -0.727 -3.702 32.513 1.00 94.56 335 LEU A C 1
ATOM 2766 O O . LEU A 1 335 ? -0.368 -3.396 33.652 1.00 94.56 335 LEU A O 1
ATOM 2770 N N . SER A 1 336 ? -0.523 -4.920 32.008 1.00 92.44 336 SER A N 1
ATOM 2771 C CA . SER A 1 336 ? 0.271 -5.923 32.716 1.00 92.44 336 SER A CA 1
ATOM 2772 C C . SER A 1 336 ? 1.737 -5.486 32.806 1.00 92.44 336 SER A C 1
ATOM 2774 O O . SER A 1 336 ? 2.244 -4.776 31.934 1.00 92.44 336 SER A O 1
ATOM 2776 N N . GLN A 1 337 ? 2.447 -5.943 33.845 1.00 94.25 337 GLN A N 1
ATOM 2777 C CA . GLN A 1 337 ? 3.856 -5.584 34.051 1.00 94.25 337 GLN A CA 1
ATOM 2778 C C . GLN A 1 337 ? 4.722 -5.933 32.829 1.00 94.25 337 GLN A C 1
ATOM 2780 O O . GLN A 1 337 ? 5.596 -5.163 32.456 1.00 94.25 337 GLN A O 1
ATOM 2785 N N . ILE A 1 338 ? 4.407 -7.039 32.144 1.00 95.00 338 ILE A N 1
ATOM 2786 C CA . ILE A 1 338 ? 5.085 -7.466 30.913 1.00 95.00 338 ILE A CA 1
ATOM 2787 C C . ILE A 1 338 ? 4.962 -6.406 29.811 1.00 95.00 338 ILE A C 1
ATOM 2789 O O . ILE A 1 338 ? 5.946 -6.109 29.138 1.00 95.00 338 ILE A O 1
ATOM 2793 N N . ILE A 1 339 ? 3.771 -5.833 29.614 1.00 96.44 339 ILE A N 1
ATOM 2794 C CA . ILE A 1 339 ? 3.549 -4.795 28.601 1.00 96.44 339 ILE A CA 1
ATOM 2795 C C . ILE A 1 339 ? 4.283 -3.508 28.984 1.00 96.44 339 ILE A C 1
ATOM 2797 O O . ILE A 1 339 ? 4.942 -2.913 28.132 1.00 96.44 339 ILE A O 1
ATOM 2801 N N . ILE A 1 340 ? 4.225 -3.113 30.259 1.00 95.88 340 ILE A N 1
ATOM 2802 C CA . ILE A 1 340 ? 4.919 -1.923 30.773 1.00 95.88 340 ILE A CA 1
ATOM 2803 C C . ILE A 1 340 ? 6.433 -2.049 30.564 1.00 95.88 340 ILE A C 1
ATOM 2805 O O . ILE A 1 340 ? 7.050 -1.166 29.966 1.00 95.88 340 ILE A O 1
ATOM 2809 N N . ASP A 1 341 ? 7.027 -3.158 31.006 1.00 95.75 341 ASP A N 1
ATOM 2810 C CA . ASP A 1 341 ? 8.469 -3.393 30.910 1.00 95.75 341 ASP A CA 1
ATOM 2811 C C . ASP A 1 341 ? 8.922 -3.396 29.447 1.00 95.75 341 ASP A C 1
ATOM 2813 O O . ASP A 1 341 ? 9.855 -2.685 29.072 1.00 95.75 341 ASP A O 1
ATOM 2817 N N . LYS A 1 342 ? 8.210 -4.120 28.579 1.00 95.81 342 LYS A N 1
ATOM 2818 C CA . LYS A 1 342 ? 8.567 -4.219 27.159 1.00 95.81 342 LYS A CA 1
ATOM 2819 C C . LYS A 1 342 ? 8.392 -2.916 26.393 1.00 95.81 342 LYS A C 1
ATOM 2821 O O . LYS A 1 342 ? 9.160 -2.660 25.465 1.00 95.81 342 LYS A O 1
ATOM 2826 N N . PHE A 1 343 ? 7.403 -2.101 26.744 1.00 95.62 343 PHE A N 1
ATOM 2827 C CA . PHE A 1 343 ? 7.276 -0.762 26.179 1.00 95.62 343 PHE A CA 1
ATOM 2828 C C . PHE A 1 343 ? 8.464 0.116 26.588 1.00 95.62 343 PHE A C 1
ATOM 2830 O O . PHE A 1 343 ? 9.114 0.698 25.721 1.00 95.62 343 PHE A O 1
ATOM 2837 N N . ASN A 1 344 ? 8.822 0.126 27.876 1.00 94.00 344 ASN A N 1
ATOM 2838 C CA . ASN A 1 344 ? 9.964 0.890 28.390 1.00 94.00 344 ASN A CA 1
ATOM 2839 C C . ASN A 1 344 ? 11.310 0.434 27.797 1.00 94.00 344 ASN A C 1
ATOM 2841 O O . ASN A 1 344 ? 12.214 1.246 27.610 1.00 94.00 344 ASN A O 1
ATOM 2845 N N . GLU A 1 345 ? 11.441 -0.849 27.458 1.00 95.06 345 GLU A N 1
ATOM 2846 C CA . GLU A 1 345 ? 12.605 -1.414 26.761 1.00 95.06 345 GLU A CA 1
ATOM 2847 C C . GLU A 1 345 ? 12.621 -1.130 25.244 1.00 95.06 345 GLU A C 1
ATOM 2849 O O . GLU A 1 345 ? 13.566 -1.519 24.556 1.00 95.06 345 GLU A O 1
ATOM 2854 N N . GLY A 1 346 ? 11.587 -0.482 24.692 1.00 93.44 346 GLY A N 1
ATOM 2855 C CA . GLY A 1 346 ? 11.468 -0.181 23.260 1.00 93.44 346 GLY A CA 1
ATOM 2856 C C . GLY A 1 346 ? 11.063 -1.375 22.386 1.00 93.44 346 GLY A C 1
ATOM 2857 O O . GLY A 1 346 ? 11.187 -1.315 21.163 1.00 93.44 346 GLY A O 1
ATOM 2858 N N . LYS A 1 347 ? 10.580 -2.468 22.989 1.00 91.88 347 LYS A N 1
ATOM 2859 C CA . LYS A 1 347 ? 10.143 -3.693 22.289 1.00 91.88 347 LYS A CA 1
ATOM 2860 C C . LYS A 1 347 ? 8.688 -3.628 21.826 1.00 91.88 347 LYS A C 1
ATOM 2862 O O . LYS A 1 347 ? 8.305 -4.343 20.901 1.00 91.88 347 LYS A O 1
ATOM 2867 N N . ILE A 1 348 ? 7.879 -2.780 22.461 1.00 95.56 348 ILE A N 1
ATOM 2868 C CA . ILE A 1 348 ? 6.518 -2.456 22.024 1.00 95.56 348 ILE A CA 1
ATOM 2869 C C . ILE A 1 348 ? 6.542 -1.045 21.425 1.00 95.56 348 ILE A C 1
ATOM 2871 O O . ILE A 1 348 ? 6.742 -0.084 22.162 1.00 95.56 348 ILE A O 1
ATOM 2875 N N . PRO A 1 349 ? 6.348 -0.885 20.106 1.00 95.06 349 PRO A N 1
ATOM 2876 C CA . PRO A 1 349 ? 6.168 0.419 19.487 1.00 95.06 349 PRO A CA 1
ATOM 2877 C C . PRO A 1 349 ? 4.871 1.082 19.955 1.00 95.06 349 PRO A C 1
ATOM 2879 O O . PRO A 1 349 ? 3.877 0.405 20.220 1.00 95.06 349 PRO A O 1
ATOM 2882 N N . GLU A 1 350 ? 4.842 2.414 19.939 1.00 94.12 350 GLU A N 1
ATOM 2883 C CA . GLU A 1 350 ? 3.672 3.209 20.332 1.00 94.12 350 GLU A CA 1
ATOM 2884 C C . GLU A 1 350 ? 2.377 2.775 19.625 1.00 94.12 350 GLU A C 1
ATOM 2886 O O . GLU A 1 350 ? 1.345 2.627 20.274 1.00 94.12 350 GLU A O 1
ATOM 2891 N N . LYS A 1 351 ? 2.434 2.498 18.313 1.00 92.88 351 LYS A N 1
ATOM 2892 C CA . LYS A 1 351 ? 1.271 2.032 17.535 1.00 92.88 351 LYS A CA 1
ATOM 2893 C C . LYS A 1 351 ? 0.642 0.770 18.142 1.00 92.88 351 LYS A C 1
ATOM 2895 O O . LYS A 1 351 ? -0.577 0.677 18.241 1.00 92.88 351 LYS A O 1
ATOM 2900 N N . ILE A 1 352 ? 1.472 -0.184 18.567 1.00 96.00 352 ILE A N 1
ATOM 2901 C CA . ILE A 1 352 ? 1.016 -1.453 19.148 1.00 96.00 352 ILE A CA 1
ATOM 2902 C C . ILE A 1 352 ? 0.446 -1.219 20.551 1.00 96.00 352 ILE A C 1
ATOM 2904 O O . ILE A 1 352 ? -0.615 -1.750 20.881 1.00 96.00 352 ILE A O 1
ATOM 2908 N N . LEU A 1 353 ? 1.101 -0.374 21.355 1.00 97.00 353 LEU A N 1
ATOM 2909 C CA . LEU A 1 353 ? 0.581 0.016 22.666 1.00 97.00 353 LEU A CA 1
ATOM 2910 C C . LEU A 1 353 ? -0.799 0.683 22.541 1.00 97.00 353 LEU A C 1
ATOM 2912 O O . LEU A 1 353 ? -1.719 0.321 23.270 1.00 97.00 353 LEU A O 1
ATOM 2916 N N . SER A 1 354 ? -0.961 1.603 21.588 1.00 96.81 354 SER A N 1
ATOM 2917 C CA . SER A 1 354 ? -2.227 2.292 21.313 1.00 96.81 354 SER A CA 1
ATOM 2918 C C . SER A 1 354 ? -3.355 1.312 20.975 1.00 96.81 354 SER A C 1
ATOM 2920 O O . SER A 1 354 ? -4.434 1.395 21.559 1.00 96.81 354 SER A O 1
ATOM 2922 N N . GLN A 1 355 ? -3.094 0.315 20.121 1.00 97.19 355 GLN A N 1
ATOM 2923 C CA . GLN A 1 355 ? -4.074 -0.727 19.788 1.00 97.19 355 GLN A CA 1
ATOM 2924 C C . GLN A 1 355 ? -4.445 -1.589 21.004 1.00 97.19 355 GLN A C 1
ATOM 2926 O O . GLN A 1 355 ? -5.621 -1.889 21.214 1.00 97.19 355 GLN A O 1
ATOM 2931 N N . ARG A 1 356 ? -3.476 -1.955 21.850 1.00 97.38 356 ARG A N 1
ATOM 2932 C CA . ARG A 1 356 ? -3.748 -2.665 23.110 1.00 97.38 356 ARG A CA 1
ATOM 2933 C C . ARG A 1 356 ? -4.571 -1.810 24.087 1.00 97.38 356 ARG A C 1
ATOM 2935 O O . ARG A 1 356 ? -5.470 -2.333 24.749 1.00 97.38 356 ARG A O 1
ATOM 2942 N N . ILE A 1 357 ? -4.303 -0.511 24.185 1.00 98.25 357 ILE A N 1
ATOM 2943 C CA . ILE A 1 357 ? -5.083 0.421 25.017 1.00 98.25 357 ILE A CA 1
ATOM 2944 C C . ILE A 1 357 ? -6.512 0.552 24.476 1.00 98.25 357 ILE A C 1
ATOM 2946 O O . ILE A 1 357 ? -7.461 0.407 25.244 1.00 98.25 357 ILE A O 1
ATOM 2950 N N . MET A 1 358 ? -6.674 0.752 23.164 1.00 98.38 358 MET A N 1
ATOM 2951 C CA . MET A 1 358 ? -7.973 0.821 22.485 1.00 98.38 358 MET A CA 1
ATOM 2952 C C . MET A 1 358 ? -8.859 -0.372 22.843 1.00 98.38 358 MET A C 1
ATOM 2954 O O . MET A 1 358 ? -10.009 -0.187 23.237 1.00 98.38 358 MET A O 1
ATOM 2958 N N . MET A 1 359 ? -8.325 -1.592 22.730 1.00 98.25 359 MET A N 1
ATOM 2959 C CA . MET A 1 359 ? -9.098 -2.805 23.000 1.00 98.25 359 MET A CA 1
ATOM 2960 C C . MET A 1 359 ? -9.562 -2.880 24.458 1.00 98.25 359 MET A C 1
ATOM 2962 O O . MET A 1 359 ? -10.694 -3.271 24.718 1.00 98.25 359 MET A O 1
ATOM 2966 N N . GLU A 1 360 ? -8.751 -2.439 25.421 1.00 98.19 360 GLU A N 1
ATOM 2967 C CA . GLU A 1 360 ? -9.190 -2.404 26.818 1.00 98.19 360 GLU A CA 1
ATOM 2968 C C . GLU A 1 360 ? -10.228 -1.305 27.087 1.00 98.19 360 GLU A C 1
ATOM 2970 O O . GLU A 1 360 ? -11.209 -1.561 27.785 1.00 98.19 360 GLU A O 1
ATOM 2975 N N . LEU A 1 361 ? -10.060 -0.108 26.514 1.00 98.50 361 LEU A N 1
ATOM 2976 C CA . LEU A 1 361 ? -11.039 0.980 26.635 1.00 98.50 361 LEU A CA 1
ATOM 2977 C C . LEU A 1 361 ? -12.411 0.547 26.106 1.00 98.50 361 LEU A C 1
ATOM 2979 O O . LEU A 1 361 ? -13.420 0.688 26.800 1.00 98.50 361 LEU A O 1
ATOM 2983 N N . LEU A 1 362 ? -12.439 -0.034 24.904 1.00 98.38 362 LEU A N 1
ATOM 2984 C CA . LEU A 1 362 ? -13.665 -0.527 24.283 1.00 98.38 362 LEU A CA 1
ATOM 2985 C C . LEU A 1 362 ? -14.251 -1.719 25.051 1.00 98.38 362 LEU A C 1
ATOM 2987 O O . LEU A 1 362 ? -15.465 -1.785 25.232 1.00 98.38 362 LEU A O 1
ATOM 2991 N N . TYR A 1 363 ? -13.423 -2.631 25.567 1.00 98.00 363 TYR A N 1
ATOM 2992 C CA . TYR A 1 363 ? -13.912 -3.735 26.394 1.00 98.00 363 TYR A CA 1
ATOM 2993 C C . TYR A 1 363 ? -14.539 -3.238 27.703 1.00 98.00 363 TYR A C 1
ATOM 2995 O O . TYR A 1 363 ? -15.636 -3.661 28.057 1.00 98.00 363 TYR A O 1
ATOM 3003 N N . ARG A 1 364 ? -13.887 -2.324 28.427 1.00 95.69 364 ARG A N 1
ATOM 3004 C CA . ARG A 1 364 ? -14.377 -1.844 29.730 1.00 95.69 364 ARG A CA 1
ATOM 3005 C C . ARG A 1 364 ? -15.597 -0.952 29.612 1.00 95.69 364 ARG A C 1
ATOM 3007 O O . ARG A 1 364 ? -16.558 -1.102 30.364 1.00 95.69 364 ARG A O 1
ATOM 3014 N N . TYR A 1 365 ? -15.535 0.007 28.699 1.00 96.25 365 TYR A N 1
ATOM 3015 C CA . TYR A 1 365 ? -16.463 1.129 28.689 1.00 96.25 365 TYR A CA 1
ATOM 3016 C C . TYR A 1 365 ? -17.366 1.149 27.459 1.00 96.25 365 TYR A C 1
ATOM 3018 O O . TYR A 1 365 ? -18.375 1.859 27.457 1.00 96.25 365 TYR A O 1
ATOM 3026 N N . GLY A 1 366 ? -17.034 0.362 26.433 1.00 96.94 366 GLY A N 1
ATOM 3027 C CA . GLY A 1 366 ? -17.625 0.492 25.112 1.00 96.94 366 GLY A CA 1
ATOM 3028 C C . GLY A 1 366 ? -17.298 1.848 24.496 1.00 96.94 366 GLY A C 1
ATOM 3029 O O . GLY A 1 366 ? -16.318 2.513 24.846 1.00 96.94 366 GLY A O 1
ATOM 3030 N N . GLY A 1 367 ? -18.167 2.275 23.591 1.00 97.56 367 GLY A N 1
ATOM 3031 C CA . GLY A 1 367 ? -18.050 3.566 22.934 1.00 97.56 367 GLY A CA 1
ATOM 3032 C C . GLY A 1 367 ? -17.371 3.463 21.578 1.00 97.56 367 GLY A C 1
ATOM 3033 O O . GLY A 1 367 ? -17.361 2.394 20.968 1.00 97.56 367 GLY A O 1
ATOM 3034 N N . LEU A 1 368 ? -16.878 4.597 21.089 1.00 98.50 368 LEU A N 1
ATOM 3035 C CA . LEU A 1 368 ? -16.324 4.769 19.749 1.00 98.50 368 LEU A CA 1
ATOM 3036 C C . LEU A 1 368 ? -14.853 5.173 19.841 1.00 98.50 368 LEU A C 1
ATOM 3038 O O . LEU A 1 368 ? -14.521 6.211 20.396 1.00 98.50 368 LEU A O 1
ATOM 3042 N N . TRP A 1 369 ? -13.970 4.376 19.263 1.00 98.69 369 TRP A N 1
ATOM 3043 C CA . TRP A 1 369 ? -12.590 4.749 19.003 1.00 98.69 369 TRP A CA 1
ATOM 3044 C C . TRP A 1 369 ? -12.475 5.480 17.667 1.00 98.69 369 TRP A C 1
ATOM 3046 O O . TRP A 1 369 ? -13.028 5.025 16.662 1.00 98.69 369 TRP A O 1
ATOM 3056 N N . ILE A 1 370 ? -11.727 6.582 17.662 1.00 98.06 370 ILE A N 1
ATOM 3057 C CA . ILE A 1 370 ? -11.305 7.306 16.465 1.00 98.06 370 ILE A CA 1
ATOM 3058 C C . ILE A 1 370 ? -9.809 7.589 16.604 1.00 98.06 370 ILE A C 1
ATOM 3060 O O . ILE A 1 370 ? -9.382 8.278 17.531 1.00 98.06 370 ILE A O 1
ATOM 3064 N N . ASP A 1 371 ? -9.002 7.070 15.685 1.00 96.31 371 ASP A N 1
ATOM 3065 C CA . ASP A 1 371 ? -7.570 7.346 15.643 1.00 96.31 371 ASP A CA 1
ATOM 3066 C C . ASP A 1 371 ? -7.305 8.849 15.444 1.00 96.31 371 ASP A C 1
ATOM 3068 O O . ASP A 1 371 ? -7.994 9.529 14.682 1.00 96.31 371 ASP A O 1
ATOM 3072 N N . SER A 1 372 ? -6.272 9.375 16.102 1.00 94.38 372 SER A N 1
ATOM 3073 C CA . SER A 1 372 ? -5.990 10.816 16.136 1.00 94.38 372 SER A CA 1
ATOM 3074 C C . SER A 1 372 ? -5.550 11.413 14.799 1.00 94.38 372 SER A C 1
ATOM 3076 O O . SER A 1 372 ? -5.489 12.635 14.657 1.00 94.38 372 SER A O 1
ATOM 3078 N N . GLN A 1 373 ? -5.280 10.581 13.794 1.00 93.50 373 GLN A N 1
ATOM 3079 C CA . GLN A 1 373 ? -5.033 11.001 12.418 1.00 93.50 373 GLN A CA 1
ATOM 3080 C C . GLN A 1 373 ? -6.286 10.918 11.534 1.00 93.50 373 GLN A C 1
ATOM 3082 O O . GLN A 1 373 ? -6.191 11.173 10.332 1.00 93.50 373 GLN A O 1
ATOM 3087 N N . CYS A 1 374 ? -7.456 10.588 12.081 1.00 95.56 374 CYS A N 1
ATOM 3088 C CA . CYS A 1 374 ? -8.720 10.625 11.353 1.00 95.56 374 CYS A CA 1
ATOM 3089 C C . CYS A 1 374 ? -9.354 12.017 11.417 1.00 95.56 374 CYS A C 1
ATOM 3091 O O . CYS A 1 374 ? -9.724 12.518 12.476 1.00 95.56 374 CYS A O 1
ATOM 3093 N N . CYS A 1 375 ? -9.517 12.634 10.252 1.00 95.19 375 CYS A N 1
ATOM 3094 C CA . CYS A 1 375 ? -10.206 13.901 10.091 1.00 95.19 375 CYS A CA 1
ATOM 3095 C C . CYS A 1 375 ? -11.696 13.653 9.830 1.00 95.19 375 CYS A C 1
ATOM 3097 O O . CYS A 1 375 ? -12.060 13.181 8.752 1.00 95.19 375 CYS A O 1
ATOM 3099 N N . VAL A 1 376 ? -12.542 13.993 10.802 1.00 95.75 376 VAL A N 1
ATOM 3100 C CA . VAL A 1 376 ? -14.009 13.968 10.685 1.00 95.75 376 VAL A CA 1
ATOM 3101 C C . VAL A 1 376 ? -14.485 15.291 10.090 1.00 95.75 376 VAL A C 1
ATOM 3103 O O . VAL A 1 376 ? -14.159 16.340 10.632 1.00 95.75 376 VAL A O 1
ATOM 3106 N N . VAL A 1 377 ? -15.209 15.274 8.975 1.00 94.81 377 VAL A N 1
ATOM 3107 C CA . VAL A 1 377 ? -15.492 16.505 8.207 1.00 94.81 377 VAL A CA 1
ATOM 3108 C C . VAL A 1 377 ? -16.890 17.080 8.422 1.00 94.81 377 VAL A C 1
ATOM 3110 O O . VAL A 1 377 ? -17.093 18.250 8.113 1.00 94.81 377 VAL A O 1
ATOM 3113 N N . ASP A 1 378 ? -17.830 16.291 8.950 1.00 94.12 378 ASP A N 1
ATOM 3114 C CA . ASP A 1 378 ? -19.204 16.720 9.232 1.00 94.12 378 ASP A CA 1
ATOM 3115 C C . ASP A 1 378 ? -19.903 15.842 10.291 1.00 94.12 378 ASP A C 1
ATOM 3117 O O . ASP A 1 378 ? -19.317 14.918 10.869 1.00 94.12 378 ASP A O 1
ATOM 3121 N N . ASP A 1 379 ? -21.173 16.156 10.553 1.00 94.62 379 ASP A N 1
ATOM 3122 C CA . ASP A 1 379 ? -22.014 15.593 11.609 1.00 94.62 379 ASP A CA 1
ATOM 3123 C C . ASP A 1 379 ? -22.489 14.152 11.362 1.00 94.62 379 ASP A C 1
ATOM 3125 O O . ASP A 1 379 ? -23.059 13.544 12.277 1.00 94.62 379 ASP A O 1
ATOM 3129 N N . ARG A 1 380 ? -22.208 13.547 10.197 1.00 95.19 380 ARG A N 1
ATOM 3130 C CA . ARG A 1 380 ? -22.564 12.142 9.913 1.00 95.19 380 ARG A CA 1
ATOM 3131 C C . ARG A 1 380 ? -21.906 11.160 10.878 1.00 95.19 380 ARG A C 1
ATOM 3133 O O . ARG A 1 380 ? -22.459 10.087 11.116 1.00 95.19 380 ARG A O 1
ATOM 3140 N N . ILE A 1 381 ? -20.799 11.551 11.519 1.00 95.44 381 ILE A N 1
ATOM 3141 C CA . ILE A 1 381 ? -20.180 10.800 12.626 1.00 95.44 381 ILE A CA 1
ATOM 3142 C C . ILE A 1 381 ? -21.188 10.455 13.734 1.00 95.44 381 ILE A C 1
ATOM 3144 O O . ILE A 1 381 ? -21.094 9.397 14.353 1.00 95.44 381 ILE A O 1
ATOM 3148 N N . ASN A 1 382 ? -22.202 11.296 13.954 1.00 96.00 382 ASN A N 1
ATOM 3149 C CA . ASN A 1 382 ? -23.188 11.096 15.012 1.00 96.00 382 ASN A CA 1
ATOM 3150 C C . ASN A 1 382 ? -24.132 9.921 14.740 1.00 96.00 382 ASN A C 1
ATOM 3152 O O . ASN A 1 382 ? -24.662 9.346 15.688 1.00 96.00 382 ASN A O 1
ATOM 3156 N N . ALA A 1 383 ? -24.299 9.506 13.480 1.00 95.00 383 ALA A N 1
ATOM 3157 C CA . ALA A 1 383 ? -25.064 8.305 13.147 1.00 95.00 383 ALA A CA 1
ATOM 3158 C C . ALA A 1 383 ? -24.382 7.025 13.663 1.00 95.00 383 ALA A C 1
ATOM 3160 O O . ALA A 1 383 ? -25.060 6.046 13.968 1.00 95.00 383 ALA A O 1
ATOM 3161 N N . ILE A 1 384 ? -23.050 7.034 13.811 1.00 95.62 384 ILE A N 1
ATOM 3162 C CA . ILE A 1 384 ? -22.295 5.902 14.365 1.00 95.62 384 ILE A CA 1
ATOM 3163 C C . ILE A 1 384 ? -22.578 5.736 15.861 1.00 95.62 384 ILE A C 1
ATOM 3165 O O . ILE A 1 384 ? -22.623 4.607 16.345 1.00 95.62 384 ILE A O 1
ATOM 3169 N N . LEU A 1 385 ? -22.814 6.828 16.597 1.00 94.12 385 LEU A N 1
ATOM 3170 C CA . LEU A 1 385 ? -23.033 6.795 18.050 1.00 94.12 385 LEU A CA 1
ATOM 3171 C C . LEU A 1 385 ? -24.246 5.938 18.451 1.00 94.12 385 LEU A C 1
ATOM 3173 O O . LEU A 1 385 ? -24.227 5.332 19.521 1.00 94.12 385 LEU A O 1
ATOM 3177 N N . GLU A 1 386 ? -25.244 5.833 17.574 1.00 92.00 386 GLU A N 1
ATOM 3178 C CA . GLU A 1 386 ? -26.479 5.068 17.794 1.00 92.00 386 GLU A CA 1
ATOM 3179 C C . GLU A 1 386 ? -26.346 3.571 17.437 1.00 92.00 386 GLU A C 1
ATOM 3181 O O . GLU A 1 386 ? -27.234 2.781 17.748 1.00 92.00 386 GLU A O 1
ATOM 3186 N N . LYS A 1 387 ? -25.260 3.151 16.767 1.00 94.88 387 LYS A N 1
ATOM 3187 C CA . LYS A 1 387 ? -25.060 1.751 16.341 1.00 94.88 387 LYS A CA 1
ATOM 3188 C C . LYS A 1 387 ? -24.501 0.906 17.483 1.00 94.88 387 LYS A C 1
ATOM 3190 O O . LYS A 1 387 ? -23.580 1.352 18.147 1.00 94.88 387 LYS A O 1
ATOM 3195 N N . ASP A 1 388 ? -24.938 -0.336 17.686 1.00 95.12 388 ASP A N 1
ATOM 3196 C CA . ASP A 1 388 ? -24.336 -1.216 18.711 1.00 95.12 388 ASP A CA 1
ATOM 3197 C C . ASP A 1 388 ? -22.868 -1.556 18.419 1.00 95.12 388 ASP A C 1
ATOM 3199 O O . ASP A 1 388 ? -22.020 -1.532 19.312 1.00 95.12 388 ASP A O 1
ATOM 3203 N N . PHE A 1 389 ? -22.567 -1.816 17.148 1.00 97.75 389 PHE A N 1
ATOM 3204 C CA . PHE A 1 389 ? -21.229 -2.061 16.628 1.00 97.75 389 PHE A CA 1
ATOM 3205 C C . PHE A 1 389 ? -21.048 -1.298 15.317 1.00 97.75 389 PHE A C 1
ATOM 3207 O O . PHE A 1 389 ? -21.984 -1.177 14.522 1.00 97.75 389 PHE A O 1
ATOM 3214 N N . TYR A 1 390 ? -19.849 -0.773 15.094 1.00 97.81 390 TYR A N 1
ATOM 3215 C CA . TYR A 1 390 ? -19.485 -0.131 13.837 1.00 97.81 390 TYR A CA 1
ATOM 3216 C C . TYR A 1 390 ? -17.991 -0.265 13.588 1.00 97.81 390 TYR A C 1
ATOM 3218 O O . TYR A 1 390 ? -17.177 -0.108 14.493 1.00 97.81 390 TYR A O 1
ATOM 3226 N N . THR A 1 391 ? -17.632 -0.488 12.339 1.00 97.06 391 THR A N 1
ATOM 3227 C CA . THR A 1 391 ? -16.281 -0.313 11.822 1.00 97.06 391 THR A CA 1
ATOM 3228 C C . THR A 1 391 ? -16.405 0.069 10.353 1.00 97.06 391 THR A C 1
ATOM 3230 O O . THR A 1 391 ? -17.452 -0.154 9.743 1.00 97.06 391 THR A O 1
ATOM 3233 N N . ILE A 1 392 ? -15.373 0.673 9.776 1.00 94.56 392 ILE A N 1
ATOM 3234 C CA . ILE A 1 392 ? -15.399 0.999 8.350 1.00 94.56 392 ILE A CA 1
ATOM 3235 C C . ILE A 1 392 ? -15.194 -0.294 7.558 1.00 94.56 392 ILE A C 1
ATOM 3237 O O . ILE A 1 392 ? -14.174 -0.967 7.708 1.00 94.56 392 ILE A O 1
ATOM 3241 N N . LYS A 1 393 ? -16.182 -0.628 6.725 1.00 91.94 393 LYS A N 1
ATOM 3242 C CA . LYS A 1 393 ? -16.171 -1.778 5.821 1.00 91.94 393 LYS A CA 1
ATOM 3243 C C . LYS A 1 393 ? -16.135 -1.273 4.385 1.00 91.94 393 LYS A C 1
ATOM 3245 O O . LYS A 1 393 ? -16.923 -0.404 4.016 1.00 91.94 393 LYS A O 1
ATOM 3250 N N . SER A 1 394 ? -15.230 -1.822 3.585 1.00 85.31 394 SER A N 1
ATOM 3251 C CA . SER A 1 394 ? -14.950 -1.362 2.224 1.00 85.31 394 SER A CA 1
ATOM 3252 C C . SER A 1 394 ? -14.989 -2.526 1.240 1.00 85.31 394 SER A C 1
ATOM 3254 O O . SER A 1 394 ? -14.561 -3.636 1.553 1.00 85.31 394 SER A O 1
ATOM 3256 N N . ASP A 1 395 ? -15.501 -2.274 0.042 1.00 77.31 395 ASP A N 1
ATOM 3257 C CA . ASP A 1 395 ? -15.419 -3.183 -1.104 1.00 77.31 395 ASP A CA 1
ATOM 3258 C C . ASP A 1 395 ? -14.085 -3.040 -1.862 1.00 77.31 395 ASP A C 1
ATOM 3260 O O . ASP A 1 395 ? -13.680 -3.933 -2.609 1.00 77.31 395 ASP A O 1
ATOM 3264 N N . ARG A 1 396 ? -13.357 -1.943 -1.626 1.00 69.44 396 ARG A N 1
ATOM 3265 C CA . ARG A 1 396 ? -12.034 -1.679 -2.199 1.00 69.44 396 ARG A CA 1
ATOM 3266 C C . ARG A 1 396 ? -10.961 -2.400 -1.403 1.00 69.44 396 ARG A C 1
ATOM 3268 O O . ARG A 1 396 ? -10.299 -1.818 -0.545 1.00 69.44 396 ARG A O 1
ATOM 3275 N N . ILE A 1 397 ? -10.792 -3.678 -1.710 1.00 64.00 397 ILE A N 1
ATOM 3276 C CA . ILE A 1 397 ? -9.760 -4.518 -1.111 1.00 64.00 397 ILE A CA 1
ATOM 3277 C C . ILE A 1 397 ? -8.426 -4.219 -1.800 1.00 64.00 397 ILE A C 1
ATOM 3279 O O . ILE A 1 397 ? -8.272 -4.367 -3.016 1.00 64.00 397 ILE A O 1
ATOM 3283 N N . SER A 1 398 ? -7.452 -3.762 -1.016 1.00 57.06 398 SER A N 1
ATOM 3284 C CA . SER A 1 398 ? -6.095 -3.583 -1.516 1.00 57.06 398 SER A CA 1
ATOM 3285 C C . SER A 1 398 ? -5.385 -4.935 -1.620 1.00 57.06 398 SER A C 1
ATOM 3287 O O . SER A 1 398 ? -5.665 -5.850 -0.854 1.00 57.06 398 SER A O 1
ATOM 3289 N N . TRP A 1 399 ? -4.441 -5.079 -2.550 1.00 46.69 399 TRP A N 1
ATOM 3290 C CA . TRP A 1 399 ? -3.739 -6.353 -2.754 1.00 46.69 399 TRP A CA 1
ATOM 3291 C C . TRP A 1 399 ? -2.871 -6.773 -1.557 1.00 46.69 399 TRP A C 1
ATOM 3293 O O . TRP A 1 399 ? -2.549 -7.948 -1.395 1.00 46.69 399 TRP A O 1
ATOM 3303 N N . ASP A 1 400 ? -2.471 -5.804 -0.733 1.00 53.75 400 ASP A N 1
ATOM 3304 C CA . ASP A 1 400 ? -1.768 -6.004 0.535 1.00 53.75 400 ASP A CA 1
ATOM 3305 C C . ASP A 1 400 ? -2.708 -6.298 1.717 1.00 53.75 400 ASP A C 1
ATOM 3307 O O . ASP A 1 400 ? -2.248 -6.743 2.769 1.00 53.75 400 ASP A O 1
ATOM 3311 N N . ASP A 1 401 ? -4.022 -6.146 1.533 1.00 67.62 401 ASP A N 1
ATOM 3312 C CA . ASP A 1 401 ? -5.035 -6.442 2.542 1.00 67.62 401 ASP A CA 1
ATOM 3313 C C . ASP A 1 401 ? -5.489 -7.915 2.495 1.00 67.62 401 ASP A C 1
ATOM 3315 O O . ASP A 1 401 ? -6.623 -8.269 2.160 1.00 67.62 401 ASP A O 1
ATOM 3319 N N . LEU A 1 402 ? -4.563 -8.805 2.847 1.00 75.19 402 LEU A N 1
ATOM 3320 C CA . LEU A 1 402 ? -4.815 -10.248 2.879 1.00 75.19 402 LEU A CA 1
ATOM 3321 C C . LEU A 1 402 ? -5.542 -10.730 4.141 1.00 75.19 402 LEU A C 1
ATOM 3323 O O . LEU A 1 402 ? -6.034 -11.863 4.165 1.00 75.19 402 LEU A O 1
ATOM 3327 N N . VAL A 1 403 ? -5.572 -9.913 5.194 1.00 86.00 403 VAL A N 1
ATOM 3328 C CA . VAL A 1 403 ? -6.111 -10.286 6.511 1.00 86.00 403 VAL A CA 1
ATOM 3329 C C . VAL A 1 403 ? -7.479 -9.654 6.718 1.00 86.00 403 VAL A C 1
ATOM 3331 O O . VAL A 1 403 ? -8.450 -10.373 6.948 1.00 86.00 403 VAL A O 1
ATOM 3334 N N . VAL A 1 404 ? -7.585 -8.335 6.570 1.00 89.38 404 VAL A N 1
ATOM 3335 C CA . VAL A 1 404 ? -8.827 -7.596 6.805 1.00 89.38 404 VAL A CA 1
ATOM 3336 C C . VAL A 1 404 ? -9.822 -7.882 5.684 1.00 89.38 404 VAL A C 1
ATOM 3338 O O . VAL A 1 404 ? -10.993 -8.168 5.954 1.00 89.38 404 VAL A O 1
ATOM 3341 N N . LYS A 1 405 ? -9.352 -7.928 4.431 1.00 85.88 405 LYS A N 1
ATOM 3342 C CA . LYS A 1 405 ? -10.169 -8.172 3.227 1.00 85.88 405 LYS A CA 1
ATOM 3343 C C . LYS A 1 405 ? -11.361 -7.211 3.166 1.00 85.88 405 LYS A C 1
ATOM 3345 O O . LYS A 1 405 ? -12.488 -7.626 2.894 1.00 85.88 405 LYS A O 1
ATOM 3350 N N . GLY A 1 406 ? -11.129 -5.950 3.535 1.00 87.88 406 GLY A N 1
ATOM 3351 C CA . GLY A 1 406 ? -12.156 -4.908 3.607 1.00 87.88 406 GLY A CA 1
ATOM 3352 C C . GLY A 1 406 ? -13.234 -5.093 4.687 1.00 87.88 406 GLY A C 1
ATOM 3353 O O . GLY A 1 406 ? -14.181 -4.309 4.720 1.00 87.88 406 GLY A O 1
ATOM 3354 N N . ARG A 1 407 ? -13.135 -6.097 5.576 1.00 93.25 407 ARG A N 1
ATOM 3355 C CA . ARG A 1 407 ? -14.184 -6.407 6.571 1.00 93.25 407 ARG A CA 1
ATOM 3356 C C . ARG A 1 407 ? -14.235 -5.449 7.761 1.00 93.25 407 ARG A C 1
ATOM 3358 O O . ARG A 1 407 ? -15.299 -5.318 8.360 1.00 93.25 407 ARG A O 1
ATOM 3365 N N . TRP A 1 408 ? -13.120 -4.822 8.124 1.00 95.19 408 TRP A N 1
ATOM 3366 C CA . TRP A 1 408 ? -13.048 -3.872 9.235 1.00 95.19 408 TRP A CA 1
ATOM 3367 C C . TRP A 1 408 ? -11.969 -2.811 9.005 1.00 95.19 408 TRP A C 1
ATOM 3369 O O . TRP A 1 408 ? -11.242 -2.825 8.018 1.00 95.19 408 TRP A O 1
ATOM 3379 N N . ASN A 1 409 ? -11.853 -1.882 9.944 1.00 94.06 409 ASN A N 1
ATOM 3380 C CA . ASN A 1 409 ? -10.775 -0.913 10.029 1.00 94.06 409 ASN A CA 1
ATOM 3381 C C . ASN A 1 409 ? -10.517 -0.595 11.507 1.00 94.06 409 ASN A C 1
ATOM 3383 O O . ASN A 1 409 ? -11.454 -0.312 12.252 1.00 94.06 409 ASN A O 1
ATOM 3387 N N . THR A 1 410 ? -9.256 -0.625 11.942 1.00 94.69 410 THR A N 1
ATOM 3388 C CA . THR A 1 410 ? -8.895 -0.378 13.351 1.00 94.69 410 THR A CA 1
ATOM 3389 C C . THR A 1 410 ? -8.751 1.099 13.711 1.00 94.69 410 THR A C 1
ATOM 3391 O O . THR A 1 410 ? -8.563 1.418 14.880 1.00 94.69 410 THR A O 1
ATOM 3394 N N . ASP A 1 411 ? -8.802 2.011 12.737 1.00 95.44 411 ASP A N 1
ATOM 3395 C CA . ASP A 1 411 ? -8.752 3.449 13.006 1.00 95.44 411 ASP A CA 1
ATOM 3396 C C . ASP A 1 411 ? -10.108 3.982 13.497 1.00 95.44 411 ASP A C 1
ATOM 3398 O O . ASP A 1 411 ? -10.141 4.977 14.216 1.00 95.44 411 ASP A O 1
ATOM 3402 N N . VAL A 1 412 ? -11.224 3.336 13.132 1.00 97.25 412 VAL A N 1
ATOM 3403 C CA . VAL A 1 412 ? -12.576 3.701 13.585 1.00 97.25 412 VAL A CA 1
ATOM 3404 C C . VAL A 1 412 ? -13.356 2.448 13.972 1.00 97.25 412 VAL A C 1
ATOM 3406 O O . VAL A 1 412 ? -13.778 1.673 13.111 1.00 97.25 412 VAL A O 1
ATOM 3409 N N . VAL A 1 413 ? -13.574 2.260 15.275 1.00 98.00 413 VAL A N 1
ATOM 3410 C CA . VAL A 1 413 ? -14.250 1.073 15.822 1.00 98.00 413 VAL A CA 1
ATOM 3411 C C . VAL A 1 413 ? -15.188 1.473 16.949 1.00 98.00 413 VAL A C 1
ATOM 3413 O O . VAL A 1 413 ? -14.778 2.128 17.900 1.00 98.00 413 VAL A O 1
ATOM 3416 N N . LYS A 1 414 ? -16.442 1.034 16.887 1.00 98.19 414 LYS A N 1
ATOM 3417 C CA . LYS A 1 414 ? -17.423 1.158 17.963 1.00 98.19 414 LYS A CA 1
ATOM 3418 C C . LYS A 1 414 ? -17.856 -0.214 18.438 1.00 98.19 414 LYS A C 1
ATOM 3420 O O . LYS A 1 414 ? -18.113 -1.094 17.622 1.00 98.19 414 LYS A O 1
ATOM 3425 N N . GLY A 1 415 ? -18.057 -0.358 19.740 1.00 97.44 415 GLY A N 1
ATOM 3426 C CA . GLY A 1 415 ? -18.808 -1.484 20.276 1.00 97.44 415 GLY A CA 1
ATOM 3427 C C . GLY A 1 415 ? -19.309 -1.245 21.692 1.00 97.44 415 GLY A C 1
ATOM 3428 O O . GLY A 1 415 ? -18.986 -0.243 22.335 1.00 97.44 415 GLY A O 1
ATOM 3429 N N . ASN A 1 416 ? -20.121 -2.178 22.173 1.00 95.56 416 ASN A N 1
ATOM 3430 C CA . ASN A 1 416 ? -20.621 -2.170 23.541 1.00 95.56 416 ASN A CA 1
ATOM 3431 C C . ASN A 1 416 ? -19.570 -2.726 24.515 1.00 95.56 416 ASN A C 1
ATOM 3433 O O . ASN A 1 416 ? -18.749 -3.572 24.153 1.00 95.56 416 ASN A O 1
ATOM 3437 N N . ALA A 1 417 ? -19.612 -2.253 25.763 1.00 95.75 417 ALA A N 1
ATOM 3438 C CA . ALA A 1 417 ? -18.766 -2.776 26.831 1.00 95.75 417 ALA A CA 1
ATOM 3439 C C . ALA A 1 417 ? -18.971 -4.291 26.993 1.00 95.75 417 ALA A C 1
ATOM 3441 O O . ALA A 1 417 ? -20.092 -4.792 26.890 1.00 95.75 417 ALA A O 1
ATOM 3442 N N . GLY A 1 418 ? -17.890 -5.015 27.261 1.00 96.12 418 GLY A N 1
ATOM 3443 C CA . GLY A 1 418 ? -17.874 -6.464 27.428 1.00 96.12 418 GLY A CA 1
ATOM 3444 C C . GLY A 1 418 ? -17.872 -7.260 26.123 1.00 96.12 418 GLY A C 1
ATOM 3445 O O . GLY A 1 418 ? -17.896 -8.487 26.183 1.00 96.12 418 GLY A O 1
ATOM 3446 N N . PHE A 1 419 ? -17.840 -6.612 24.951 1.00 97.44 419 PHE A N 1
ATOM 3447 C CA . PHE A 1 419 ? -17.832 -7.333 23.679 1.00 97.44 419 PHE A CA 1
ATOM 3448 C C . PHE A 1 419 ? -16.578 -8.213 23.538 1.00 97.44 419 PHE A C 1
ATOM 3450 O O . PHE A 1 419 ? -15.450 -7.761 23.760 1.00 97.44 419 PHE A O 1
ATOM 3457 N N . SER A 1 420 ? -16.790 -9.481 23.170 1.00 97.69 420 SER A N 1
ATOM 3458 C CA . SER A 1 420 ? -15.774 -10.541 23.176 1.00 97.69 420 SER A CA 1
ATOM 3459 C C . SER A 1 420 ? -14.564 -10.215 22.300 1.00 97.69 420 SER A C 1
ATOM 3461 O O . SER A 1 420 ? -13.437 -10.486 22.713 1.00 97.69 420 SER A O 1
ATOM 3463 N N . LEU A 1 421 ? -14.778 -9.554 21.153 1.00 98.19 421 LEU A N 1
ATOM 3464 C CA . LEU A 1 421 ? -13.721 -9.085 20.256 1.00 98.19 421 LEU A CA 1
ATOM 3465 C C . LEU A 1 421 ? -12.654 -8.292 21.015 1.00 98.19 421 LEU A C 1
ATOM 3467 O O . LEU A 1 421 ? -11.465 -8.590 20.927 1.00 98.19 421 LEU A O 1
ATOM 3471 N N . PHE A 1 422 ? -13.082 -7.291 21.781 1.00 98.31 422 PHE A N 1
ATOM 3472 C CA . PHE A 1 422 ? -12.173 -6.369 22.449 1.00 98.31 422 PHE A CA 1
ATOM 3473 C C . PHE A 1 422 ? -11.392 -7.063 23.564 1.00 98.31 422 PHE A C 1
ATOM 3475 O O . PHE A 1 422 ? -10.173 -6.920 23.644 1.00 98.31 422 PHE A O 1
ATOM 3482 N N . GLY A 1 423 ? -12.071 -7.881 24.375 1.00 97.69 423 GLY A N 1
ATOM 3483 C CA . GLY A 1 423 ? -11.418 -8.657 25.429 1.00 97.69 423 GLY A CA 1
ATOM 3484 C C . GLY A 1 423 ? -10.394 -9.641 24.861 1.00 97.69 423 GLY A C 1
ATOM 3485 O O . GLY A 1 423 ? -9.244 -9.672 25.308 1.00 97.69 423 GLY A O 1
ATOM 3486 N N . MET A 1 424 ? -10.785 -10.415 23.844 1.00 98.31 424 MET A N 1
ATOM 3487 C CA . MET A 1 424 ? -9.937 -11.458 23.269 1.00 98.31 424 MET A CA 1
ATOM 3488 C C . MET A 1 424 ? -8.689 -10.866 22.616 1.00 98.31 424 MET A C 1
ATOM 3490 O O . MET A 1 424 ? -7.590 -11.384 22.822 1.00 98.31 424 MET A O 1
ATOM 3494 N N . VAL A 1 425 ? -8.829 -9.771 21.860 1.00 98.19 425 VAL A N 1
ATOM 3495 C CA . VAL A 1 425 ? -7.682 -9.106 21.226 1.00 98.19 425 VAL A CA 1
ATOM 3496 C C . VAL A 1 425 ? -6.770 -8.467 22.278 1.00 98.19 425 VAL A C 1
ATOM 3498 O O . VAL A 1 425 ? -5.552 -8.622 22.190 1.00 98.19 425 VAL A O 1
ATOM 3501 N N . MET A 1 426 ? -7.329 -7.811 23.301 1.00 97.00 426 MET A N 1
ATOM 3502 C CA . MET A 1 426 ? -6.561 -7.252 24.421 1.00 97.00 426 MET A CA 1
ATOM 3503 C C . MET A 1 426 ? -5.687 -8.321 25.095 1.00 97.00 426 MET A C 1
ATOM 3505 O O . MET A 1 426 ? -4.476 -8.140 25.202 1.00 97.00 426 MET A O 1
ATOM 3509 N N . GLU A 1 427 ? -6.266 -9.450 25.509 1.00 97.19 427 GLU A N 1
ATOM 3510 C CA . GLU A 1 427 ? -5.504 -10.532 26.151 1.00 97.19 427 GLU A CA 1
ATOM 3511 C C . GLU A 1 427 ? -4.556 -11.251 25.178 1.00 97.19 427 GLU A C 1
ATOM 3513 O O . GLU A 1 427 ? -3.540 -11.801 25.602 1.00 97.19 427 GLU A O 1
ATOM 3518 N N . SER A 1 428 ? -4.848 -11.226 23.875 1.00 97.69 428 SER A N 1
ATOM 3519 C CA . SER A 1 428 ? -3.971 -11.779 22.836 1.00 97.69 428 SER A CA 1
ATOM 3520 C C . SER A 1 428 ? -2.662 -11.002 22.699 1.00 97.69 428 SER A C 1
ATOM 3522 O O . SER A 1 428 ? -1.617 -11.625 22.512 1.00 97.69 428 SER A O 1
ATOM 3524 N N . PHE A 1 429 ? -2.676 -9.671 22.849 1.00 97.25 429 PHE A N 1
ATOM 3525 C CA . PHE A 1 429 ? -1.444 -8.875 22.923 1.00 97.25 429 PHE A CA 1
ATOM 3526 C C . PHE A 1 429 ? -0.582 -9.283 24.123 1.00 97.25 429 PHE A C 1
ATOM 3528 O O . PHE A 1 429 ? 0.607 -9.564 23.961 1.00 97.25 429 PHE A O 1
ATOM 3535 N N . ASP A 1 430 ? -1.181 -9.359 25.311 1.00 95.50 430 ASP A N 1
ATOM 3536 C CA . ASP A 1 430 ? -0.493 -9.746 26.545 1.00 95.50 430 ASP A CA 1
ATOM 3537 C C . ASP A 1 430 ? 0.077 -11.172 26.438 1.00 95.50 430 ASP A C 1
ATOM 3539 O O . ASP A 1 430 ? 1.245 -11.406 26.760 1.00 95.50 430 ASP A O 1
ATOM 3543 N N . ALA A 1 431 ? -0.703 -12.119 25.906 1.00 96.31 431 ALA A N 1
ATOM 3544 C CA . ALA A 1 431 ? -0.254 -13.488 25.667 1.00 96.31 431 ALA A CA 1
ATOM 3545 C C . ALA A 1 431 ? 0.893 -13.545 24.651 1.00 96.31 431 ALA A C 1
ATOM 3547 O O . ALA A 1 431 ? 1.912 -14.180 24.919 1.00 96.31 431 ALA A O 1
ATOM 3548 N N . TYR A 1 432 ? 0.784 -12.840 23.524 1.00 96.81 432 TYR A N 1
ATOM 3549 C CA . TYR A 1 432 ? 1.840 -12.769 22.515 1.00 96.81 432 TYR A CA 1
ATOM 3550 C C . TYR A 1 432 ? 3.168 -12.309 23.120 1.00 96.81 432 TYR A C 1
ATOM 3552 O O . TYR A 1 432 ? 4.198 -12.979 22.986 1.00 96.81 432 TYR A O 1
ATOM 3560 N N . TYR A 1 433 ? 3.126 -11.199 23.858 1.00 95.50 433 TYR A N 1
ATOM 3561 C CA . TYR A 1 433 ? 4.298 -10.652 24.519 1.00 95.50 433 TYR A CA 1
ATOM 3562 C C . TYR A 1 433 ? 4.717 -11.455 25.760 1.00 95.50 433 TYR A C 1
ATOM 3564 O O . TYR A 1 433 ? 5.822 -11.266 26.247 1.00 95.50 433 TYR A O 1
ATOM 3572 N N . SER A 1 434 ? 3.949 -12.423 26.247 1.00 94.25 434 SER A N 1
ATOM 3573 C CA . SER A 1 434 ? 4.482 -13.382 27.227 1.00 94.25 434 SER A CA 1
ATOM 3574 C C . SER A 1 434 ? 5.444 -14.407 26.598 1.00 94.25 434 SER A C 1
ATOM 3576 O O . SER A 1 434 ? 6.314 -14.933 27.289 1.00 94.25 434 SER A O 1
ATOM 3578 N N . TYR A 1 435 ? 5.336 -14.656 25.284 1.00 92.31 435 TYR A N 1
ATOM 3579 C CA . TYR A 1 435 ? 6.126 -15.668 24.571 1.00 92.31 435 TYR A CA 1
ATOM 3580 C C . TYR A 1 435 ? 7.292 -15.103 23.757 1.00 92.31 435 TYR A C 1
ATOM 3582 O O . TYR A 1 435 ? 8.310 -15.779 23.605 1.00 92.31 435 TYR A O 1
ATOM 3590 N N . THR A 1 436 ? 7.147 -13.908 23.179 1.00 91.00 436 THR A N 1
ATOM 3591 C CA . THR A 1 436 ? 8.158 -13.342 22.275 1.00 91.00 436 THR A CA 1
ATOM 3592 C C . THR A 1 436 ? 8.231 -11.818 22.336 1.00 91.00 436 THR A C 1
ATOM 3594 O O . THR A 1 436 ? 7.260 -11.130 22.646 1.00 91.00 436 THR A O 1
ATOM 3597 N N . ASP A 1 437 ? 9.414 -11.288 22.030 1.00 90.06 437 ASP A N 1
ATOM 3598 C CA . ASP A 1 437 ? 9.686 -9.853 21.852 1.00 90.06 437 ASP A CA 1
ATOM 3599 C C . ASP A 1 437 ? 9.702 -9.471 20.365 1.00 90.06 437 ASP A C 1
ATOM 3601 O O . ASP A 1 437 ? 9.703 -8.295 20.013 1.00 90.06 437 ASP A O 1
ATOM 3605 N N . THR A 1 438 ? 9.755 -10.469 19.478 1.00 89.94 438 THR A N 1
ATOM 3606 C CA . THR A 1 438 ? 9.848 -10.247 18.034 1.00 89.94 438 THR A CA 1
ATOM 3607 C C . THR A 1 438 ? 8.515 -9.737 17.522 1.00 89.94 438 THR A C 1
ATOM 3609 O O . THR A 1 438 ? 7.491 -10.353 17.791 1.00 89.94 438 THR A O 1
ATOM 3612 N N . ILE A 1 439 ? 8.513 -8.663 16.738 1.00 90.00 439 ILE A N 1
ATOM 3613 C CA . ILE A 1 439 ? 7.320 -8.205 16.018 1.00 90.00 439 ILE A CA 1
ATOM 3614 C C . ILE A 1 439 ? 7.246 -8.989 14.707 1.00 90.00 439 ILE A C 1
ATOM 3616 O O . ILE A 1 439 ? 8.018 -8.734 13.785 1.00 90.00 439 ILE A O 1
ATOM 3620 N N . ILE A 1 440 ? 6.350 -9.976 14.642 1.00 88.06 440 ILE A N 1
ATOM 3621 C CA . ILE A 1 440 ? 6.138 -10.796 13.437 1.00 88.06 440 ILE A CA 1
ATOM 3622 C C . ILE A 1 440 ? 5.497 -9.962 12.322 1.00 88.06 440 ILE A C 1
ATOM 3624 O O . ILE A 1 440 ? 5.842 -10.114 11.148 1.00 88.06 440 ILE A O 1
ATOM 3628 N N . ASP A 1 441 ? 4.565 -9.088 12.696 1.00 89.12 441 ASP A N 1
ATOM 3629 C CA . ASP A 1 441 ? 3.871 -8.176 11.799 1.00 89.12 441 ASP A CA 1
ATOM 3630 C C . ASP A 1 441 ? 3.416 -6.930 12.586 1.00 89.12 441 ASP A C 1
ATOM 3632 O O . ASP A 1 441 ? 2.890 -7.092 13.692 1.00 89.12 441 ASP A O 1
ATOM 3636 N N . PRO A 1 442 ? 3.643 -5.698 12.088 1.00 85.75 442 PRO A N 1
ATOM 3637 C CA . PRO A 1 442 ? 3.206 -4.475 12.764 1.00 85.75 442 PRO A CA 1
ATOM 3638 C C . PRO A 1 442 ? 1.681 -4.301 12.821 1.00 85.75 442 PRO A C 1
ATOM 3640 O O . PRO A 1 442 ? 1.214 -3.480 13.611 1.00 85.75 442 PRO A O 1
ATOM 3643 N N . ASP A 1 443 ? 0.916 -5.050 12.025 1.00 89.06 443 ASP A N 1
ATOM 3644 C CA . ASP A 1 443 ? -0.552 -5.019 11.996 1.00 89.06 443 ASP A CA 1
ATOM 3645 C C . ASP A 1 443 ? -1.156 -6.214 12.765 1.00 89.06 443 ASP A C 1
ATOM 3647 O O . ASP A 1 443 ? -2.189 -6.778 12.415 1.00 89.06 443 ASP A O 1
ATOM 3651 N N . MET A 1 444 ? -0.507 -6.631 13.860 1.00 93.75 444 MET A N 1
ATOM 3652 C CA . MET A 1 444 ? -0.914 -7.799 14.659 1.00 93.75 444 MET A CA 1
ATOM 3653 C C . MET A 1 444 ? -2.353 -7.732 15.208 1.00 93.75 444 MET A C 1
ATOM 3655 O O . MET A 1 444 ? -2.972 -8.780 15.393 1.00 93.75 444 MET A O 1
ATOM 3659 N N . ALA A 1 445 ? -2.912 -6.532 15.424 1.00 95.62 445 ALA A N 1
ATOM 3660 C CA . ALA A 1 445 ? -4.321 -6.370 15.791 1.00 95.62 445 ALA A CA 1
ATOM 3661 C C . ALA A 1 445 ? -5.257 -7.006 14.754 1.00 95.62 445 ALA A C 1
ATOM 3663 O O . ALA A 1 445 ? -6.194 -7.703 15.134 1.00 95.62 445 ALA A O 1
ATOM 3664 N N . ASP A 1 446 ? -4.972 -6.829 13.461 1.00 96.50 446 ASP A N 1
ATOM 3665 C CA . ASP A 1 446 ? -5.788 -7.379 12.379 1.00 96.50 446 ASP A CA 1
ATOM 3666 C C . ASP A 1 446 ? -5.728 -8.905 12.358 1.00 96.50 446 ASP A C 1
ATOM 3668 O O . ASP A 1 446 ? -6.742 -9.565 12.148 1.00 96.50 446 ASP A O 1
ATOM 3672 N N . TYR A 1 447 ? -4.573 -9.495 12.672 1.00 97.25 447 TYR A N 1
ATOM 3673 C CA . TYR A 1 447 ? -4.468 -10.948 12.817 1.00 97.25 447 TYR A CA 1
ATOM 3674 C C . TYR A 1 447 ? -5.292 -11.471 13.995 1.00 97.25 447 TYR A C 1
ATOM 3676 O O . TYR A 1 447 ? -5.931 -12.515 13.872 1.00 97.25 447 TYR A O 1
ATOM 3684 N N . PHE A 1 448 ? -5.303 -10.770 15.130 1.00 98.19 448 PHE A N 1
ATOM 3685 C CA . PHE A 1 448 ? -6.128 -11.163 16.273 1.00 98.19 448 PHE A CA 1
ATOM 3686 C C . PHE A 1 448 ? -7.623 -10.974 16.008 1.00 98.19 448 PHE A C 1
ATOM 3688 O O . PHE A 1 448 ? -8.407 -11.835 16.401 1.00 98.19 448 PHE A O 1
ATOM 3695 N N . ILE A 1 449 ? -8.020 -9.905 15.313 1.00 98.31 449 ILE A N 1
ATOM 3696 C CA . ILE A 1 449 ? -9.407 -9.698 14.877 1.00 98.31 449 ILE A CA 1
ATOM 3697 C C . ILE A 1 449 ? -9.820 -10.792 13.888 1.00 98.31 449 ILE A C 1
ATOM 3699 O O . ILE A 1 449 ? -10.910 -11.335 14.026 1.00 98.31 449 ILE A O 1
ATOM 3703 N N . GLU A 1 450 ? -8.950 -11.185 12.954 1.00 97.62 450 GLU A N 1
ATOM 3704 C CA . GLU A 1 450 ? -9.236 -12.288 12.029 1.00 97.62 450 GLU A CA 1
ATOM 3705 C C . GLU A 1 450 ? -9.438 -13.616 12.767 1.00 97.62 450 GLU A C 1
ATOM 3707 O O . GLU A 1 450 ? -10.353 -14.377 12.455 1.00 97.62 450 GLU A O 1
ATOM 3712 N N . ILE A 1 451 ? -8.611 -13.897 13.777 1.00 98.12 451 ILE A N 1
ATOM 3713 C CA . ILE A 1 451 ? -8.778 -15.081 14.630 1.00 98.12 451 ILE A CA 1
ATOM 3714 C C . ILE A 1 451 ? -10.113 -15.007 15.387 1.00 98.12 451 ILE A C 1
ATOM 3716 O O . ILE A 1 451 ? -10.855 -15.987 15.404 1.00 98.12 451 ILE A O 1
ATOM 3720 N N . ALA A 1 452 ? -10.465 -13.842 15.942 1.00 98.06 452 ALA A N 1
ATOM 3721 C CA . ALA A 1 452 ? -11.750 -13.632 16.611 1.00 98.06 452 ALA A CA 1
ATOM 3722 C C . ALA A 1 452 ? -12.925 -13.860 15.653 1.00 98.06 452 ALA A C 1
ATOM 3724 O O . ALA A 1 452 ? -13.875 -14.555 15.992 1.00 98.06 452 ALA A O 1
ATOM 3725 N N . TYR A 1 453 ? -12.847 -13.310 14.442 1.00 97.94 453 TYR A N 1
ATOM 3726 C CA . TYR A 1 453 ? -13.857 -13.465 13.399 1.00 97.94 453 TYR A CA 1
ATOM 3727 C C . TYR A 1 453 ? -14.034 -14.935 12.995 1.00 97.94 453 TYR A C 1
ATOM 3729 O O . TYR A 1 453 ? -15.155 -15.399 12.775 1.00 97.94 453 TYR A O 1
ATOM 3737 N N . GLU A 1 454 ? -12.941 -15.695 12.900 1.00 96.62 454 GLU A N 1
ATOM 3738 C CA . GLU A 1 454 ? -12.997 -17.110 12.543 1.00 96.62 454 GLU A CA 1
ATOM 3739 C C . GLU A 1 454 ? -13.530 -18.012 13.660 1.00 96.62 454 GLU A C 1
ATOM 3741 O O . GLU A 1 454 ? -14.218 -18.987 13.344 1.00 96.62 454 GLU A O 1
ATOM 3746 N N . ASP A 1 455 ? -13.234 -17.714 14.924 1.00 97.00 455 ASP A N 1
ATOM 3747 C CA . ASP A 1 455 ? -13.476 -18.633 16.043 1.00 97.00 455 ASP A CA 1
ATOM 3748 C C . ASP A 1 455 ? -14.640 -18.211 16.962 1.00 97.00 455 ASP A C 1
ATOM 3750 O O . ASP A 1 455 ? -15.232 -19.066 17.621 1.00 97.00 455 ASP A O 1
ATOM 3754 N N . LEU A 1 456 ? -15.025 -16.929 16.980 1.00 97.44 456 LEU A N 1
ATOM 3755 C CA . LEU A 1 456 ? -16.104 -16.392 17.817 1.00 97.44 456 LEU A CA 1
ATOM 3756 C C . LEU A 1 456 ? -17.309 -15.983 16.954 1.00 97.44 456 LEU A C 1
ATOM 3758 O O . LEU A 1 456 ? -17.235 -15.094 16.102 1.00 97.44 456 LEU A O 1
ATOM 3762 N N . SER A 1 457 ? -18.444 -16.663 17.139 1.00 96.44 457 SER A N 1
ATOM 3763 C CA . SER A 1 457 ? -19.632 -16.473 16.293 1.00 96.44 457 SER A CA 1
ATOM 3764 C C . SER A 1 457 ? -20.277 -15.097 16.449 1.00 96.44 457 SER A C 1
ATOM 3766 O O . SER A 1 457 ? -20.741 -14.538 15.460 1.00 96.44 457 SER A O 1
ATOM 3768 N N . ASP A 1 458 ? -20.288 -14.552 17.663 1.00 95.94 458 ASP A N 1
ATOM 3769 C CA . ASP A 1 458 ? -20.804 -13.215 17.962 1.00 95.94 458 ASP A CA 1
ATOM 3770 C C . ASP A 1 458 ? -19.965 -12.118 17.288 1.00 95.94 458 ASP A C 1
ATOM 3772 O O . ASP A 1 458 ? -20.520 -11.169 16.735 1.00 95.94 458 ASP A O 1
ATOM 3776 N N . VAL A 1 459 ? -18.638 -12.281 17.249 1.00 97.88 459 VAL A N 1
ATOM 3777 C CA . VAL A 1 459 ? -17.736 -11.376 16.519 1.00 97.88 459 VAL A CA 1
ATOM 3778 C C . VAL A 1 459 ? -18.028 -11.401 15.024 1.00 97.88 459 VAL A C 1
ATOM 3780 O O . VAL A 1 459 ? -18.217 -10.345 14.415 1.00 97.88 459 VAL A O 1
ATOM 3783 N N . ARG A 1 460 ? -18.106 -12.602 14.440 1.00 97.88 460 ARG A N 1
ATOM 3784 C CA . ARG A 1 460 ? -18.409 -12.782 13.015 1.00 97.88 460 ARG A CA 1
ATOM 3785 C C . ARG A 1 460 ? -19.741 -12.145 12.635 1.00 97.88 460 ARG A C 1
ATOM 3787 O O . ARG A 1 460 ? -19.800 -11.377 11.682 1.00 97.88 460 ARG A O 1
ATOM 3794 N N . GLU A 1 461 ? -20.787 -12.416 13.414 1.00 97.06 461 GLU A N 1
ATOM 3795 C CA . GLU A 1 461 ? -22.134 -11.900 13.171 1.00 97.06 461 GLU A CA 1
ATOM 3796 C C . GLU A 1 461 ? -22.183 -10.365 13.229 1.00 97.06 461 GLU A C 1
ATOM 3798 O O . GLU A 1 461 ? -22.806 -9.739 12.371 1.00 97.06 461 GLU A O 1
ATOM 3803 N N . CYS A 1 462 ? -21.504 -9.746 14.200 1.00 96.31 462 CYS A N 1
ATOM 3804 C CA . CYS A 1 462 ? -21.427 -8.288 14.311 1.00 96.31 462 CYS A CA 1
ATOM 3805 C C . CYS A 1 462 ? -20.684 -7.643 13.131 1.00 96.31 462 CYS A C 1
ATOM 3807 O O . CYS A 1 462 ? -21.167 -6.655 12.575 1.00 96.31 462 CYS A O 1
ATOM 3809 N N . ILE A 1 463 ? -19.536 -8.198 12.727 1.00 97.00 463 ILE A N 1
ATOM 3810 C CA . ILE A 1 463 ? -18.746 -7.677 11.598 1.00 97.00 463 ILE A CA 1
ATOM 3811 C C . ILE A 1 463 ? -19.494 -7.868 10.269 1.00 97.00 463 ILE A C 1
ATOM 3813 O O . ILE A 1 463 ? -19.546 -6.952 9.443 1.00 97.00 463 ILE A O 1
ATOM 3817 N N . ASP A 1 464 ? -20.130 -9.022 10.061 1.00 96.06 464 ASP A N 1
ATOM 3818 C CA . ASP A 1 464 ? -20.871 -9.307 8.829 1.00 96.06 464 ASP A CA 1
ATOM 3819 C C . ASP A 1 464 ? -22.088 -8.386 8.663 1.00 96.06 464 ASP A C 1
ATOM 3821 O O . ASP A 1 464 ? -22.349 -7.931 7.546 1.00 96.06 464 ASP A O 1
ATOM 3825 N N . LYS A 1 465 ? -22.777 -8.051 9.765 1.00 95.94 465 LYS A N 1
ATOM 3826 C CA . LYS A 1 465 ? -23.901 -7.096 9.791 1.00 95.94 465 LYS A CA 1
ATOM 3827 C C . LYS A 1 465 ? -23.489 -5.640 9.577 1.00 95.94 465 LYS A C 1
ATOM 3829 O O . LYS A 1 465 ? -24.361 -4.816 9.304 1.00 95.94 465 LYS A O 1
ATOM 3834 N N . CYS A 1 466 ? -22.209 -5.301 9.723 1.00 94.75 466 CYS A N 1
ATOM 3835 C CA . CYS A 1 466 ? -21.752 -3.937 9.494 1.00 94.75 466 CYS A CA 1
ATOM 3836 C C . CYS A 1 466 ? -21.891 -3.577 8.006 1.00 94.75 466 CYS A C 1
ATOM 3838 O O . CYS A 1 466 ? -21.465 -4.327 7.123 1.00 94.75 466 CYS A O 1
ATOM 3840 N N . GLU A 1 467 ? -22.519 -2.433 7.744 1.00 93.69 467 GLU A N 1
ATOM 3841 C CA . GLU A 1 467 ? -22.738 -1.895 6.400 1.00 93.69 467 GLU A CA 1
ATOM 3842 C C . GLU A 1 467 ? -21.436 -1.338 5.816 1.00 93.69 467 GLU A C 1
ATOM 3844 O O . GLU A 1 467 ? -20.543 -0.924 6.557 1.00 93.69 467 GLU A O 1
ATOM 3849 N N . TYR A 1 468 ? -21.355 -1.302 4.485 1.00 93.12 468 TYR A N 1
ATOM 3850 C CA . TYR A 1 468 ? -20.300 -0.576 3.782 1.00 93.12 468 TYR A CA 1
ATOM 3851 C C . TYR A 1 468 ? -20.459 0.928 4.007 1.00 93.12 468 TYR A C 1
ATOM 3853 O O . TYR A 1 468 ? -21.575 1.451 3.975 1.00 93.12 468 TYR A O 1
ATOM 3861 N N . SER A 1 469 ? -19.347 1.612 4.245 1.00 92.88 469 SER A N 1
ATOM 3862 C CA . SER A 1 469 ? -19.320 3.054 4.481 1.00 92.88 469 SER A CA 1
ATOM 3863 C C . SER A 1 469 ? -17.915 3.607 4.277 1.00 92.88 469 SER A C 1
ATOM 3865 O O . SER A 1 469 ? -16.933 2.873 4.387 1.00 92.88 469 SER A O 1
ATOM 3867 N N . ASN A 1 470 ? -17.804 4.920 4.058 1.00 93.19 470 ASN A N 1
ATOM 3868 C CA . ASN A 1 470 ? -16.519 5.626 4.041 1.00 93.19 470 ASN A CA 1
ATOM 3869 C C . ASN A 1 470 ? -15.495 5.017 3.055 1.00 93.19 470 ASN A C 1
ATOM 3871 O O . ASN A 1 470 ? -14.301 4.947 3.368 1.00 93.19 470 ASN A O 1
ATOM 3875 N N . GLU A 1 471 ? -15.924 4.625 1.851 1.00 88.25 471 GLU A N 1
ATOM 3876 C CA . GLU A 1 471 ? -15.096 3.923 0.850 1.00 88.25 471 GLU A CA 1
ATOM 3877 C C . GLU A 1 471 ? -13.770 4.641 0.545 1.00 88.25 471 GLU A C 1
ATOM 3879 O O . GLU A 1 471 ? -12.760 4.019 0.208 1.00 88.25 471 GLU A O 1
ATOM 3884 N N . ASN A 1 472 ? -13.761 5.975 0.632 1.00 89.94 472 ASN A N 1
ATOM 3885 C CA . ASN A 1 472 ? -12.618 6.813 0.284 1.00 89.94 472 ASN A CA 1
ATOM 3886 C C . ASN A 1 472 ? -11.846 7.313 1.516 1.00 89.94 472 ASN A C 1
ATOM 3888 O O . ASN A 1 472 ? -11.135 8.316 1.417 1.00 89.94 472 ASN A O 1
ATOM 3892 N N . MET A 1 473 ? -11.930 6.629 2.664 1.00 91.50 473 MET A N 1
ATOM 3893 C CA . MET A 1 473 ? -11.217 7.013 3.893 1.00 91.50 473 MET A CA 1
ATOM 3894 C C . MET A 1 473 ? -9.720 7.279 3.653 1.00 91.50 473 MET A C 1
ATOM 3896 O O . MET A 1 473 ? -9.165 8.250 4.167 1.00 91.50 473 MET A O 1
ATOM 3900 N N . SER A 1 474 ? -9.055 6.461 2.833 1.00 88.94 474 SER A N 1
ATOM 3901 C CA . SER A 1 474 ? -7.625 6.602 2.517 1.00 88.94 474 SER A CA 1
ATOM 3902 C C . SER A 1 474 ? -7.320 7.587 1.379 1.00 88.94 474 SER A C 1
ATOM 3904 O O . SER A 1 474 ? -6.164 7.709 0.975 1.00 88.94 474 SER A O 1
ATOM 3906 N N . TYR A 1 475 ? -8.306 8.317 0.846 1.00 89.88 475 TYR A N 1
ATOM 3907 C CA . TYR A 1 475 ? -8.123 9.170 -0.335 1.00 89.88 475 TYR A CA 1
ATOM 3908 C C . TYR A 1 475 ? -6.989 10.186 -0.174 1.00 89.88 475 TYR A C 1
ATOM 3910 O O . TYR A 1 475 ? -6.194 10.376 -1.098 1.00 89.88 475 TYR A O 1
ATOM 3918 N N . ILE A 1 476 ? -6.880 10.807 1.003 1.00 90.56 476 ILE A N 1
ATOM 3919 C CA . ILE A 1 476 ? -5.842 11.803 1.294 1.00 90.56 476 ILE A CA 1
ATOM 3920 C C . ILE A 1 476 ? -4.447 11.175 1.343 1.00 90.56 476 ILE A C 1
ATOM 3922 O O . ILE A 1 476 ? -3.485 11.824 0.941 1.00 90.56 476 ILE A O 1
ATOM 3926 N N . ILE A 1 477 ? -4.321 9.906 1.733 1.00 86.56 477 ILE A N 1
ATOM 3927 C CA . ILE A 1 477 ? -3.035 9.194 1.721 1.00 86.56 477 ILE A CA 1
ATOM 3928 C C . ILE A 1 477 ? -2.479 9.129 0.293 1.00 86.56 477 ILE A C 1
ATOM 3930 O O . ILE A 1 477 ? -1.299 9.392 0.072 1.00 86.56 477 ILE A O 1
ATOM 3934 N N . SER A 1 478 ? -3.329 8.823 -0.689 1.00 84.19 478 SER A N 1
ATOM 3935 C CA . SER A 1 478 ? -2.909 8.654 -2.088 1.00 84.19 478 SER A CA 1
ATOM 3936 C C . SER A 1 478 ? -2.939 9.950 -2.905 1.00 84.19 478 SER A C 1
ATOM 3938 O O . SER A 1 478 ? -2.236 10.068 -3.909 1.00 84.19 478 SER A O 1
ATOM 3940 N N . ASN A 1 479 ? -3.768 10.923 -2.517 1.00 87.25 479 ASN A N 1
ATOM 3941 C CA . ASN A 1 479 ? -4.064 12.109 -3.328 1.00 87.25 479 ASN A CA 1
ATOM 3942 C C . ASN A 1 479 ? -3.806 13.437 -2.607 1.00 87.25 479 ASN A C 1
ATOM 3944 O O . ASN A 1 479 ? -4.013 14.487 -3.212 1.00 87.25 479 ASN A O 1
ATOM 3948 N N . GLY A 1 480 ? -3.328 13.422 -1.360 1.00 88.12 480 GLY A N 1
ATOM 3949 C CA . GLY A 1 480 ? -3.184 14.612 -0.518 1.00 88.12 480 GLY A CA 1
ATOM 3950 C C . GLY A 1 480 ? -2.380 15.739 -1.164 1.00 88.12 480 GLY A C 1
ATOM 3951 O O . GLY A 1 480 ? -2.764 16.896 -1.037 1.00 88.12 480 GLY A O 1
ATOM 3952 N N . ASN A 1 481 ? -1.338 15.401 -1.931 1.00 88.25 481 ASN A N 1
ATOM 3953 C CA . ASN A 1 481 ? -0.473 16.352 -2.642 1.00 88.25 481 ASN A CA 1
ATOM 3954 C C . ASN A 1 481 ? -0.987 16.794 -4.024 1.00 88.25 481 ASN A C 1
ATOM 3956 O O . ASN A 1 481 ? -0.371 17.653 -4.661 1.00 88.25 481 ASN A O 1
ATOM 3960 N N . LYS A 1 482 ? -2.088 16.222 -4.521 1.00 89.88 482 LYS A N 1
ATOM 3961 C CA . LYS A 1 482 ? -2.696 16.656 -5.786 1.00 89.88 482 LYS A CA 1
ATOM 3962 C C . LYS A 1 482 ? -3.422 17.982 -5.585 1.00 89.88 482 LYS A C 1
ATOM 3964 O O . LYS A 1 482 ? -3.912 18.271 -4.495 1.00 89.88 482 LYS A O 1
ATOM 3969 N N . ILE A 1 483 ? -3.501 18.774 -6.653 1.00 91.38 483 ILE A N 1
ATOM 3970 C CA . ILE A 1 483 ? -4.229 20.048 -6.661 1.00 91.38 483 ILE A CA 1
ATOM 3971 C C . ILE A 1 483 ? -5.695 19.785 -6.309 1.00 91.38 483 ILE A C 1
ATOM 3973 O O . ILE A 1 483 ? -6.317 18.885 -6.879 1.00 91.38 483 ILE A O 1
ATOM 3977 N N . PHE A 1 484 ? -6.225 20.576 -5.378 1.00 94.19 484 PHE A N 1
ATOM 3978 C CA . PHE A 1 484 ? -7.615 20.489 -4.960 1.00 94.19 484 PHE A CA 1
ATOM 3979 C C . PHE A 1 484 ? -8.565 20.788 -6.125 1.00 94.19 484 PHE A C 1
ATOM 3981 O O . PHE A 1 484 ? -8.366 21.733 -6.894 1.00 94.19 484 PHE A O 1
ATOM 3988 N N . ARG A 1 485 ? -9.622 19.986 -6.235 1.00 92.19 485 ARG A N 1
ATOM 3989 C CA . ARG A 1 485 ? -10.669 20.100 -7.252 1.00 92.19 485 ARG A CA 1
ATOM 3990 C C . ARG A 1 485 ? -12.023 19.968 -6.561 1.00 92.19 485 ARG A C 1
ATOM 3992 O O . ARG A 1 485 ? -12.324 18.906 -6.027 1.00 92.19 485 ARG A O 1
ATOM 3999 N N . CYS A 1 486 ? -12.804 21.050 -6.548 1.00 91.44 486 CYS A N 1
ATOM 4000 C CA . CYS A 1 486 ? -14.083 21.121 -5.826 1.00 91.44 486 CYS A CA 1
ATOM 4001 C C . CYS A 1 486 ? -15.087 20.082 -6.342 1.00 91.44 486 CYS A C 1
ATOM 4003 O O . CYS A 1 486 ? -15.680 19.352 -5.561 1.00 91.44 486 CYS A O 1
ATOM 4005 N N . ASP A 1 487 ? -15.175 19.948 -7.666 1.00 90.62 487 ASP A N 1
ATOM 4006 C CA . ASP A 1 487 ? -16.022 18.987 -8.374 1.00 90.62 487 ASP A CA 1
ATOM 4007 C C . ASP A 1 487 ? -15.738 17.534 -7.967 1.00 90.62 487 ASP A C 1
ATOM 4009 O O . ASP A 1 487 ? -16.649 16.745 -7.725 1.00 90.62 487 ASP A O 1
ATOM 4013 N N . ALA A 1 488 ? -14.462 17.165 -7.862 1.00 90.19 488 ALA A N 1
ATOM 4014 C CA . ALA A 1 488 ? -14.079 15.836 -7.400 1.00 90.19 488 ALA A CA 1
ATOM 4015 C C . ALA A 1 488 ? -14.313 15.666 -5.891 1.00 90.19 488 ALA A C 1
ATOM 4017 O O . ALA A 1 488 ? -14.743 14.601 -5.453 1.00 90.19 488 ALA A O 1
ATOM 4018 N N . TRP A 1 489 ? -14.046 16.709 -5.102 1.00 93.19 489 TRP A N 1
ATOM 4019 C CA . TRP A 1 489 ? -14.186 16.676 -3.649 1.00 93.19 489 TRP A CA 1
ATOM 4020 C C . TRP A 1 489 ? -15.634 16.477 -3.199 1.00 93.19 489 TRP A C 1
ATOM 4022 O O . TRP A 1 489 ? -15.889 15.613 -2.367 1.00 93.19 489 TRP A O 1
ATOM 4032 N N . GLU A 1 490 ? -16.582 17.202 -3.794 1.00 92.19 490 GLU A N 1
ATOM 4033 C CA . GLU A 1 490 ? -18.016 17.054 -3.509 1.00 92.19 490 GLU A CA 1
ATOM 4034 C C . GLU A 1 490 ? -18.497 15.619 -3.754 1.00 92.19 490 GLU A C 1
ATOM 4036 O O . GLU A 1 490 ? -19.195 15.046 -2.923 1.00 92.19 490 GLU A O 1
ATOM 4041 N N . ASN A 1 491 ? -18.047 14.994 -4.846 1.00 92.00 491 ASN A N 1
ATOM 4042 C CA . ASN A 1 491 ? -18.392 13.605 -5.142 1.00 92.00 491 ASN A CA 1
ATOM 4043 C C . ASN A 1 491 ? -17.848 12.620 -4.099 1.00 92.00 491 ASN A C 1
ATOM 4045 O O . ASN A 1 491 ? -18.539 11.670 -3.739 1.00 92.00 491 ASN A O 1
ATOM 4049 N N . ILE A 1 492 ? -16.629 12.842 -3.601 1.00 92.00 492 ILE A N 1
ATOM 4050 C CA . ILE A 1 492 ? -16.017 12.003 -2.558 1.00 92.00 492 ILE A CA 1
ATOM 4051 C C . ILE A 1 492 ? -16.774 12.155 -1.234 1.00 92.00 492 ILE A C 1
ATOM 4053 O O . ILE A 1 492 ? -17.026 11.166 -0.542 1.00 92.00 492 ILE A O 1
ATOM 4057 N N . LEU A 1 493 ? -17.170 13.385 -0.901 1.00 93.56 493 LEU A N 1
ATOM 4058 C CA . LEU A 1 493 ? -17.917 13.687 0.314 1.00 93.56 493 LEU A CA 1
ATOM 4059 C C . LEU A 1 493 ? -19.317 13.064 0.338 1.00 93.56 493 LEU A C 1
ATOM 4061 O O . LEU A 1 493 ? -19.885 12.978 1.420 1.00 93.56 493 LEU A O 1
ATOM 4065 N N . ASN A 1 494 ? -19.878 12.588 -0.778 1.00 90.75 494 ASN A N 1
ATOM 4066 C CA . ASN A 1 494 ? -21.206 11.957 -0.777 1.00 90.75 494 ASN A CA 1
ATOM 4067 C C . ASN A 1 494 ? -21.294 10.755 0.177 1.00 90.75 494 ASN A C 1
ATOM 4069 O O . ASN A 1 494 ? -22.278 10.620 0.899 1.00 90.75 494 ASN A O 1
ATOM 4073 N N . ASP A 1 495 ? -20.246 9.933 0.234 1.00 88.00 495 ASP A N 1
ATOM 4074 C CA . ASP A 1 495 ? -20.161 8.776 1.137 1.00 88.00 495 ASP A CA 1
ATOM 4075 C C . ASP A 1 495 ? -19.103 8.964 2.239 1.00 88.00 495 ASP A C 1
ATOM 4077 O O . ASP A 1 495 ? -19.255 8.482 3.359 1.00 88.00 495 ASP A O 1
ATOM 4081 N N . THR A 1 496 ? -18.019 9.693 1.964 1.00 94.38 496 THR A N 1
ATOM 4082 C CA . THR A 1 496 ? -16.869 9.726 2.871 1.00 94.38 496 THR A CA 1
ATOM 4083 C C . THR A 1 496 ? -16.837 10.993 3.723 1.00 94.38 496 THR A C 1
ATOM 4085 O O . THR A 1 496 ? -16.650 12.094 3.213 1.00 94.38 496 THR A O 1
ATOM 4088 N N . TYR A 1 497 ? -16.951 10.819 5.042 1.00 95.56 497 TYR A N 1
ATOM 4089 C CA . TYR A 1 497 ? -16.912 11.898 6.047 1.00 95.56 497 TYR A CA 1
ATOM 4090 C C . TYR A 1 497 ? -15.799 11.756 7.093 1.00 95.56 497 TYR A C 1
ATOM 4092 O O . TYR A 1 497 ? -15.642 12.594 7.979 1.00 95.56 497 TYR A O 1
ATOM 4100 N N . ILE A 1 498 ? -15.012 10.689 6.995 1.00 96.25 498 ILE A N 1
ATOM 4101 C CA . ILE A 1 498 ? -13.841 10.432 7.828 1.00 96.25 498 ILE A CA 1
ATOM 4102 C C . ILE A 1 498 ? -12.695 10.143 6.871 1.00 96.25 498 ILE A C 1
ATOM 4104 O O . ILE A 1 498 ? -12.785 9.211 6.073 1.00 96.25 498 ILE A O 1
ATOM 4108 N N . PHE A 1 499 ? -11.630 10.937 6.947 1.00 94.88 499 PHE A N 1
ATOM 4109 C CA . PHE A 1 499 ? -10.430 10.759 6.134 1.00 94.88 499 PHE A CA 1
ATOM 4110 C C . PHE A 1 499 ? -9.238 10.441 7.020 1.00 94.88 499 PHE A C 1
ATOM 4112 O O . PHE A 1 499 ? -8.918 11.201 7.933 1.00 94.88 499 PHE A O 1
ATOM 4119 N N . LYS A 1 500 ? -8.528 9.357 6.714 1.00 93.12 500 LYS A N 1
ATOM 4120 C CA . LYS A 1 500 ? -7.254 9.056 7.360 1.00 93.12 500 LYS A CA 1
ATOM 4121 C C . LYS A 1 500 ? -6.166 9.939 6.764 1.00 93.12 500 LYS A C 1
ATOM 4123 O O . LYS A 1 500 ? -5.935 9.948 5.551 1.00 93.12 500 LYS A O 1
ATOM 4128 N N . LEU A 1 501 ? -5.457 10.646 7.630 1.00 90.12 501 LEU A N 1
ATOM 4129 C CA . LEU A 1 501 ? -4.215 11.318 7.287 1.00 90.12 501 LEU A CA 1
ATOM 4130 C C . LEU A 1 501 ? -3.050 10.361 7.551 1.00 90.12 501 LEU A C 1
ATOM 4132 O O . LEU A 1 501 ? -2.999 9.690 8.578 1.00 90.12 501 LEU A O 1
ATOM 4136 N N . LYS A 1 502 ? -2.098 10.286 6.621 1.00 70.81 502 LYS A N 1
ATOM 4137 C CA . LYS A 1 502 ? -0.823 9.586 6.821 1.00 70.81 502 LYS A CA 1
ATOM 4138 C C . LYS A 1 502 ? 0.285 10.496 6.299 1.00 70.81 502 LYS A C 1
ATOM 4140 O O . LYS A 1 502 ? 0.220 10.917 5.147 1.00 70.81 502 LYS A O 1
ATOM 4145 N N . ASN A 1 503 ? 1.283 10.754 7.143 1.00 57.84 503 ASN A N 1
ATOM 4146 C CA . ASN A 1 503 ? 2.474 11.592 6.933 1.00 57.84 503 ASN A CA 1
ATOM 4147 C C . ASN A 1 503 ? 2.324 13.114 7.084 1.00 57.84 503 ASN A C 1
ATOM 4149 O O . ASN A 1 503 ? 1.446 13.746 6.501 1.00 57.84 503 ASN A O 1
ATOM 4153 N N . ASP A 1 504 ? 3.357 13.694 7.701 1.00 58.28 504 ASP A N 1
ATOM 4154 C CA . ASP A 1 504 ? 3.691 15.126 7.678 1.00 58.28 504 ASP A CA 1
ATOM 4155 C C . ASP A 1 504 ? 4.269 15.593 6.320 1.00 58.28 504 ASP A C 1
ATOM 4157 O O . ASP A 1 504 ? 4.562 16.769 6.129 1.00 58.28 504 ASP A O 1
ATOM 4161 N N . ASN A 1 505 ? 4.422 14.684 5.347 1.00 67.25 505 ASN A N 1
ATOM 4162 C CA . ASN A 1 505 ? 4.969 14.977 4.012 1.00 67.25 505 ASN A CA 1
ATOM 4163 C C . ASN A 1 505 ? 3.929 15.542 3.030 1.00 67.25 505 ASN A C 1
ATOM 4165 O O . ASN A 1 505 ? 4.252 15.793 1.864 1.00 67.25 505 ASN A O 1
ATOM 4169 N N . ASN A 1 506 ? 2.674 15.694 3.457 1.00 80.62 506 ASN A N 1
ATOM 4170 C CA . ASN A 1 506 ? 1.672 16.341 2.629 1.00 80.62 506 ASN A CA 1
ATOM 4171 C C . ASN A 1 506 ? 1.872 17.858 2.654 1.00 80.62 506 ASN A C 1
ATOM 4173 O O . ASN A 1 506 ? 1.932 18.491 3.707 1.00 80.62 506 ASN A O 1
ATOM 4177 N N . MET A 1 507 ? 1.965 18.449 1.471 1.00 84.00 507 MET A N 1
ATOM 4178 C CA . MET A 1 507 ? 2.142 19.880 1.295 1.00 84.00 507 MET A CA 1
ATOM 4179 C C . MET A 1 507 ? 0.776 20.541 1.194 1.00 84.00 507 MET A C 1
ATOM 4181 O O . MET A 1 507 ? -0.056 20.115 0.400 1.00 84.00 507 MET A O 1
ATOM 4185 N N . GLU A 1 508 ? 0.549 21.621 1.940 1.00 89.75 508 GLU A N 1
ATOM 4186 C CA . GLU A 1 508 ? -0.701 22.389 1.844 1.00 89.75 508 GLU A CA 1
ATOM 4187 C C . GLU A 1 508 ? -0.857 23.089 0.486 1.00 89.75 508 GLU A C 1
ATOM 4189 O O . GLU A 1 508 ? -1.967 23.317 -0.000 1.00 89.75 508 GLU A O 1
ATOM 4194 N N . LYS A 1 509 ? 0.272 23.419 -0.141 1.00 90.31 509 LYS A N 1
ATOM 4195 C CA . LYS A 1 509 ? 0.343 24.012 -1.471 1.00 90.31 509 LYS A CA 1
ATOM 4196 C C . LYS A 1 509 ? 1.365 23.274 -2.321 1.00 90.31 509 LYS A C 1
ATOM 4198 O O . LYS A 1 509 ? 2.375 22.802 -1.809 1.00 90.31 509 LYS A O 1
ATOM 4203 N N . ASN A 1 510 ? 1.123 23.199 -3.623 1.00 85.50 510 ASN A N 1
ATOM 4204 C CA . ASN A 1 510 ? 2.127 22.719 -4.566 1.00 85.50 510 ASN A CA 1
ATOM 4205 C C . ASN A 1 510 ? 3.244 23.766 -4.776 1.00 85.50 510 ASN A C 1
ATOM 4207 O O . ASN A 1 510 ? 3.184 24.884 -4.261 1.00 85.50 510 ASN A O 1
ATOM 4211 N N . ILE A 1 511 ? 4.244 23.419 -5.589 1.00 79.69 511 ILE A N 1
ATOM 4212 C CA . ILE A 1 511 ? 5.418 24.267 -5.866 1.00 79.69 511 ILE A CA 1
ATOM 4213 C C . ILE A 1 511 ? 5.095 25.635 -6.496 1.00 79.69 511 ILE A C 1
ATOM 4215 O O . ILE A 1 511 ? 5.936 26.526 -6.458 1.00 79.69 511 ILE A O 1
ATOM 4219 N N . ILE A 1 512 ? 3.893 25.819 -7.054 1.00 81.19 512 ILE A N 1
ATOM 4220 C CA . ILE A 1 512 ? 3.421 27.092 -7.628 1.00 81.19 512 ILE A CA 1
ATOM 4221 C C . ILE A 1 512 ? 2.356 27.781 -6.756 1.00 81.19 512 ILE A C 1
ATOM 4223 O O . ILE A 1 512 ? 1.702 28.722 -7.197 1.00 81.19 512 ILE A O 1
ATOM 4227 N N . GLY A 1 513 ? 2.171 27.332 -5.511 1.00 85.38 513 GLY A N 1
ATOM 4228 C CA . GLY A 1 513 ? 1.308 27.984 -4.524 1.00 85.38 513 GLY A CA 1
ATOM 4229 C C . GLY A 1 513 ? -0.182 27.631 -4.598 1.00 85.38 513 GLY A C 1
ATOM 4230 O O . GLY A 1 513 ? -0.975 28.255 -3.889 1.00 85.38 513 GLY A O 1
ATOM 4231 N N . GLN A 1 514 ? -0.582 26.646 -5.406 1.00 90.56 514 GLN A N 1
ATOM 4232 C CA . GLN A 1 514 ? -1.973 26.180 -5.477 1.00 90.56 514 GLN A CA 1
ATOM 4233 C C . GLN A 1 514 ? -2.290 25.209 -4.341 1.00 90.56 514 GLN A C 1
ATOM 4235 O O . GLN A 1 514 ? -1.486 24.328 -4.041 1.00 90.56 514 GLN A O 1
ATOM 4240 N N . THR A 1 515 ? -3.479 25.342 -3.752 1.00 94.94 515 THR A N 1
ATOM 4241 C CA . THR A 1 515 ? -3.956 24.483 -2.660 1.00 94.94 515 THR A CA 1
ATOM 4242 C C . THR A 1 515 ? -4.101 23.029 -3.110 1.00 94.94 515 THR A C 1
ATOM 4244 O O . THR A 1 515 ? -4.668 22.741 -4.167 1.00 94.94 515 THR A O 1
ATOM 4247 N N . THR A 1 516 ? -3.591 22.108 -2.300 1.00 93.88 516 THR A N 1
ATOM 4248 C CA . THR A 1 516 ? -3.742 20.661 -2.498 1.00 93.88 516 THR A CA 1
ATOM 4249 C C . THR A 1 516 ? -4.974 20.126 -1.762 1.00 93.88 516 THR A C 1
ATOM 4251 O O . THR A 1 516 ? -5.567 20.845 -0.960 1.00 93.88 516 THR A O 1
ATOM 4254 N N . TYR A 1 517 ? -5.369 18.869 -1.979 1.00 92.88 517 TYR A N 1
ATOM 4255 C CA . TYR A 1 517 ? -6.449 18.259 -1.186 1.00 92.88 517 TYR A CA 1
ATOM 4256 C C . TYR A 1 517 ? -6.150 18.253 0.315 1.00 92.88 517 TYR A C 1
ATOM 4258 O O . TYR A 1 517 ? -7.022 18.591 1.111 1.00 92.88 517 TYR A O 1
ATOM 4266 N N . TYR A 1 518 ? -4.914 17.932 0.702 1.00 91.88 518 TYR A N 1
ATOM 4267 C CA . TYR A 1 518 ? -4.493 18.008 2.099 1.00 91.88 518 TYR A CA 1
ATOM 4268 C C . TYR A 1 518 ? -4.556 19.446 2.624 1.00 91.88 518 TYR A C 1
ATOM 4270 O O . TYR A 1 518 ? -5.104 19.693 3.695 1.00 91.88 518 TYR A O 1
ATOM 4278 N N . GLY A 1 519 ? -4.049 20.411 1.851 1.00 92.00 519 GLY A N 1
ATOM 4279 C CA . GLY A 1 519 ? -4.103 21.821 2.227 1.00 92.00 519 GLY A CA 1
ATOM 4280 C C . GLY A 1 519 ? -5.519 22.362 2.336 1.00 92.00 519 GLY A C 1
ATOM 4281 O O . GLY A 1 519 ? -5.781 23.204 3.189 1.00 92.00 519 GLY A O 1
ATOM 4282 N N . TYR A 1 520 ? -6.437 21.876 1.504 1.00 92.62 520 TYR A N 1
ATOM 4283 C CA . TYR A 1 520 ? -7.845 22.218 1.614 1.00 92.62 520 TYR A CA 1
ATOM 4284 C C . TYR A 1 520 ? -8.435 21.665 2.913 1.00 92.62 520 TYR A C 1
ATOM 4286 O O . TYR A 1 520 ? -8.972 22.443 3.700 1.00 92.62 520 TYR A O 1
ATOM 4294 N N . LEU A 1 521 ? -8.255 20.364 3.164 1.00 90.00 521 LEU A N 1
ATOM 4295 C CA . LEU A 1 521 ? -8.777 19.660 4.336 1.00 90.00 521 LEU A CA 1
ATOM 4296 C C . LEU A 1 521 ? -8.273 20.261 5.654 1.00 90.00 521 LEU A C 1
ATOM 4298 O O . LEU A 1 521 ? -9.063 20.505 6.551 1.00 90.00 521 LEU A O 1
ATOM 4302 N N . ILE A 1 522 ? -6.979 20.570 5.761 1.00 88.06 522 ILE A N 1
ATOM 4303 C CA . ILE A 1 522 ? -6.397 21.120 6.995 1.00 88.06 522 ILE A CA 1
ATOM 4304 C C . ILE A 1 522 ? -6.826 22.570 7.267 1.00 88.06 522 ILE A C 1
ATOM 4306 O O . ILE A 1 522 ? -6.831 22.992 8.424 1.00 88.06 522 ILE A O 1
ATOM 4310 N N . ASN A 1 523 ? -7.169 23.348 6.235 1.00 87.38 523 ASN A N 1
ATOM 4311 C CA . ASN A 1 523 ? -7.415 24.787 6.380 1.00 87.38 523 ASN A CA 1
ATOM 4312 C C . ASN A 1 523 ? -8.892 25.206 6.273 1.00 87.38 523 ASN A C 1
ATOM 4314 O O . ASN A 1 523 ? -9.207 26.316 6.693 1.00 87.38 523 ASN A O 1
ATOM 4318 N N . ASN A 1 524 ? -9.780 24.382 5.703 1.00 78.62 524 ASN A N 1
ATOM 4319 C CA . ASN A 1 524 ? -11.161 24.791 5.378 1.00 78.62 524 ASN A CA 1
ATOM 4320 C C . ASN A 1 524 ? -12.250 23.922 6.015 1.00 78.62 524 ASN A C 1
ATOM 4322 O O . ASN A 1 524 ? -13.407 24.331 6.013 1.00 78.62 524 ASN A O 1
ATOM 4326 N N . ILE A 1 525 ? -11.885 22.748 6.530 1.00 64.19 525 ILE A N 1
ATOM 4327 C CA . ILE A 1 525 ? -12.770 21.820 7.238 1.00 64.19 525 ILE A CA 1
ATOM 4328 C C . ILE A 1 525 ? -12.260 21.758 8.663 1.00 64.19 525 ILE A C 1
ATOM 4330 O O . ILE A 1 525 ? -12.855 22.340 9.588 1.00 64.19 525 ILE A O 1
#

Sequence (525 aa):
MKTEIWVVTHKKYKEIDDDLHKTIQVGKSLGTDLGYVGDDTGDNISYKNPFYCELTGMYWLWKNYKCDIIGICHYRRFFLENTELITKDYIENILKDYDIIIPNNQLVPQNSVKEQYYCKHSAEDWEVCKQVVIEKYPEYTEAFEWMENSRTINICNMLITRKNIYDSYCQWLFDILFEVEKRINIQDKDDYQKRVMGFLSERLLKVWILANKYKVKEQSMVIMGADGISGYVEGAELKRKLFKKLTASVVDSYINGKTPQLDKTIYELKCNTDLNINNSKENKKVLVWTWCCEGENNASKAVKKCIANIKNNIDISKAELHIITLDNCMEYVNLSQIIIDKFNEGKIPEKILSQRIMMELLYRYGGLWIDSQCCVVDDRINAILEKDFYTIKSDRISWDDLVVKGRWNTDVVKGNAGFSLFGMVMESFDAYYSYTDTIIDPDMADYFIEIAYEDLSDVRECIDKCEYSNENMSYIISNGNKIFRCDAWENILNDTYIFKLKNDNNMEKNIIGQTTYYGYLINNI

pLDDT: mean 91.25, std 11.19, range [38.66, 98.88]

Foldseek 3Di:
DFAAEEAEDCDDAPDDPDPRYFYEHALCVPDPDPVGHYLPDDDFDSVLCLAAPSVRVLLSCLGPHDDFKYWYHYRFKAFDDLQHGDDPVNLVVVCVVFAKEAADKDFDPDQAPQVSCVVPADNVLVVLLLVLCCVPPVLLNVLLVCRGRDRIFRADLIMMGTSVLSNVLSVVLCVSLVSSVVVDDLPPDDSVRSNVSRVVSRSVVSSSCSSVVTGYHHTHMGGADRHGLVVLLVLLVVVLVVLCVLLVVLLVCVLVPDFDDDDDALVNVVVVVVCVVDPDPPQDAFEEEEEDAVDLVPDDLLLVLQVVQVVVQEDPSRYDYDYDYVVCLRRQDDDDPLRVVLVVVVLQDPLNVVLLSVLRNCQAAFGKYAYSQKHFAHNVVHVCSPDQKEFAAACSQHSSNSQCRRLGDSNIIGHHHRDSLSVSLNVSSVSNSVVDSDDSDSVVSSSSLSSCLVSPPSSVVRSVPHDHAQNCQAVCVVFLQPADDPVVVVVSVVGHRIHGDDDPPRDCADPVRGGGNNVCSSPPD